Protein 9A6I (pdb70)

Secondary structure (DSSP, 8-state):
-----TTSS-SS--EEEEEEEE--TT---EEEGGG-SSSSPBPTTT--BEEEEEEEE-----TT-----/------------HHHHHHHHHHHHHHHSEEEHHHHHHHHTTS---HHHHHHHHHHHHHTT-EEE-HHHHHPPPPHHHHHHT-----TT--PPPTTS---HHHHHHHHHHTTSPPPPHHHHHHHHHHHHTT-HHHHHHHHHHHHHHHHHHHGGGTTSSS-HHHHHHHHHHHHHHHHHH--GGG---HHHHHHHHHHHHHHHHHHHHSSSB---HHHHHHHHHHHHHHHHHHHHHSSPPPHHHHHHHHT--HHHHHHHHHHHS----TT---SSSTT--GGGGS--TTS--HHHHHHHHHHHHHHHHHHTTS-HHHHHHHHHHHTTTTS----HHHHHHHHTS-HHHHHHHHHHHHHHHSSHHHHTTTSTT--

Foldseek 3Di:
DPPPPPDPPPPPFLDFFKKWAFPDPPDRAIGGPVPDPDPWDAGPVPRGTTDIDTDSHDDDDPVPPPPPD/DDDPPPPPPPDDPVRLLVVQLVVLLVVLEDEPVNNCVSCVVDDDDPVRVVVSQVVSVVSSGHYDHPCVVDPQDDPVLLVVLPDDFPLQPLDDAPPADPDPVSVVVSVVLNPQDADDQVLLVVLLVVVVVVPPVSLVSNLSNCLSLQLRLLSVVPPLQDHSVVLSVLLSVLQSVLSNPDDCVVPDGSSSRSSVSSNVSSLVCSLQPRAPDRDRSVLVVVLVVLVVLQVVCCVVVVHGDQLPRSCVVVVHDSVVSVVSVVVPDHDDDQQDDDDDPRPDTPVVPPPPPPDDDPVVVVVVVVVLVLVVVLLVVDPPLLSVLVCQQCVSPNNDHDQLVVSCVVVVHDSVVSVVSPVVSVVVCCDPVNCPVPPPPPD

Solvent-accessible surface area: 31398 Å² total; per-residue (Å²): 161,80,97,140,151,162,230,135,133,132,100,65,76,115,79,108,19,48,0,30,45,17,69,97,178,57,17,61,2,10,10,6,54,52,57,29,93,57,127,112,19,117,3,67,55,48,44,30,154,13,76,91,10,115,91,58,21,22,73,34,129,35,114,65,110,122,187,147,160,250,107,138,196,151,120,160,152,122,161,77,76,56,101,82,7,63,125,81,6,10,94,36,0,73,162,124,31,28,1,14,95,67,52,0,52,135,126,3,90,94,58,191,44,118,78,104,90,29,84,120,1,47,126,75,0,13,123,30,23,2,36,36,26,28,97,81,125,104,90,106,56,10,97,137,137,96,10,65,181,3,134,71,180,36,92,49,112,58,38,67,43,14,132,84,24,138,115,58,99,61,3,126,104,45,7,139,57,6,30,175,34,126,80,39,56,66,174,80,24,76,44,35,6,78,96,28,108,149,55,39,85,20,2,26,25,111,0,14,31,6,11,31,23,5,0,0,15,2,0,38,138,23,36,74,130,35,14,74,6,12,16,0,0,69,26,0,29,111,0,2,72,109,0,3,99,97,23,32,49,156,114,71,49,134,1,37,17,0,0,2,48,21,0,77,99,21,0,65,94,5,27,12,24,52,10,50,17,30,53,6,18,13,55,27,16,104,38,2,79,113,3,78,174,17,48,164,97,27,70,145,95,80,68,112,105,11,55,36,79,49,2,3,152,90,13,136,62,81,39,98,77,0,102,93,2,52,152,53,28,134,107,66,105,45,98,141,55,99,74,62,182,149,136,132,38,85,61,46,102,132,126,156,99,181,166,68,104,46,118,85,94,102,64,64,87,85,116,101,74,130,83,26,80,106,31,0,114,68,16,77,118,116,12,37,69,0,2,48,30,58,80,1,11,100,81,52,182,91,73,78,52,112,85,0,4,178,94,52,69,43,101,148,82,132,0,137,99,23,16,39,122,0,67,180,73,14,149,104,102,99,91,12,190,201,46,157,133,187,94,214

Nearest PDB structures (foldseek):
  7ko2-assembly2_B  TM=4.294E-01  e=3.457E+00  Escherichia coli K-12
  4b9q-assembly2_B  TM=4.108E-01  e=3.937E+00  Escherichia coli
  7ko2-assembly4_D  TM=4.125E-01  e=4.201E+00  Escherichia coli K-12
  8x6f-assembly1_E  TM=6.308E-01  e=2.225E-28  Staphylococcus aureus
  6ccv-assembly1_F  TM=6.064E-01  e=1.547E-23  Mycolicibacterium smegmatis MC2 155

Structure (mmCIF, N/CA/C/O backbone):
data_9A6I
#
_entry.id   9A6I
#
loop_
_entity.id
_entity.type
_entity.pdbx_description
1 POLYMER YDJO_BACSU
2 POLYMER SIGA_BACSU
#
loop_
_atom_site.group_PDB
_atom_site.id
_atom_site.type_symbol
_atom_site.label_atom_id
_atom_site.label_alt_id
_atom_site.label_comp_id
_atom_site.label_asym_id
_atom_site.label_entity_id
_atom_site.label_seq_id
_atom_site.pdbx_PDB_ins_code
_atom_site.Cartn_x
_atom_site.Cartn_y
_atom_site.Cartn_z
_atom_site.occupancy
_atom_site.B_iso_or_equiv
_atom_site.auth_seq_id
_atom_site.auth_comp_id
_atom_site.auth_asym_id
_atom_site.auth_atom_id
_atom_site.pdbx_PDB_model_num
ATOM 1 N N . MET A 1 1 ? -1.840 -25.911 -25.139 1.000 0.190 1 MET A N 1
ATOM 2 C CA . MET A 1 1 ? -1.395 -26.441 -23.836 1.000 0.190 1 MET A CA 1
ATOM 3 C C . MET A 1 1 ? -2.104 -25.584 -22.844 1.000 0.190 1 MET A C 1
ATOM 4 O O . MET A 1 1 ? -1.959 -24.392 -23.010 1.000 0.190 1 MET A O 1
ATOM 20 N N . SER A 1 2 ? -3.039 -26.151 -22.082 1.000 0.210 2 SER A N 1
ATOM 21 C CA . SER A 1 2 ? -4.440 -25.734 -21.955 1.000 0.210 2 SER A CA 1
ATOM 22 C C . SER A 1 2 ? -4.702 -24.294 -21.446 1.000 0.210 2 SER A C 1
ATOM 23 O O . SER A 1 2 ? -5.385 -24.107 -20.449 1.000 0.210 2 SER A O 1
ATOM 31 N N . TYR A 1 3 ? -4.107 -23.278 -22.091 1.000 0.210 3 TYR A N 1
ATOM 32 C CA . TYR A 1 3 ? -4.093 -21.859 -21.737 1.000 0.210 3 TYR A CA 1
ATOM 33 C C . TYR A 1 3 ? -5.524 -21.390 -21.853 1.000 0.210 3 TYR A C 1
ATOM 34 O O . TYR A 1 3 ? -6.027 -21.352 -22.979 1.000 0.210 3 TYR A O 1
ATOM 52 N N . TYR A 1 4 ? -6.175 -21.095 -20.716 1.000 0.220 4 TYR A N 1
ATOM 53 C CA . TYR A 1 4 ? -7.559 -20.615 -20.719 1.000 0.220 4 TYR A CA 1
ATOM 54 C C . TYR A 1 4 ? -7.703 -19.574 -21.827 1.000 0.220 4 TYR A C 1
ATOM 55 O O . TYR A 1 4 ? -6.855 -18.688 -21.931 1.000 0.220 4 TYR A O 1
ATOM 73 N N . ASN A 1 5 ? -8.659 -19.805 -22.739 1.000 0.220 5 ASN A N 1
ATOM 74 C CA . ASN A 1 5 ? -8.667 -19.270 -24.104 1.000 0.220 5 ASN A CA 1
ATOM 75 C C . ASN A 1 5 ? -8.702 -17.731 -24.071 1.000 0.220 5 ASN A C 1
ATOM 76 O O . ASN A 1 5 ? -9.765 -17.115 -24.020 1.000 0.220 5 ASN A O 1
ATOM 87 N N . LYS A 1 6 ? -7.504 -17.132 -24.025 1.000 0.250 6 LYS A N 1
ATOM 88 C CA . LYS A 1 6 ? -7.237 -15.857 -23.335 1.000 0.250 6 LYS A CA 1
ATOM 89 C C . LYS A 1 6 ? -7.976 -14.649 -23.872 1.000 0.250 6 LYS A C 1
ATOM 90 O O . LYS A 1 6 ? -8.072 -13.656 -23.172 1.000 0.250 6 LYS A O 1
ATOM 109 N N . ARG A 1 7 ? -8.341 -14.663 -25.155 1.000 0.250 7 ARG A N 1
ATOM 110 C CA . ARG A 1 7 ? -8.554 -13.410 -25.889 1.000 0.250 7 ARG A CA 1
ATOM 111 C C . ARG A 1 7 ? -9.601 -12.510 -25.252 1.000 0.250 7 ARG A C 1
ATOM 112 O O . ARG A 1 7 ? -9.371 -11.316 -25.157 1.000 0.250 7 ARG A O 1
ATOM 133 N N . ASN A 1 8 ? -10.752 -13.091 -24.928 1.000 0.240 8 ASN A N 1
ATOM 134 C CA . ASN A 1 8 ? -11.986 -12.319 -24.854 1.000 0.240 8 ASN A CA 1
ATOM 135 C C . ASN A 1 8 ? -12.572 -12.167 -23.459 1.000 0.240 8 ASN A C 1
ATOM 136 O O . ASN A 1 8 ? -13.485 -11.363 -23.313 1.000 0.240 8 ASN A O 1
ATOM 147 N N . GLN A 1 9 ? -12.134 -12.935 -22.455 1.000 0.290 9 GLN A N 1
ATOM 148 C CA . GLN A 1 9 ? -12.428 -12.492 -21.097 1.000 0.290 9 GLN A CA 1
ATOM 149 C C . GLN A 1 9 ? -11.415 -11.412 -20.802 1.000 0.290 9 GLN A C 1
ATOM 150 O O . GLN A 1 9 ? -10.277 -11.687 -20.423 1.000 0.290 9 GLN A O 1
ATOM 164 N N . GLU A 1 10 ? -11.843 -10.189 -21.110 1.000 0.300 10 GLU A N 1
ATOM 165 C CA . GLU A 1 10 ? -11.136 -8.998 -20.705 1.000 0.300 10 GLU A CA 1
ATOM 166 C C . GLU A 1 10 ? -10.792 -9.177 -19.224 1.000 0.300 10 GLU A C 1
ATOM 167 O O . GLU A 1 10 ? -11.686 -9.520 -18.434 1.000 0.300 10 GLU A O 1
ATOM 179 N N . PRO A 1 11 ? -9.513 -8.999 -18.825 1.000 0.370 11 PRO A N 1
ATOM 180 C CA . PRO A 1 11 ? -9.242 -8.730 -17.419 1.000 0.370 11 PRO A CA 1
ATOM 181 C C . PRO A 1 11 ? -10.251 -7.667 -17.005 1.000 0.370 11 PRO A C 1
ATOM 182 O O . PRO A 1 11 ? -10.532 -6.796 -17.835 1.000 0.370 11 PRO A O 1
ATOM 193 N N . LEU A 1 12 ? -10.836 -7.788 -15.803 1.000 0.430 12 LEU A N 1
ATOM 194 C CA . LEU A 1 12 ? -11.852 -6.833 -15.351 1.000 0.430 12 LEU A CA 1
ATOM 195 C C . LEU A 1 12 ? -11.427 -5.452 -15.818 1.000 0.430 12 LEU A C 1
ATOM 196 O O . LEU A 1 12 ? -10.273 -5.106 -15.536 1.000 0.430 12 LEU A O 1
ATOM 212 N N . PRO A 1 13 ? -12.268 -4.778 -16.620 1.000 0.430 13 PRO A N 1
ATOM 213 C CA . PRO A 1 13 ? -11.814 -3.681 -17.439 1.000 0.430 13 PRO A CA 1
ATOM 214 C C . PRO A 1 13 ? -11.224 -2.682 -16.467 1.000 0.430 13 PRO A C 1
ATOM 215 O O . PRO A 1 13 ? -11.935 -2.082 -15.661 1.000 0.430 13 PRO A O 1
ATOM 226 N N . LYS A 1 14 ? -9.890 -2.600 -16.463 1.000 0.600 14 LYS A N 1
ATOM 227 C CA . LYS A 1 14 ? -9.236 -1.451 -15.886 1.000 0.600 14 LYS A CA 1
ATOM 228 C C . LYS A 1 14 ? -9.719 -0.345 -16.780 1.000 0.600 14 LYS A C 1
ATOM 229 O O . LYS A 1 14 ? -9.367 -0.287 -17.957 1.000 0.600 14 LYS A O 1
ATOM 248 N N . GLU A 1 15 ? -10.641 0.421 -16.244 1.000 0.670 15 GLU A N 1
ATOM 249 C CA . GLU A 1 15 ? -11.183 1.518 -16.991 1.000 0.670 15 GLU A CA 1
ATOM 250 C C . GLU A 1 15 ? -10.134 2.612 -16.970 1.000 0.670 15 GLU A C 1
ATOM 251 O O . GLU A 1 15 ? -9.361 2.772 -16.015 1.000 0.670 15 GLU A O 1
ATOM 263 N N . ASP A 1 16 ? -10.103 3.342 -18.069 1.000 0.800 16 ASP A N 1
ATOM 264 C CA . ASP A 1 16 ? -9.402 4.600 -18.141 1.000 0.800 16 ASP A CA 1
ATOM 265 C C . ASP A 1 16 ? -10.113 5.561 -17.191 1.000 0.800 16 ASP A C 1
ATOM 266 O O . ASP A 1 16 ? -11.106 6.211 -17.519 1.000 0.800 16 ASP A O 1
ATOM 275 N N . VAL A 1 17 ? -9.628 5.582 -15.953 1.000 0.790 17 VAL A N 1
ATOM 276 C CA . VAL A 1 17 ? -10.093 6.494 -14.927 1.000 0.790 17 VAL A CA 1
ATOM 277 C C . VAL A 1 17 ? -9.360 7.794 -15.164 1.000 0.790 17 VAL A C 1
ATOM 278 O O . VAL A 1 17 ? -8.132 7.864 -15.092 1.000 0.790 17 VAL A O 1
ATOM 291 N N . SER A 1 18 ? -10.129 8.842 -15.421 1.000 0.830 18 SER A N 1
ATOM 292 C CA . SER A 1 18 ? -9.592 10.190 -15.443 1.000 0.830 18 SER A CA 1
ATOM 293 C C . SER A 1 18 ? -9.032 10.521 -14.062 1.000 0.830 18 SER A C 1
ATOM 294 O O . SER A 1 18 ? -9.744 10.454 -13.051 1.000 0.830 18 SER A O 1
ATOM 302 N N . THR A 1 19 ? -7.771 10.911 -14.025 1.000 0.820 19 THR A N 1
ATOM 303 C CA . THR A 1 19 ? -7.064 11.317 -12.818 1.000 0.820 19 THR A CA 1
ATOM 304 C C . THR A 1 19 ? -6.598 12.758 -12.939 1.000 0.820 19 THR A C 1
ATOM 305 O O . THR A 1 19 ? -6.473 13.313 -14.028 1.000 0.820 19 THR A O 1
ATOM 316 N N . TRP A 1 20 ? -6.346 13.364 -11.792 1.000 0.830 20 TRP A N 1
ATOM 317 C CA . TRP A 1 20 ? -5.503 14.535 -11.670 1.000 0.830 20 TRP A CA 1
ATOM 318 C C . TRP A 1 20 ? -4.113 14.068 -11.279 1.000 0.830 20 TRP A C 1
ATOM 319 O O . TRP A 1 20 ? -3.970 13.325 -10.308 1.000 0.830 20 TRP A O 1
ATOM 340 N N . GLU A 1 21 ? -3.103 14.498 -12.020 1.000 0.830 21 GLU A N 1
ATOM 341 C CA . GLU A 1 21 ? -1.708 14.124 -11.806 1.000 0.830 21 GLU A CA 1
ATOM 342 C C . GLU A 1 21 ? -0.896 15.335 -11.383 1.000 0.830 21 GLU A C 1
ATOM 343 O O . GLU A 1 21 ? -1.030 16.405 -11.974 1.000 0.830 21 GLU A O 1
ATOM 355 N N . CYS A 1 22 ? -0.064 15.190 -10.355 1.000 0.790 22 CYS A N 1
ATOM 356 C CA . CYS A 1 22 ? 0.815 16.267 -9.931 1.000 0.790 22 CYS A CA 1
ATOM 357 C C . CYS A 1 22 ? 1.802 16.637 -11.045 1.000 0.790 22 CYS A C 1
ATOM 358 O O . CYS A 1 22 ? 2.408 15.767 -11.662 1.000 0.790 22 CYS A O 1
ATOM 366 N N . THR A 1 23 ? 1.994 17.937 -11.282 1.000 0.840 23 THR A N 1
ATOM 367 C CA . THR A 1 23 ? 2.945 18.432 -12.292 1.000 0.840 23 THR A CA 1
ATOM 368 C C . THR A 1 23 ? 4.387 18.484 -11.803 1.000 0.840 23 THR A C 1
ATOM 369 O O . THR A 1 23 ? 5.280 18.803 -12.583 1.000 0.840 23 THR A O 1
ATOM 380 N N . LYS A 1 24 ? 4.626 18.292 -10.502 1.000 0.760 24 LYS A N 1
ATOM 381 C CA . LYS A 1 24 ? 5.974 18.348 -9.940 1.000 0.760 24 LYS A CA 1
ATOM 382 C C . LYS A 1 24 ? 6.669 17.024 -10.235 1.000 0.760 24 LYS A C 1
ATOM 383 O O . LYS A 1 24 ? 6.176 15.987 -9.811 1.000 0.760 24 LYS A O 1
ATOM 402 N N . GLU A 1 25 ? 7.807 17.076 -10.922 1.000 0.680 25 GLU A N 1
ATOM 403 C CA . GLU A 1 25 ? 8.574 15.881 -11.315 1.000 0.680 25 GLU A CA 1
ATOM 404 C C . GLU A 1 25 ? 8.935 14.998 -10.109 1.000 0.680 25 GLU A C 1
ATOM 405 O O . GLU A 1 25 ? 8.911 13.775 -10.198 1.000 0.680 25 GLU A O 1
ATOM 417 N N . ASP A 1 26 ? 9.152 15.625 -8.953 1.000 0.600 26 ASP A N 1
ATOM 418 C CA . ASP A 1 26 ? 9.496 14.961 -7.692 1.000 0.600 26 ASP A CA 1
ATOM 419 C C . ASP A 1 26 ? 8.274 14.518 -6.874 1.000 0.600 26 ASP A C 1
ATOM 420 O O . ASP A 1 26 ? 8.396 14.173 -5.702 1.000 0.600 26 ASP A O 1
ATOM 429 N N . CYS A 1 27 ? 7.065 14.597 -7.436 1.000 0.660 27 CYS A N 1
ATOM 430 C CA . CYS A 1 27 ? 5.846 14.221 -6.738 1.000 0.660 27 CYS A CA 1
ATOM 431 C C . CYS A 1 27 ? 5.027 13.228 -7.555 1.000 0.660 27 CYS A C 1
ATOM 432 O O . CYS A 1 27 ? 4.460 13.545 -8.596 1.000 0.660 27 CYS A O 1
ATOM 440 N N . ASN A 1 28 ? 4.861 12.031 -7.003 1.000 0.670 28 ASN A N 1
ATOM 441 C CA . ASN A 1 28 ? 4.030 10.972 -7.571 1.000 0.670 28 ASN A CA 1
ATOM 442 C C . ASN A 1 28 ? 2.548 11.065 -7.157 1.000 0.670 28 ASN A C 1
ATOM 443 O O . ASN A 1 28 ? 1.798 10.096 -7.307 1.000 0.670 28 ASN A O 1
ATOM 454 N N . GLY A 1 29 ? 2.129 12.209 -6.610 1.000 0.700 29 GLY A N 1
ATOM 455 C CA . GLY A 1 29 ? 0.768 12.424 -6.147 1.000 0.700 29 GLY A CA 1
ATOM 456 C C . GLY A 1 29 ? -0.211 12.458 -7.312 1.000 0.700 29 GLY A C 1
ATOM 457 O O . GLY A 1 29 ? -0.075 13.249 -8.242 1.000 0.700 29 GLY A O 1
ATOM 461 N N . TRP A 1 30 ? -1.246 11.637 -7.241 1.000 0.740 30 TRP A N 1
ATOM 462 C CA . TRP A 1 30 ? -2.381 11.708 -8.147 1.000 0.740 30 TRP A CA 1
ATOM 463 C C . TRP A 1 30 ? -3.662 11.409 -7.379 1.000 0.740 30 TRP A C 1
ATOM 464 O O . TRP A 1 30 ? -3.638 10.799 -6.307 1.000 0.740 30 TRP A O 1
ATOM 485 N N . THR A 1 31 ? -4.784 11.859 -7.924 1.000 0.740 31 THR A N 1
ATOM 486 C CA . THR A 1 31 ? -6.113 11.583 -7.379 1.000 0.740 31 THR A CA 1
ATOM 487 C C . THR A 1 31 ? -7.088 11.282 -8.503 1.000 0.740 31 THR A C 1
ATOM 488 O O . THR A 1 31 ? -6.893 11.678 -9.651 1.000 0.740 31 THR A O 1
ATOM 499 N N . ARG A 1 32 ? -8.152 10.557 -8.198 1.000 0.740 32 ARG A N 1
ATOM 500 C CA . ARG A 1 32 ? -9.216 10.252 -9.156 1.000 0.740 32 ARG A CA 1
ATOM 501 C C . ARG A 1 32 ? -10.097 11.487 -9.358 1.000 0.740 32 ARG A C 1
ATOM 502 O O . ARG A 1 32 ? -10.550 12.075 -8.379 1.000 0.740 32 ARG A O 1
ATOM 523 N N . LYS A 1 33 ? -10.398 11.874 -10.604 1.000 0.770 33 LYS A N 1
ATOM 524 C CA . LYS A 1 33 ? -11.192 13.092 -10.874 1.000 0.770 33 LYS A CA 1
ATOM 525 C C . LYS A 1 33 ? -12.581 13.062 -10.256 1.000 0.770 33 LYS A C 1
ATOM 526 O O . LYS A 1 33 ? -13.050 14.082 -9.778 1.000 0.770 33 LYS A O 1
ATOM 545 N N . ASN A 1 34 ? -13.223 11.897 -10.225 1.000 0.690 34 ASN A N 1
ATOM 546 C CA . ASN A 1 34 ? -14.544 11.731 -9.620 1.000 0.690 34 ASN A CA 1
ATOM 547 C C . ASN A 1 34 ? -14.551 11.910 -8.089 1.000 0.690 34 ASN A C 1
ATOM 548 O O . ASN A 1 34 ? -15.618 11.840 -7.482 1.000 0.690 34 ASN A O 1
ATOM 559 N N . PHE A 1 35 ? -13.385 12.137 -7.482 1.000 0.630 35 PHE A N 1
ATOM 560 C CA . PHE A 1 35 ? -13.200 12.479 -6.073 1.000 0.630 35 PHE A CA 1
ATOM 561 C C . PHE A 1 35 ? -12.598 13.876 -5.878 1.000 0.630 35 PHE A C 1
ATOM 562 O O . PHE A 1 35 ? -12.358 14.284 -4.746 1.000 0.630 35 PHE A O 1
ATOM 579 N N . ALA A 1 36 ? -12.324 14.608 -6.959 1.000 0.630 36 ALA A N 1
ATOM 580 C CA . ALA A 1 36 ? -11.885 15.987 -6.863 1.000 0.630 36 ALA A CA 1
ATOM 581 C C . ALA A 1 36 ? -13.103 16.904 -6.741 1.000 0.630 36 ALA A C 1
ATOM 582 O O . ALA A 1 36 ? -14.032 16.824 -7.541 1.000 0.630 36 ALA A O 1
ATOM 589 N N . SER A 1 37 ? -13.071 17.795 -5.755 1.000 0.570 37 SER A N 1
ATOM 590 C CA . SER A 1 37 ? -14.120 18.798 -5.537 1.000 0.570 37 SER A CA 1
ATOM 591 C C . SER A 1 37 ? -13.973 20.027 -6.435 1.000 0.570 37 SER A C 1
ATOM 592 O O . SER A 1 37 ? -14.843 20.890 -6.444 1.000 0.570 37 SER A O 1
ATOM 600 N N . SER A 1 38 ? -12.850 20.154 -7.144 1.000 0.630 38 SER A N 1
ATOM 601 C CA . SER A 1 38 ? -12.568 21.289 -8.015 1.000 0.630 38 SER A CA 1
ATOM 602 C C . SER A 1 38 ? -12.032 20.837 -9.365 1.000 0.630 38 SER A C 1
ATOM 603 O O . SER A 1 38 ? -11.409 19.781 -9.496 1.000 0.630 38 SER A O 1
ATOM 611 N N . ASP A 1 39 ? -12.238 21.689 -10.367 1.000 0.710 39 ASP A N 1
ATOM 612 C CA . ASP A 1 39 ? -11.715 21.490 -11.720 1.000 0.710 39 ASP A CA 1
ATOM 613 C C . ASP A 1 39 ? -10.198 21.713 -11.813 1.000 0.710 39 ASP A C 1
ATOM 614 O O . ASP A 1 39 ? -9.582 21.379 -12.821 1.000 0.710 39 ASP A O 1
ATOM 623 N N . THR A 1 40 ? -9.580 22.288 -10.777 1.000 0.750 40 THR A N 1
ATOM 624 C CA . THR A 1 40 ? -8.135 22.550 -10.712 1.000 0.750 40 THR A CA 1
ATOM 625 C C . THR A 1 40 ? -7.598 22.258 -9.308 1.000 0.750 40 THR A C 1
ATOM 626 O O . THR A 1 40 ? -7.276 23.194 -8.565 1.000 0.750 40 THR A O 1
ATOM 637 N N . PRO A 1 41 ? -7.529 20.983 -8.894 1.000 0.740 41 PRO A N 1
ATOM 638 C CA . PRO A 1 41 ? -7.053 20.640 -7.565 1.000 0.740 41 PRO A CA 1
ATOM 639 C C . PRO A 1 41 ? -5.547 20.879 -7.437 1.000 0.740 41 PRO A C 1
ATOM 640 O O . PRO A 1 41 ? -4.785 20.806 -8.407 1.000 0.740 41 PRO A O 1
ATOM 651 N N . LEU A 1 42 ? -5.123 21.158 -6.207 1.000 0.740 42 LEU A N 1
ATOM 652 C CA . LEU A 1 42 ? -3.718 21.141 -5.823 1.000 0.740 42 LEU A CA 1
ATOM 653 C C . LEU A 1 42 ? -3.356 19.745 -5.320 1.000 0.740 42 LEU A C 1
ATOM 654 O O . LEU A 1 42 ? -4.180 19.051 -4.724 1.000 0.740 42 LEU A O 1
ATOM 670 N N . CYS A 1 43 ? -2.114 19.337 -5.556 1.000 0.720 43 CYS A N 1
ATOM 671 C CA . CYS A 1 43 ? -1.608 18.057 -5.109 1.000 0.720 43 CYS A CA 1
ATOM 672 C C . CYS A 1 43 ? -1.666 18.000 -3.577 1.000 0.720 43 CYS A C 1
ATOM 673 O O . CYS A 1 43 ? -1.047 18.835 -2.920 1.000 0.720 43 CYS A O 1
ATOM 681 N N . PRO A 1 44 ? -2.340 17.009 -2.987 1.000 0.620 44 PRO A N 1
ATOM 682 C CA . PRO A 1 44 ? -2.450 16.889 -1.535 1.000 0.620 44 PRO A CA 1
ATOM 683 C C . PRO A 1 44 ? -1.109 16.568 -0.856 1.000 0.620 44 PRO A C 1
ATOM 684 O O . PRO A 1 44 ? -0.982 16.757 0.346 1.000 0.620 44 PRO A O 1
ATOM 695 N N . LEU A 1 45 ? -0.111 16.091 -1.611 1.000 0.630 45 LEU A N 1
ATOM 696 C CA . LEU A 1 45 ? 1.222 15.778 -1.092 1.000 0.630 45 LEU A CA 1
ATOM 697 C C . LEU A 1 45 ? 2.146 16.994 -1.075 1.000 0.630 45 LEU A C 1
ATOM 698 O O . LEU A 1 45 ? 2.796 17.259 -0.074 1.000 0.630 45 LEU A O 1
ATOM 714 N N . CYS A 1 46 ? 2.231 17.719 -2.192 1.000 0.650 46 CYS A N 1
ATOM 715 C CA . CYS A 1 46 ? 3.218 18.790 -2.356 1.000 0.650 46 CYS A CA 1
ATOM 716 C C . CYS A 1 46 ? 2.611 20.169 -2.657 1.000 0.650 46 CYS A C 1
ATOM 717 O O . CYS A 1 46 ? 3.346 21.112 -2.946 1.000 0.650 46 CYS A O 1
ATOM 725 N N . GLY A 1 47 ? 1.282 20.288 -2.697 1.000 0.700 47 GLY A N 1
ATOM 726 C CA . GLY A 1 47 ? 0.558 21.530 -2.991 1.000 0.700 47 GLY A CA 1
ATOM 727 C C . GLY A 1 47 ? 0.686 22.047 -4.430 1.000 0.700 47 GLY A C 1
ATOM 728 O O . GLY A 1 47 ? 0.156 23.107 -4.749 1.000 0.700 47 GLY A O 1
ATOM 732 N N . SER A 1 48 ? 1.397 21.344 -5.315 1.000 0.790 48 SER A N 1
ATOM 733 C CA . SER A 1 48 ? 1.617 21.789 -6.699 1.000 0.790 48 SER A CA 1
ATOM 734 C C . SER A 1 48 ? 0.375 21.602 -7.570 1.000 0.790 48 SER A C 1
ATOM 735 O O . SER A 1 48 ? -0.540 20.865 -7.212 1.000 0.790 48 SER A O 1
ATOM 743 N N . LYS A 1 49 ? 0.328 22.266 -8.729 1.000 0.870 49 LYS A N 1
ATOM 744 C CA . LYS A 1 49 ? -0.793 22.114 -9.664 1.000 0.870 49 LYS A CA 1
ATOM 745 C C . LYS A 1 49 ? -0.922 20.670 -10.131 1.000 0.870 49 LYS A C 1
ATOM 746 O O . LYS A 1 49 ? 0.062 19.933 -10.198 1.000 0.870 49 LYS A O 1
ATOM 765 N N . MET A 1 50 ? -2.146 20.300 -10.481 1.000 0.830 50 MET A N 1
ATOM 766 C CA . MET A 1 50 ? -2.422 19.023 -11.108 1.000 0.830 50 MET A CA 1
ATOM 767 C C . MET A 1 50 ? -2.945 19.221 -12.527 1.000 0.830 50 MET A C 1
ATOM 768 O O . MET A 1 50 ? -3.596 20.220 -12.836 1.000 0.830 50 MET A O 1
ATOM 782 N N . VAL A 1 51 ? -2.629 18.271 -13.393 1.000 0.900 51 VAL A N 1
ATOM 783 C CA . VAL A 1 51 ? -3.053 18.235 -14.794 1.000 0.900 51 VAL A CA 1
ATOM 784 C C . VAL A 1 51 ? -3.900 17.004 -15.059 1.000 0.900 51 VAL A C 1
ATOM 785 O O . VAL A 1 51 ? -3.905 16.054 -14.276 1.000 0.900 51 VAL A O 1
ATOM 798 N N . ASP A 1 52 ? -4.657 17.057 -16.150 1.000 0.890 52 ASP A N 1
ATOM 799 C CA . ASP A 1 52 ? -5.437 15.923 -16.624 1.000 0.890 52 ASP A CA 1
ATOM 800 C C . ASP A 1 52 ? -4.512 14.748 -16.940 1.000 0.890 52 ASP A C 1
ATOM 801 O O . ASP A 1 52 ? -3.503 14.908 -17.629 1.000 0.890 52 ASP A O 1
ATOM 810 N N . GLY A 1 53 ? -4.874 13.582 -16.427 1.000 0.860 53 GLY A N 1
ATOM 811 C CA . GLY A 1 53 ? -4.274 12.325 -16.814 1.000 0.860 53 GLY A CA 1
ATOM 812 C C . GLY A 1 53 ? -5.319 11.228 -16.900 1.000 0.860 53 GLY A C 1
ATOM 813 O O . GLY A 1 53 ? -6.478 11.377 -16.501 1.000 0.860 53 GLY A O 1
ATOM 817 N N . ILE A 1 54 ? -4.880 10.088 -17.411 1.000 0.860 54 ILE A N 1
ATOM 818 C CA . ILE A 1 54 ? -5.684 8.880 -17.506 1.000 0.860 54 ILE A CA 1
ATOM 819 C C . ILE A 1 54 ? -4.854 7.752 -16.933 1.000 0.860 54 ILE A C 1
ATOM 820 O O . ILE A 1 54 ? -3.706 7.538 -17.327 1.000 0.860 54 ILE A O 1
ATOM 836 N N . ARG A 1 55 ? -5.457 7.004 -16.016 1.000 0.760 55 ARG A N 1
ATOM 837 C CA . ARG A 1 55 ? -4.845 5.805 -15.472 1.000 0.760 55 ARG A CA 1
ATOM 838 C C . ARG A 1 55 ? -5.798 4.644 -15.609 1.000 0.760 55 ARG A C 1
ATOM 839 O O . ARG A 1 55 ? -6.965 4.724 -15.243 1.000 0.760 55 ARG A O 1
ATOM 860 N N . SER A 1 56 ? -5.239 3.541 -16.079 1.000 0.750 56 SER A N 1
ATOM 861 C CA . SER A 1 56 ? -5.912 2.255 -16.117 1.000 0.750 56 SER A CA 1
ATOM 862 C C . SER A 1 56 ? -5.998 1.728 -14.682 1.000 0.750 56 SER A C 1
ATOM 863 O O . SER A 1 56 ? -5.053 1.128 -14.155 1.000 0.750 56 SER A O 1
ATOM 871 N N . LEU A 1 57 ? -7.106 2.042 -14.016 1.000 0.690 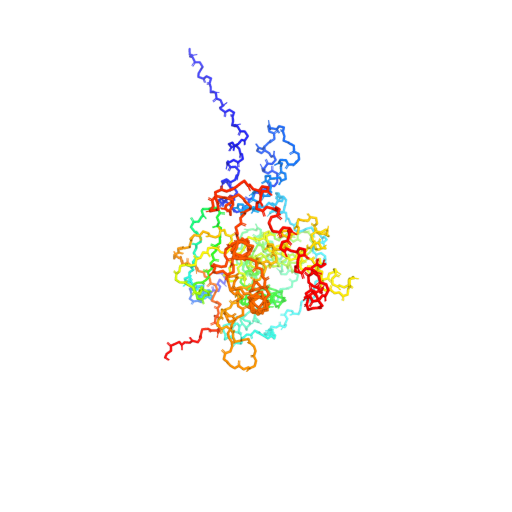57 LEU A N 1
ATOM 872 C CA . LEU A 1 57 ? -7.319 1.777 -12.599 1.000 0.690 57 LEU A CA 1
ATOM 873 C C . LEU A 1 57 ? -8.596 0.982 -12.389 1.000 0.690 57 LEU A C 1
ATOM 874 O O . LEU A 1 57 ? -9.520 0.965 -13.198 1.000 0.690 57 LEU A O 1
ATOM 890 N N . VAL A 1 58 ? -8.656 0.364 -11.220 1.000 0.610 58 VAL A N 1
ATOM 891 C CA . VAL A 1 58 ? -9.877 -0.232 -10.698 1.000 0.610 58 VAL A CA 1
ATOM 892 C C . VAL A 1 58 ? -10.922 0.857 -10.515 1.000 0.610 58 VAL A C 1
ATOM 893 O O . VAL A 1 58 ? -10.621 1.887 -9.912 1.000 0.610 58 VAL A O 1
ATOM 906 N N . ASN A 1 59 ? -12.152 0.638 -10.964 1.000 0.580 59 ASN A N 1
ATOM 907 C CA . ASN A 1 59 ? -13.247 1.555 -10.681 1.000 0.580 59 ASN A CA 1
ATOM 908 C C . ASN A 1 59 ? -13.598 1.536 -9.177 1.000 0.580 59 ASN A C 1
ATOM 909 O O . ASN A 1 59 ? -13.988 0.507 -8.626 1.000 0.580 59 ASN A O 1
ATOM 920 N N . LEU A 1 60 ? -13.475 2.688 -8.517 1.000 0.550 60 LEU A N 1
ATOM 921 C CA . LEU A 1 60 ? -14.038 2.918 -7.190 1.000 0.550 60 LEU A CA 1
ATOM 922 C C . LEU A 1 60 ? -15.306 3.751 -7.366 1.000 0.550 60 LEU A C 1
ATOM 923 O O . LEU A 1 60 ? -15.235 4.917 -7.765 1.000 0.550 60 LEU A O 1
ATOM 939 N N . GLN A 1 61 ? -16.465 3.151 -7.071 1.000 0.460 61 GLN A N 1
ATOM 940 C CA . GLN A 1 61 ? -17.733 3.874 -7.093 1.000 0.460 61 GLN A CA 1
ATOM 941 C C . GLN A 1 61 ? -17.712 4.957 -6.022 1.000 0.460 61 GLN A C 1
ATOM 942 O O . GLN A 1 61 ? -17.764 4.657 -4.827 1.000 0.460 61 GLN A O 1
ATOM 956 N N . ASN A 1 62 ? -17.709 6.211 -6.467 1.000 0.410 62 ASN A N 1
ATOM 957 C CA . ASN A 1 62 ? -18.038 7.311 -5.588 1.000 0.410 62 ASN A CA 1
ATOM 958 C C . ASN A 1 62 ? -19.562 7.341 -5.400 1.000 0.410 62 ASN A C 1
ATOM 959 O O . ASN A 1 62 ? -20.288 7.961 -6.175 1.000 0.410 62 ASN A O 1
ATOM 970 N N . ASN A 1 63 ? -20.059 6.593 -4.411 1.000 0.320 63 ASN A N 1
ATOM 971 C CA . ASN A 1 63 ? -21.499 6.484 -4.156 1.000 0.320 63 ASN A CA 1
ATOM 972 C C . ASN A 1 63 ? -22.121 7.806 -3.667 1.000 0.320 63 ASN A C 1
ATOM 973 O O . ASN A 1 63 ? -23.343 7.874 -3.585 1.000 0.320 63 ASN A O 1
ATOM 984 N N . SER A 1 64 ? -21.322 8.827 -3.333 1.000 0.300 64 SER A N 1
ATOM 985 C CA . SER A 1 64 ? -21.835 10.143 -2.945 1.000 0.300 64 SER A CA 1
ATOM 986 C C . SER A 1 64 ? -22.131 11.058 -4.132 1.000 0.300 64 SER A C 1
ATOM 987 O O . SER A 1 64 ? -22.676 12.134 -3.918 1.000 0.300 64 SER A O 1
ATOM 995 N N . GLN A 1 65 ? -21.809 10.666 -5.376 1.000 0.310 65 GLN A N 1
ATOM 996 C CA . GLN A 1 65 ? -22.237 11.436 -6.543 1.000 0.310 65 GLN A CA 1
ATOM 997 C C . GLN A 1 65 ? -23.743 11.273 -6.736 1.000 0.310 65 GLN A C 1
ATOM 998 O O . GLN A 1 65 ? -24.222 10.414 -7.484 1.000 0.310 65 GLN A O 1
ATOM 1012 N N . THR A 1 66 ? -24.502 12.132 -6.066 1.000 0.260 66 THR A N 1
ATOM 1013 C CA . THR A 1 66 ? -25.842 12.492 -6.498 1.000 0.260 66 THR A CA 1
ATOM 1014 C C . THR A 1 66 ? -25.726 12.964 -7.940 1.000 0.260 66 THR A C 1
ATOM 1015 O O . THR A 1 66 ? -25.107 13.979 -8.254 1.000 0.260 66 THR A O 1
ATOM 1026 N N . LYS A 1 67 ? -26.276 12.167 -8.860 1.000 0.260 67 LYS A N 1
ATOM 1027 C CA . LYS A 1 67 ? -26.448 12.612 -10.238 1.000 0.260 67 LYS A CA 1
ATOM 1028 C C . LYS A 1 67 ? -27.341 13.842 -10.193 1.000 0.260 67 LYS A C 1
ATOM 1029 O O . LYS A 1 67 ? -28.535 13.711 -9.939 1.000 0.260 67 LYS A O 1
ATOM 1048 N N . THR A 1 68 ? -26.774 15.004 -10.477 1.000 0.230 68 THR A N 1
ATOM 1049 C CA . THR A 1 68 ? -27.525 16.190 -10.873 1.000 0.230 68 THR A CA 1
ATOM 1050 C C . THR A 1 68 ? -28.198 15.884 -12.209 1.000 0.230 68 THR A C 1
ATOM 1051 O O . THR A 1 68 ? -27.618 16.025 -13.283 1.000 0.230 68 THR A O 1
ATOM 1062 N N . SER A 1 69 ? -29.407 15.331 -12.132 1.000 0.190 69 SER A N 1
ATOM 1063 C CA . SER A 1 69 ? -30.392 15.329 -13.215 1.000 0.190 69 SER A CA 1
ATOM 1064 C C . SER A 1 69 ? -31.466 16.348 -12.878 1.000 0.190 69 SER A C 1
ATOM 1065 O O . SER A 1 69 ? -31.921 16.316 -11.714 1.000 0.190 69 SER A O 1
ATOM 1074 N N . MET B 2 1 ? 53.937 9.370 -29.411 1.000 0.240 1 MET B N 1
ATOM 1075 C CA . MET B 2 1 ? 52.524 8.988 -29.228 1.000 0.240 1 MET B CA 1
ATOM 1076 C C . MET B 2 1 ? 52.094 9.609 -27.917 1.000 0.240 1 MET B C 1
ATOM 1077 O O . MET B 2 1 ? 52.583 9.165 -26.894 1.000 0.240 1 MET B O 1
ATOM 1093 N N . ALA B 2 2 ? 51.377 10.732 -27.954 1.000 0.290 2 ALA B N 1
ATOM 1094 C CA . ALA B 2 2 ? 51.026 11.458 -26.735 1.000 0.290 2 ALA B CA 1
ATOM 1095 C C . ALA B 2 2 ? 49.854 10.743 -26.052 1.000 0.290 2 ALA B C 1
ATOM 1096 O O . ALA B 2 2 ? 48.786 10.636 -26.658 1.000 0.290 2 ALA B O 1
ATOM 1103 N N . ASP B 2 3 ? 50.074 10.234 -24.839 1.000 0.270 3 ASP B N 1
ATOM 1104 C CA . ASP B 2 3 ? 49.017 9.648 -24.019 1.000 0.270 3 ASP B CA 1
ATOM 1105 C C . ASP B 2 3 ? 48.001 10.738 -23.697 1.000 0.270 3 ASP B C 1
ATOM 1106 O O . ASP B 2 3 ? 48.287 11.690 -22.965 1.000 0.270 3 ASP B O 1
ATOM 1115 N N . LYS B 2 4 ? 46.801 10.606 -24.272 1.000 0.320 4 LYS B N 1
ATOM 1116 C CA . LYS B 2 4 ? 45.621 11.268 -23.730 1.000 0.320 4 LYS B CA 1
ATOM 1117 C C . LYS B 2 4 ? 45.388 10.619 -22.375 1.000 0.320 4 LYS B C 1
ATOM 1118 O O . LYS B 2 4 ? 44.724 9.590 -22.312 1.000 0.320 4 LYS B O 1
ATOM 1137 N N . GLN B 2 5 ? 45.980 11.197 -21.328 1.000 0.330 5 GLN B N 1
ATOM 1138 C CA . GLN B 2 5 ? 45.558 10.937 -19.961 1.000 0.330 5 GLN B CA 1
ATOM 1139 C C . GLN B 2 5 ? 44.066 11.208 -19.930 1.000 0.330 5 GLN B C 1
ATOM 1140 O O . GLN B 2 5 ? 43.608 12.350 -20.010 1.000 0.330 5 GLN B O 1
ATOM 1154 N N . THR B 2 6 ? 43.320 10.114 -19.936 1.000 0.320 6 THR B N 1
ATOM 1155 C CA . THR B 2 6 ? 41.914 10.106 -19.617 1.000 0.320 6 THR B CA 1
ATOM 1156 C C . THR B 2 6 ? 41.851 10.608 -18.185 1.000 0.320 6 THR B C 1
ATOM 1157 O O . THR B 2 6 ? 42.113 9.855 -17.254 1.000 0.320 6 THR B O 1
ATOM 1168 N N . HIS B 2 7 ? 41.631 11.910 -18.008 1.000 0.340 7 HIS B N 1
ATOM 1169 C CA . HIS B 2 7 ? 41.187 12.434 -16.730 1.000 0.340 7 HIS B CA 1
ATOM 1170 C C . HIS B 2 7 ? 39.813 11.804 -16.510 1.000 0.340 7 HIS B C 1
ATOM 1171 O O . HIS B 2 7 ? 38.826 12.288 -17.061 1.000 0.340 7 HIS B O 1
ATOM 1185 N N . GLU B 2 8 ? 39.768 10.672 -15.801 1.000 0.380 8 GLU B N 1
ATOM 1186 C CA . GLU B 2 8 ? 38.555 10.254 -15.111 1.000 0.380 8 GLU B CA 1
ATOM 1187 C C . GLU B 2 8 ? 38.207 11.421 -14.207 1.000 0.380 8 GLU B C 1
ATOM 1188 O O . GLU B 2 8 ? 38.900 11.721 -13.237 1.000 0.380 8 GLU B O 1
ATOM 1200 N N . THR B 2 9 ? 37.222 12.193 -14.644 1.000 0.450 9 THR B N 1
ATOM 1201 C CA . THR B 2 9 ? 36.656 13.265 -13.852 1.000 0.450 9 THR B CA 1
ATOM 1202 C C . THR B 2 9 ? 36.043 12.582 -12.641 1.000 0.450 9 THR B C 1
ATOM 1203 O O . THR B 2 9 ? 34.963 12.003 -12.750 1.000 0.450 9 THR B O 1
ATOM 1214 N N . GLU B 2 10 ? 36.779 12.574 -11.528 1.000 0.630 10 GLU B N 1
ATOM 1215 C CA . GLU B 2 10 ? 36.265 12.131 -10.239 1.000 0.630 10 GLU B CA 1
ATOM 1216 C C . GLU B 2 10 ? 34.970 12.895 -9.997 1.000 0.630 10 GLU B C 1
ATOM 1217 O O . GLU B 2 10 ? 34.944 14.129 -9.958 1.000 0.630 10 GLU B O 1
ATOM 1229 N N . LEU B 2 11 ? 33.874 12.144 -9.957 1.000 0.740 11 LEU B N 1
ATOM 1230 C CA . LEU B 2 11 ? 32.566 12.706 -9.692 1.000 0.740 11 LEU B CA 1
ATOM 1231 C C . LEU B 2 11 ? 32.588 13.303 -8.291 1.000 0.740 11 LEU B C 1
ATOM 1232 O O . LEU B 2 11 ? 33.122 12.706 -7.354 1.000 0.740 11 LEU B O 1
ATOM 1248 N N . THR B 2 12 ? 32.000 14.483 -8.145 1.000 0.810 12 THR B N 1
ATOM 1249 C CA . THR B 2 12 ? 31.834 15.070 -6.819 1.000 0.810 12 THR B CA 1
ATOM 1250 C C . THR B 2 12 ? 30.751 14.319 -6.051 1.000 0.810 12 THR B C 1
ATOM 1251 O O . THR B 2 12 ? 29.860 13.702 -6.640 1.000 0.810 12 THR B O 1
ATOM 1262 N N . PHE B 2 13 ? 30.799 14.406 -4.723 1.000 0.810 13 PHE B N 1
ATOM 1263 C CA . PHE B 2 13 ? 29.778 13.825 -3.854 1.000 0.810 13 PHE B CA 1
ATOM 1264 C C . PHE B 2 13 ? 28.354 14.259 -4.257 1.000 0.810 13 PHE B C 1
ATOM 1265 O O . PHE B 2 13 ? 27.487 13.408 -4.445 1.000 0.810 13 PHE B O 1
ATOM 1282 N N . ASP B 2 14 ? 28.138 15.558 -4.506 1.000 0.830 14 ASP B N 1
ATOM 1283 C CA . ASP B 2 14 ? 26.839 16.092 -4.949 1.000 0.830 14 ASP B CA 1
ATOM 1284 C C . ASP B 2 14 ? 26.362 15.475 -6.270 1.000 0.830 14 ASP B C 1
ATOM 1285 O O . ASP B 2 14 ? 25.182 15.180 -6.424 1.000 0.830 14 ASP B O 1
ATOM 1294 N N . GLN B 2 15 ? 27.272 15.211 -7.211 1.000 0.850 15 GLN B N 1
ATOM 1295 C CA . GLN B 2 15 ? 26.925 14.569 -8.480 1.000 0.850 15 GLN B CA 1
ATOM 1296 C C . GLN B 2 15 ? 26.536 13.103 -8.294 1.000 0.850 15 GLN B C 1
ATOM 1297 O O . GLN B 2 15 ? 25.619 12.626 -8.960 1.000 0.850 15 GLN B O 1
ATOM 1311 N N . VAL B 2 16 ? 27.216 12.376 -7.400 1.000 0.860 16 VAL B N 1
ATOM 1312 C CA . VAL B 2 16 ? 26.839 10.996 -7.059 1.000 0.860 16 VAL B CA 1
ATOM 1313 C C . VAL B 2 16 ? 25.470 10.977 -6.380 1.000 0.860 16 VAL B C 1
ATOM 1314 O O . VAL B 2 16 ? 24.623 10.171 -6.768 1.000 0.860 16 VAL B O 1
ATOM 1327 N N . LYS B 2 17 ? 25.218 11.909 -5.450 1.000 0.850 17 LYS B N 1
ATOM 1328 C CA . LYS B 2 17 ? 23.912 12.117 -4.803 1.000 0.850 17 LYS B CA 1
ATOM 1329 C C . LYS B 2 17 ? 22.823 12.392 -5.839 1.000 0.850 17 LYS B C 1
ATOM 1330 O O . LYS B 2 17 ? 21.743 11.808 -5.784 1.000 0.850 17 LYS B O 1
ATOM 1349 N N . GLU B 2 18 ? 23.110 13.238 -6.819 1.000 0.840 18 GLU B N 1
ATOM 1350 C CA . GLU B 2 18 ? 22.175 13.593 -7.884 1.000 0.840 18 GLU B CA 1
ATOM 1351 C C . GLU B 2 18 ? 21.898 12.403 -8.817 1.000 0.840 18 GLU B C 1
ATOM 1352 O O . GLU B 2 18 ? 20.737 12.080 -9.067 1.000 0.840 18 GLU B O 1
ATOM 1364 N N . GLN B 2 19 ? 22.931 11.661 -9.233 1.000 0.870 19 GLN B N 1
ATOM 1365 C CA . GLN B 2 19 ? 22.779 10.449 -10.050 1.000 0.870 19 GLN B CA 1
ATOM 1366 C C . GLN B 2 19 ? 21.980 9.350 -9.347 1.000 0.870 19 GLN B C 1
ATOM 1367 O O . GLN B 2 19 ? 21.109 8.739 -9.969 1.000 0.870 19 GLN B O 1
ATOM 1381 N N . LEU B 2 20 ? 22.274 9.080 -8.071 1.000 0.880 20 LEU B N 1
ATOM 1382 C CA . LEU B 2 20 ? 21.531 8.107 -7.270 1.000 0.880 20 LEU B CA 1
ATOM 1383 C C . LEU B 2 20 ? 20.077 8.544 -7.126 1.000 0.880 20 LEU B C 1
ATOM 1384 O O . LEU B 2 20 ? 19.172 7.764 -7.395 1.000 0.880 20 LEU B O 1
ATOM 1400 N N . THR B 2 21 ? 19.835 9.813 -6.803 1.000 0.850 21 THR B N 1
ATOM 1401 C CA . THR B 2 21 ? 18.470 10.337 -6.683 1.000 0.850 21 THR B CA 1
ATOM 1402 C C . THR B 2 21 ? 17.699 10.184 -7.996 1.000 0.850 21 THR B C 1
ATOM 1403 O O . THR B 2 21 ? 16.553 9.746 -7.990 1.000 0.850 21 THR B O 1
ATOM 1414 N N . GLU B 2 22 ? 18.313 10.488 -9.140 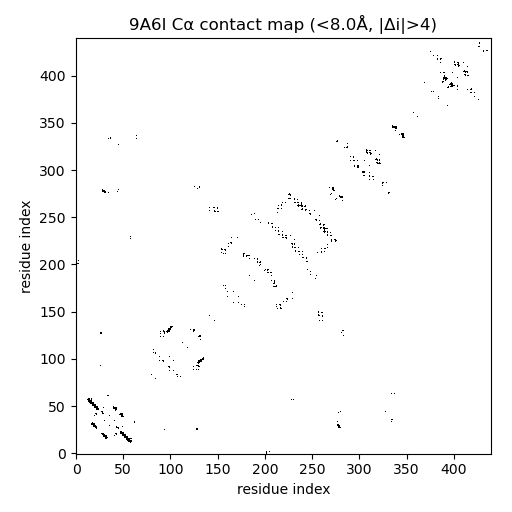1.000 0.820 22 GLU B N 1
ATOM 1415 C CA . GLU B 2 22 ? 17.669 10.349 -10.449 1.000 0.820 22 GLU B CA 1
ATOM 1416 C C . GLU B 2 22 ? 17.416 8.873 -10.821 1.000 0.820 22 GLU B C 1
ATOM 1417 O O . GLU B 2 22 ? 16.355 8.533 -11.357 1.000 0.820 22 GLU B O 1
ATOM 1429 N N . SER B 2 23 ? 18.366 7.978 -10.513 1.000 0.830 23 SER B N 1
ATOM 1430 C CA . SER B 2 23 ? 18.229 6.534 -10.755 1.000 0.830 23 SER B CA 1
ATOM 1431 C C . SER B 2 23 ? 17.156 5.912 -9.858 1.000 0.830 23 SER B C 1
ATOM 1432 O O . SER B 2 23 ? 16.347 5.107 -10.329 1.000 0.830 23 SER B O 1
ATOM 1440 N N . GLY B 2 24 ? 17.109 6.335 -8.596 1.000 0.800 24 GLY B N 1
ATOM 1441 C CA . GLY B 2 24 ? 16.103 5.962 -7.618 1.000 0.800 24 GLY B CA 1
ATOM 1442 C C . GLY B 2 24 ? 14.727 6.458 -8.029 1.000 0.800 24 GLY B C 1
ATOM 1443 O O . GLY B 2 24 ? 13.784 5.677 -8.035 1.000 0.800 24 GLY B O 1
ATOM 1447 N N . LYS B 2 25 ? 14.602 7.708 -8.492 1.000 0.720 25 LYS B N 1
ATOM 1448 C CA . LYS B 2 25 ? 13.332 8.256 -9.001 1.000 0.720 25 LYS B CA 1
ATOM 1449 C C . LYS B 2 25 ? 12.809 7.495 -10.214 1.000 0.720 25 LYS B C 1
ATOM 1450 O O . LYS B 2 25 ? 11.616 7.221 -10.299 1.000 0.720 25 LYS B O 1
ATOM 1469 N N . LYS B 2 26 ? 13.687 7.124 -11.154 1.000 0.690 26 LYS B N 1
ATOM 1470 C CA . LYS B 2 26 ? 13.295 6.354 -12.349 1.000 0.690 26 LYS B CA 1
ATOM 1471 C C . LYS B 2 26 ? 12.837 4.938 -12.013 1.000 0.690 26 LYS B C 1
ATOM 1472 O O . LYS B 2 26 ? 11.897 4.450 -12.635 1.000 0.690 26 LYS B O 1
ATOM 1491 N N . ARG B 2 27 ? 13.513 4.272 -11.073 1.000 0.690 27 ARG B N 1
ATOM 1492 C CA . ARG B 2 27 ? 13.188 2.894 -10.668 1.000 0.690 27 ARG B CA 1
ATOM 1493 C C . ARG B 2 27 ? 12.095 2.821 -9.602 1.000 0.690 27 ARG B C 1
ATOM 1494 O O . ARG B 2 27 ? 11.429 1.799 -9.493 1.000 0.690 27 ARG B O 1
ATOM 1515 N N . GLY B 2 28 ? 11.909 3.892 -8.837 1.000 0.630 28 GLY B N 1
ATOM 1516 C CA . GLY B 2 28 ? 11.104 3.936 -7.618 1.000 0.630 28 GLY B CA 1
ATOM 1517 C C . GLY B 2 28 ? 11.791 3.318 -6.395 1.000 0.630 28 GLY B C 1
ATOM 1518 O O . GLY B 2 28 ? 11.213 3.355 -5.314 1.000 0.630 28 GLY B O 1
ATOM 1522 N N . VAL B 2 29 ? 12.994 2.757 -6.547 1.000 0.730 29 VAL B N 1
ATOM 1523 C CA . VAL B 2 29 ? 13.702 2.007 -5.504 1.000 0.730 29 VAL B CA 1
ATOM 1524 C C . VAL B 2 29 ? 15.220 2.146 -5.658 1.000 0.730 29 VAL B C 1
ATOM 1525 O O . VAL B 2 29 ? 15.730 2.274 -6.777 1.000 0.730 29 VAL B O 1
ATOM 1538 N N . LEU B 2 30 ? 15.924 2.128 -4.531 1.000 0.800 30 LEU B N 1
ATOM 1539 C CA . LEU B 2 30 ? 17.372 2.006 -4.393 1.000 0.800 30 LEU B CA 1
ATOM 1540 C C . LEU B 2 30 ? 17.671 1.002 -3.278 1.000 0.800 30 LEU B C 1
ATOM 1541 O O . LEU B 2 30 ? 16.937 0.938 -2.292 1.000 0.800 30 LEU B O 1
ATOM 1557 N N . THR B 2 31 ? 18.760 0.249 -3.405 1.000 0.800 31 THR B N 1
ATOM 1558 C CA . THR B 2 31 ? 19.224 -0.581 -2.291 1.000 0.800 31 THR B CA 1
ATOM 1559 C C . THR B 2 31 ? 20.183 0.204 -1.398 1.000 0.800 31 THR B C 1
ATOM 1560 O O . THR B 2 31 ? 20.916 1.074 -1.882 1.000 0.800 31 THR B O 1
ATOM 1571 N N . TYR B 2 32 ? 20.209 -0.099 -0.097 1.000 0.810 32 TYR B N 1
ATOM 1572 C CA . TYR B 2 32 ? 21.221 0.455 0.813 1.000 0.810 32 TYR B CA 1
ATOM 1573 C C . TYR B 2 32 ? 22.636 0.127 0.331 1.000 0.810 32 TYR B C 1
ATOM 1574 O O . TYR B 2 32 ? 23.528 0.970 0.392 1.000 0.810 32 TYR B O 1
ATOM 1592 N N . GLU B 2 33 ? 22.826 -1.085 -0.188 1.000 0.800 33 GLU B N 1
ATOM 1593 C CA . GLU B 2 33 ? 24.092 -1.562 -0.724 1.000 0.800 33 GLU B CA 1
ATOM 1594 C C . GLU B 2 33 ? 24.519 -0.772 -1.971 1.000 0.800 33 GLU B C 1
ATOM 1595 O O . GLU B 2 33 ? 25.666 -0.337 -2.034 1.000 0.800 33 GLU B O 1
ATOM 1607 N N . GLU B 2 34 ? 23.613 -0.493 -2.917 1.000 0.830 34 GLU B N 1
ATOM 1608 C CA . GLU B 2 34 ? 23.921 0.309 -4.111 1.000 0.830 34 GLU B CA 1
ATOM 1609 C C . GLU B 2 34 ? 24.302 1.749 -3.740 1.000 0.830 34 GLU B C 1
ATOM 1610 O O . GLU B 2 34 ? 25.232 2.321 -4.318 1.000 0.830 34 GLU B O 1
ATOM 1622 N N . ILE B 2 35 ? 23.609 2.340 -2.758 1.000 0.870 35 ILE B N 1
ATOM 1623 C CA . ILE B 2 35 ? 23.943 3.674 -2.247 1.000 0.870 35 ILE B CA 1
ATOM 1624 C C . ILE B 2 35 ? 25.320 3.655 -1.580 1.000 0.870 35 ILE B C 1
ATOM 1625 O O . ILE B 2 35 ? 26.164 4.488 -1.911 1.000 0.870 35 ILE B O 1
ATOM 1641 N N . ALA B 2 36 ? 25.570 2.695 -0.687 1.000 0.840 36 ALA B N 1
ATOM 1642 C CA . ALA B 2 36 ? 26.841 2.559 0.016 1.000 0.840 36 ALA B CA 1
ATOM 1643 C C . ALA B 2 36 ? 28.009 2.299 -0.945 1.000 0.840 36 ALA B C 1
ATOM 1644 O O . ALA B 2 36 ? 29.073 2.884 -0.770 1.000 0.840 36 ALA B O 1
ATOM 1651 N N . GLU B 2 37 ? 27.818 1.476 -1.979 1.000 0.850 37 GLU B N 1
ATOM 1652 C CA . GLU B 2 37 ? 28.840 1.184 -2.985 1.000 0.850 37 GLU B CA 1
ATOM 1653 C C . GLU B 2 37 ? 29.162 2.423 -3.827 1.000 0.850 37 GLU B C 1
ATOM 1654 O O . GLU B 2 37 ? 30.326 2.778 -4.003 1.000 0.850 37 GLU B O 1
ATOM 1666 N N . ARG B 2 38 ? 28.147 3.148 -4.309 1.000 0.850 38 ARG B N 1
ATOM 1667 C CA . ARG B 2 38 ? 28.373 4.382 -5.077 1.000 0.850 38 ARG B CA 1
ATOM 1668 C C . ARG B 2 38 ? 28.988 5.499 -4.249 1.000 0.850 38 ARG B C 1
ATOM 1669 O O . ARG B 2 38 ? 29.708 6.331 -4.800 1.000 0.850 38 ARG B O 1
ATOM 1690 N N . MET B 2 39 ? 28.697 5.527 -2.955 1.000 0.860 39 MET B N 1
ATOM 1691 C CA . MET B 2 39 ? 29.209 6.529 -2.033 1.000 0.860 39 MET B CA 1
ATOM 1692 C C . MET B 2 39 ? 30.488 6.097 -1.299 1.000 0.860 39 MET B C 1
ATOM 1693 O O . MET B 2 39 ? 31.060 6.900 -0.566 1.000 0.860 39 MET B O 1
ATOM 1707 N N . SER B 2 40 ? 30.995 4.881 -1.528 1.000 0.820 40 SER B N 1
ATOM 1708 C CA . SER B 2 40 ? 32.100 4.304 -0.748 1.000 0.820 40 SER B CA 1
ATOM 1709 C C . SER B 2 40 ? 33.417 5.079 -0.844 1.000 0.820 40 SER B C 1
ATOM 1710 O O . SER B 2 40 ? 34.302 4.898 -0.014 1.000 0.820 40 SER B O 1
ATOM 1718 N N . SER B 2 41 ? 33.593 5.898 -1.885 1.000 0.810 41 SER B N 1
ATOM 1719 C CA . SER B 2 41 ? 34.784 6.730 -2.096 1.000 0.810 41 SER B CA 1
ATOM 1720 C C . SER B 2 41 ? 34.799 8.018 -1.268 1.000 0.810 41 SER B C 1
ATOM 1721 O O . SER B 2 41 ? 35.784 8.752 -1.323 1.000 0.810 41 SER B O 1
ATOM 1729 N N . PHE B 2 42 ? 33.728 8.315 -0.533 1.000 0.820 42 PHE B N 1
ATOM 1730 C CA . PHE B 2 42 ? 33.597 9.529 0.265 1.000 0.820 42 PHE B CA 1
ATOM 1731 C C . PHE B 2 42 ? 33.544 9.172 1.758 1.000 0.820 42 PHE B C 1
ATOM 1732 O O . PHE B 2 42 ? 32.880 8.215 2.149 1.000 0.820 42 PHE B O 1
ATOM 1749 N N . GLU B 2 43 ? 34.233 9.941 2.607 1.000 0.820 43 GLU B N 1
ATOM 1750 C CA . GLU B 2 43 ? 34.016 9.886 4.060 1.000 0.820 43 GLU B CA 1
ATOM 1751 C C . GLU B 2 43 ? 32.716 10.637 4.376 1.000 0.820 43 GLU B C 1
ATOM 1752 O O . GLU B 2 43 ? 32.660 11.861 4.249 1.000 0.820 43 GLU B O 1
ATOM 1764 N N . ILE B 2 44 ? 31.661 9.896 4.731 1.000 0.800 44 ILE B N 1
ATOM 1765 C CA . ILE B 2 44 ? 30.323 10.434 5.006 1.000 0.800 44 ILE B CA 1
ATOM 1766 C C . ILE B 2 44 ? 29.965 10.135 6.456 1.000 0.800 44 ILE B C 1
ATOM 1767 O O . ILE B 2 44 ? 30.053 8.994 6.910 1.000 0.800 44 ILE B O 1
ATOM 1783 N N . GLU B 2 45 ? 29.551 11.174 7.171 1.000 0.800 45 GLU B N 1
ATOM 1784 C CA . GLU B 2 45 ? 29.047 11.054 8.537 1.000 0.800 45 GLU B CA 1
ATOM 1785 C C . GLU B 2 45 ? 27.692 10.334 8.545 1.000 0.800 45 GLU B C 1
ATOM 1786 O O . GLU B 2 45 ? 26.887 10.521 7.629 1.000 0.800 45 GLU B O 1
ATOM 1798 N N . SER B 2 46 ? 27.410 9.556 9.595 1.000 0.760 46 SER B N 1
ATOM 1799 C CA . SER B 2 46 ? 26.133 8.832 9.742 1.000 0.760 46 SER B CA 1
ATOM 1800 C C . SER B 2 46 ? 24.930 9.744 9.523 1.000 0.760 46 SER B C 1
ATOM 1801 O O . SER B 2 46 ? 24.044 9.421 8.738 1.000 0.760 46 SER B O 1
ATOM 1809 N N . ASP B 2 47 ? 24.974 10.930 10.125 1.000 0.750 47 ASP B N 1
ATOM 1810 C CA . ASP B 2 47 ? 23.880 11.897 10.113 1.000 0.750 47 ASP B CA 1
ATOM 1811 C C . ASP B 2 47 ? 23.593 12.397 8.686 1.000 0.750 47 ASP B C 1
ATOM 1812 O O . ASP B 2 47 ? 22.443 12.587 8.304 1.000 0.750 47 ASP B O 1
ATOM 1821 N N . GLN B 2 48 ? 24.633 12.541 7.854 1.000 0.810 48 GLN B N 1
ATOM 1822 C CA . GLN B 2 48 ? 24.468 12.926 6.448 1.000 0.810 48 GLN B CA 1
ATOM 1823 C C . GLN B 2 48 ? 23.861 11.801 5.609 1.000 0.810 48 GLN B C 1
ATOM 1824 O O . GLN B 2 48 ? 23.117 12.079 4.664 1.000 0.810 48 GLN B O 1
ATOM 1838 N N . MET B 2 49 ? 24.192 10.542 5.916 1.000 0.820 49 MET B N 1
ATOM 1839 C CA . MET B 2 49 ? 23.558 9.406 5.251 1.000 0.820 49 MET B CA 1
ATOM 1840 C C . MET B 2 49 ? 22.091 9.284 5.636 1.000 0.820 49 MET B C 1
ATOM 1841 O O . MET B 2 49 ? 21.261 9.098 4.752 1.000 0.820 49 MET B O 1
ATOM 1855 N N . ASP B 2 50 ? 21.766 9.453 6.915 1.000 0.720 50 ASP B N 1
ATOM 1856 C CA . ASP B 2 50 ? 20.387 9.408 7.395 1.000 0.720 50 ASP B CA 1
ATOM 1857 C C . ASP B 2 50 ? 19.547 10.540 6.784 1.000 0.720 50 ASP B C 1
ATOM 1858 O O . ASP B 2 50 ? 18.475 10.275 6.236 1.000 0.720 50 ASP B O 1
ATOM 1867 N N . GLU B 2 51 ? 20.076 11.769 6.732 1.000 0.770 51 GLU B N 1
ATOM 1868 C CA . GLU B 2 51 ? 19.454 12.877 5.992 1.000 0.770 51 GLU B CA 1
ATOM 1869 C C . GLU B 2 51 ? 19.278 12.550 4.501 1.000 0.770 51 GLU B C 1
ATOM 1870 O O . GLU B 2 51 ? 18.282 12.934 3.881 1.000 0.770 51 GLU B O 1
ATOM 1882 N N . TYR B 2 52 ? 20.238 11.852 3.883 1.000 0.830 52 TYR B N 1
ATOM 1883 C CA . TYR B 2 52 ? 20.109 11.462 2.482 1.000 0.830 52 TYR B CA 1
ATOM 1884 C C . TYR B 2 52 ? 19.051 10.378 2.272 1.000 0.830 52 TYR B C 1
ATOM 1885 O O . TYR B 2 52 ? 18.296 10.451 1.300 1.000 0.830 52 TYR B O 1
ATOM 1903 N N . TYR B 2 53 ? 18.958 9.403 3.172 1.000 0.790 53 TYR B N 1
ATOM 1904 C CA . TYR B 2 53 ? 17.916 8.387 3.135 1.000 0.790 53 TYR B CA 1
ATOM 1905 C C . TYR B 2 53 ? 16.528 8.999 3.320 1.000 0.790 53 TYR B C 1
ATOM 1906 O O . TYR B 2 53 ? 15.618 8.667 2.557 1.000 0.790 53 TYR B O 1
ATOM 1924 N N . GLU B 2 54 ? 16.374 9.940 4.256 1.000 0.690 54 GLU B N 1
ATOM 1925 C CA . GLU B 2 54 ? 15.141 10.718 4.393 1.000 0.690 54 GLU B CA 1
ATOM 1926 C C . GLU B 2 54 ? 14.825 11.481 3.109 1.000 0.690 54 GLU B C 1
ATOM 1927 O O . GLU B 2 54 ? 13.720 11.356 2.581 1.000 0.690 54 GLU B O 1
ATOM 1939 N N . PHE B 2 55 ? 15.804 12.193 2.544 1.000 0.740 55 PHE B N 1
ATOM 1940 C CA . PHE B 2 55 ? 15.626 12.908 1.284 1.000 0.740 55 PHE B CA 1
ATOM 1941 C C . PHE B 2 55 ? 15.185 11.975 0.148 1.000 0.740 55 PHE B C 1
ATOM 1942 O O . PHE B 2 55 ? 14.260 12.306 -0.590 1.000 0.740 55 PHE B O 1
ATOM 1959 N N . LEU B 2 56 ? 15.798 10.797 -0.002 1.000 0.790 56 LEU B N 1
ATOM 1960 C CA . LEU B 2 56 ? 15.395 9.803 -1.003 1.000 0.790 56 LEU B CA 1
ATOM 1961 C C . LEU B 2 56 ? 13.948 9.342 -0.796 1.000 0.790 56 LEU B C 1
ATOM 1962 O O . LEU B 2 56 ? 13.181 9.298 -1.763 1.000 0.790 56 LEU B O 1
ATOM 1978 N N . GLY B 2 57 ? 13.558 9.081 0.454 1.000 0.680 57 GLY B N 1
ATOM 1979 C CA . GLY B 2 57 ? 12.176 8.785 0.821 1.000 0.680 57 GLY B CA 1
ATOM 1980 C C . GLY B 2 57 ? 11.222 9.909 0.410 1.000 0.680 57 GLY B C 1
ATOM 1981 O O . GLY B 2 57 ? 10.212 9.655 -0.249 1.000 0.680 57 GLY B O 1
ATOM 1985 N N . GLU B 2 58 ? 11.578 11.165 0.688 1.000 0.620 58 GLU B N 1
ATOM 1986 C CA . GLU B 2 58 ? 10.811 12.347 0.269 1.000 0.620 58 GLU B CA 1
ATOM 1987 C C . GLU B 2 58 ? 10.697 12.478 -1.255 1.000 0.620 58 GLU B C 1
ATOM 1988 O O . GLU B 2 58 ? 9.663 12.910 -1.767 1.000 0.620 58 GLU B O 1
ATOM 2000 N N . GLN B 2 59 ? 11.727 12.060 -1.993 1.000 0.630 59 GLN B N 1
ATOM 2001 C CA . GLN B 2 59 ? 11.712 11.979 -3.456 1.000 0.630 59 GLN B CA 1
ATOM 2002 C C . GLN B 2 59 ? 10.906 10.780 -3.996 1.000 0.630 59 GLN B C 1
ATOM 2003 O O . GLN B 2 59 ? 10.823 10.587 -5.211 1.000 0.630 59 GLN B O 1
ATOM 2017 N N . GLY B 2 60 ? 10.307 9.969 -3.119 1.000 0.610 60 GLY B N 1
ATOM 2018 C CA . GLY B 2 60 ? 9.515 8.796 -3.480 1.000 0.610 60 GLY B CA 1
ATOM 2019 C C . GLY B 2 60 ? 10.346 7.572 -3.860 1.000 0.610 60 GLY B C 1
ATOM 2020 O O . GLY B 2 60 ? 9.796 6.655 -4.471 1.000 0.610 60 GLY B O 1
ATOM 2024 N N . VAL B 2 61 ? 11.634 7.559 -3.517 1.000 0.710 61 VAL B N 1
ATOM 2025 C CA . VAL B 2 61 ? 12.520 6.412 -3.704 1.000 0.710 61 VAL B CA 1
ATOM 2026 C C . VAL B 2 61 ? 12.427 5.525 -2.474 1.000 0.710 61 VAL B C 1
ATOM 2027 O O . VAL B 2 61 ? 12.670 5.959 -1.353 1.000 0.710 61 VAL B O 1
ATOM 2040 N N . GLU B 2 62 ? 12.046 4.275 -2.680 1.000 0.700 62 GLU B N 1
ATOM 2041 C CA . GLU B 2 62 ? 12.043 3.277 -1.622 1.000 0.700 62 GLU B CA 1
ATOM 2042 C C . GLU B 2 62 ? 13.458 2.760 -1.365 1.000 0.700 62 GLU B C 1
ATOM 2043 O O . GLU B 2 62 ? 14.217 2.532 -2.306 1.000 0.700 62 GLU B O 1
ATOM 2055 N N . LEU B 2 63 ? 13.800 2.575 -0.093 1.000 0.730 63 LEU B N 1
ATOM 2056 C CA . LEU B 2 63 ? 15.066 1.997 0.333 1.000 0.730 63 LEU B CA 1
ATOM 2057 C C . LEU B 2 63 ? 14.811 0.589 0.843 1.000 0.730 63 LEU B C 1
ATOM 2058 O O . LEU B 2 63 ? 14.024 0.395 1.766 1.000 0.730 63 LEU B O 1
ATOM 2074 N N . ILE B 2 64 ? 15.479 -0.378 0.238 1.000 0.710 64 ILE B N 1
ATOM 2075 C CA . ILE B 2 64 ? 15.416 -1.787 0.625 1.000 0.710 64 ILE B CA 1
ATOM 2076 C C . ILE B 2 64 ? 16.836 -2.323 0.769 1.000 0.710 64 ILE B C 1
ATOM 2077 O O . ILE B 2 64 ? 17.780 -1.749 0.230 1.000 0.710 64 ILE B O 1
ATOM 2093 N N . SER B 2 65 ? 17.033 -3.426 1.482 1.000 0.610 65 SER B N 1
ATOM 2094 C CA . SER B 2 65 ? 18.288 -4.168 1.307 1.000 0.610 65 SER B CA 1
ATOM 2095 C C . SER B 2 65 ? 18.237 -4.904 -0.033 1.000 0.610 65 SER B C 1
ATOM 2096 O O . SER B 2 65 ? 17.185 -5.395 -0.440 1.000 0.610 65 SER B O 1
ATOM 2104 N N . GLU B 2 66 ? 19.368 -5.025 -0.718 1.000 0.560 66 GLU B N 1
ATOM 2105 C CA . GLU B 2 66 ? 19.514 -5.832 -1.936 1.000 0.560 66 GLU B CA 1
ATOM 2106 C C . GLU B 2 66 ? 19.010 -7.272 -1.727 1.000 0.560 66 GLU B C 1
ATOM 2107 O O . GLU B 2 66 ? 18.359 -7.868 -2.597 1.000 0.560 66 GLU B O 1
ATOM 2119 N N . ASN B 2 67 ? 19.214 -7.788 -0.511 1.000 0.510 67 ASN B N 1
ATOM 2120 C CA . ASN B 2 67 ? 18.699 -9.083 -0.090 1.000 0.510 67 ASN B CA 1
ATOM 2121 C C . ASN B 2 67 ? 17.164 -9.115 -0.041 1.000 0.510 67 ASN B C 1
ATOM 2122 O O . ASN B 2 67 ? 16.574 -10.127 -0.390 1.000 0.510 67 ASN B O 1
ATOM 2133 N N . GLU B 2 68 ? 16.472 -8.037 0.335 1.000 0.490 68 GLU B N 1
ATOM 2134 C CA . GLU B 2 68 ? 15.001 -8.052 0.412 1.000 0.490 68 GLU B CA 1
ATOM 2135 C C . GLU B 2 68 ? 14.324 -8.107 -0.962 1.000 0.490 68 GLU B C 1
ATOM 2136 O O . GLU B 2 68 ? 13.244 -8.690 -1.092 1.000 0.490 68 GLU B O 1
ATOM 2148 N N . GLU B 2 69 ? 14.940 -7.535 -1.999 1.000 0.450 69 GLU B N 1
ATOM 2149 C CA . GLU B 2 69 ? 14.371 -7.559 -3.351 1.000 0.450 69 GLU B CA 1
ATOM 2150 C C . GLU B 2 69 ? 14.431 -8.962 -3.976 1.000 0.450 69 GLU B C 1
ATOM 2151 O O . GLU B 2 69 ? 13.560 -9.358 -4.763 1.000 0.450 69 GLU B O 1
ATOM 2163 N N . THR B 2 70 ? 15.473 -9.723 -3.632 1.000 0.440 70 THR B N 1
ATOM 2164 C CA . THR B 2 70 ? 15.821 -10.975 -4.311 1.000 0.440 70 THR B CA 1
ATOM 2165 C C . THR B 2 70 ? 15.671 -12.231 -3.467 1.000 0.440 70 THR B C 1
ATOM 2166 O O . THR B 2 70 ? 15.409 -13.291 -4.054 1.000 0.440 70 THR B O 1
ATOM 2177 N N . GLU B 2 71 ? 15.832 -12.158 -2.145 1.000 0.520 71 GLU B N 1
ATOM 2178 C CA . GLU B 2 71 ? 15.922 -13.359 -1.325 1.000 0.520 71 GLU B CA 1
ATOM 2179 C C . GLU B 2 71 ? 14.584 -14.068 -1.167 1.000 0.520 71 GLU B C 1
ATOM 2180 O O . GLU B 2 71 ? 13.497 -13.493 -1.053 1.000 0.520 71 GLU B O 1
ATOM 2192 N N . ASP B 2 72 ? 14.702 -15.392 -1.154 1.000 0.610 72 ASP B N 1
ATOM 2193 C CA . ASP B 2 72 ? 13.620 -16.251 -0.735 1.000 0.610 72 ASP B CA 1
ATOM 2194 C C . ASP B 2 72 ? 13.214 -15.909 0.705 1.000 0.610 72 ASP B C 1
ATOM 2195 O O . ASP B 2 72 ? 14.073 -15.659 1.556 1.000 0.610 72 ASP B O 1
ATOM 2204 N N . PRO B 2 73 ? 11.915 -15.993 1.030 1.000 0.630 73 PRO B N 1
ATOM 2205 C CA . PRO B 2 73 ? 11.465 -15.845 2.401 1.000 0.630 73 PRO B CA 1
ATOM 2206 C C . PRO B 2 73 ? 12.224 -16.793 3.327 1.000 0.630 73 PRO B C 1
ATOM 2207 O O . PRO B 2 73 ? 12.333 -17.997 3.073 1.000 0.630 73 PRO B O 1
ATOM 2218 N N . ASN B 2 74 ? 12.706 -16.256 4.448 1.000 0.620 74 ASN B N 1
ATOM 2219 C CA . ASN B 2 74 ? 13.379 -17.065 5.453 1.000 0.620 74 ASN B CA 1
ATOM 2220 C C . ASN B 2 74 ? 12.421 -18.155 5.988 1.000 0.620 74 ASN B C 1
ATOM 2221 O O . ASN B 2 74 ? 11.213 -17.940 6.130 1.000 0.620 74 ASN B O 1
ATOM 2232 N N . ILE B 2 75 ? 12.963 -19.321 6.346 1.000 0.590 75 ILE B N 1
ATOM 2233 C CA . ILE B 2 75 ? 12.236 -20.499 6.852 1.000 0.590 75 ILE B CA 1
ATOM 2234 C C . ILE B 2 75 ? 11.281 -20.125 7.997 1.000 0.590 75 ILE B C 1
ATOM 2235 O O . ILE B 2 75 ? 10.169 -20.644 8.089 1.000 0.590 75 ILE B O 1
ATOM 2251 N N . GLN B 2 76 ? 11.681 -19.183 8.855 1.000 0.560 76 GLN B N 1
ATOM 2252 C CA . GLN B 2 76 ? 10.846 -18.707 9.961 1.000 0.560 76 GLN B CA 1
ATOM 2253 C C . GLN B 2 76 ? 9.595 -17.941 9.498 1.000 0.560 76 GLN B C 1
ATOM 2254 O O . GLN B 2 76 ? 8.548 -18.051 10.138 1.000 0.560 76 GLN B O 1
ATOM 2268 N N . GLN B 2 77 ? 9.668 -17.189 8.393 1.000 0.580 77 GLN B N 1
ATOM 2269 C CA . GLN B 2 77 ? 8.490 -16.543 7.803 1.000 0.580 77 GLN B CA 1
ATOM 2270 C C . GLN B 2 77 ? 7.561 -17.579 7.150 1.000 0.580 77 GLN B C 1
ATOM 2271 O O . GLN B 2 77 ? 6.345 -17.461 7.294 1.000 0.580 77 GLN B O 1
ATOM 2285 N N . LEU B 2 78 ? 8.117 -18.626 6.517 1.000 0.650 78 LEU B N 1
ATOM 2286 C CA . LEU B 2 78 ? 7.344 -19.748 5.959 1.000 0.650 78 LEU B CA 1
ATOM 2287 C C . LEU B 2 78 ? 6.588 -20.520 7.050 1.000 0.650 78 LEU B C 1
ATOM 2288 O O . LEU B 2 78 ? 5.404 -20.796 6.890 1.000 0.650 78 LEU B O 1
ATOM 2304 N N . ALA B 2 79 ? 7.236 -20.813 8.181 1.000 0.580 79 ALA B N 1
ATOM 2305 C CA . ALA B 2 79 ? 6.607 -21.524 9.296 1.000 0.580 79 ALA B CA 1
ATOM 2306 C C . ALA B 2 79 ? 5.436 -20.738 9.912 1.000 0.580 79 ALA B C 1
ATOM 2307 O O . ALA B 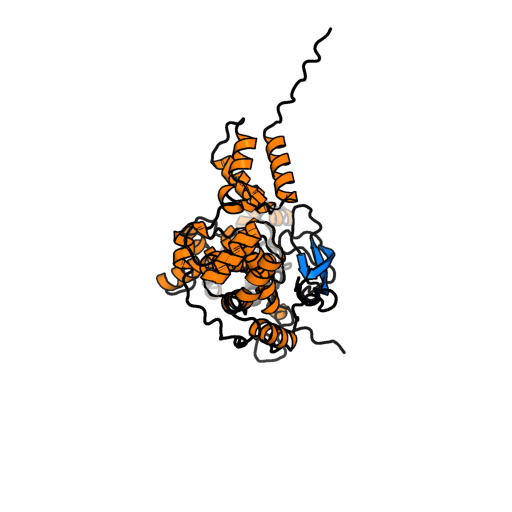2 79 ? 4.390 -21.308 10.205 1.000 0.580 79 ALA B O 1
ATOM 2314 N N . LYS B 2 80 ? 5.560 -19.410 10.054 1.000 0.540 80 LYS B N 1
ATOM 2315 C CA . LYS B 2 80 ? 4.440 -18.554 10.498 1.000 0.540 80 LYS B CA 1
ATOM 2316 C C . LYS B 2 80 ? 3.281 -18.510 9.497 1.000 0.540 80 LYS B C 1
ATOM 2317 O O . LYS B 2 80 ? 2.187 -18.097 9.866 1.000 0.540 80 LYS B O 1
ATOM 2336 N N . ALA B 2 81 ? 3.521 -18.883 8.242 1.000 0.560 81 ALA B N 1
ATOM 2337 C CA . ALA B 2 81 ? 2.518 -18.902 7.188 1.000 0.560 81 ALA B CA 1
ATOM 2338 C C . ALA B 2 81 ? 1.777 -20.243 7.067 1.000 0.560 81 ALA B C 1
ATOM 2339 O O . ALA B 2 81 ? 0.891 -20.332 6.217 1.000 0.560 81 ALA B O 1
ATOM 2346 N N . GLU B 2 82 ? 2.086 -21.255 7.894 1.000 0.580 82 GLU B N 1
ATOM 2347 C CA . GLU B 2 82 ? 1.254 -22.461 8.033 1.000 0.580 82 GLU B CA 1
ATOM 2348 C C . GLU B 2 82 ? -0.083 -22.120 8.712 1.000 0.580 82 GLU B C 1
ATOM 2349 O O . GLU B 2 82 ? -0.364 -22.472 9.853 1.000 0.580 82 GLU B O 1
ATOM 2361 N N . GLU B 2 83 ? -0.930 -21.405 7.980 1.000 0.630 83 GLU B N 1
ATOM 2362 C CA . GLU B 2 83 ? -2.352 -21.314 8.255 1.000 0.630 83 GLU B CA 1
ATOM 2363 C C . GLU B 2 83 ? -3.075 -22.387 7.441 1.000 0.630 83 GLU B C 1
ATOM 2364 O O . GLU B 2 83 ? -2.836 -22.561 6.242 1.000 0.630 83 GLU B O 1
ATOM 2376 N N . GLU B 2 84 ? -3.993 -23.103 8.084 1.000 0.680 84 GLU B N 1
ATOM 2377 C CA . GLU B 2 84 ? -4.919 -23.968 7.365 1.000 0.680 84 GLU B CA 1
ATOM 2378 C C . GLU B 2 84 ? -5.971 -23.100 6.675 1.000 0.680 84 GLU B C 1
ATOM 2379 O O . GLU B 2 84 ? -6.841 -22.499 7.307 1.000 0.680 84 GLU B O 1
ATOM 2391 N N . PHE B 2 85 ? -5.880 -23.024 5.351 1.000 0.750 85 PHE B N 1
ATOM 2392 C CA . PHE B 2 85 ? -6.922 -22.437 4.526 1.000 0.750 85 PHE B CA 1
ATOM 2393 C C . PHE B 2 85 ? -7.915 -23.519 4.118 1.000 0.750 85 PHE B C 1
ATOM 2394 O O . PHE B 2 85 ? -7.528 -24.552 3.568 1.000 0.750 85 PHE B O 1
ATOM 2411 N N . ASP B 2 86 ? -9.206 -23.258 4.313 1.000 0.710 86 ASP B N 1
ATOM 2412 C CA . ASP B 2 86 ? -10.234 -24.087 3.698 1.000 0.710 86 ASP B CA 1
ATOM 2413 C C . ASP B 2 86 ? -10.332 -23.759 2.200 1.000 0.710 86 ASP B C 1
ATOM 2414 O O . ASP B 2 86 ? -11.037 -22.843 1.777 1.000 0.710 86 ASP B O 1
ATOM 2423 N N . LEU B 2 87 ? -9.609 -24.529 1.382 1.000 0.770 87 LEU B N 1
ATOM 2424 C CA . LEU B 2 87 ? -9.599 -24.392 -0.079 1.000 0.770 87 LEU B CA 1
ATOM 2425 C C . LEU B 2 87 ? -10.942 -24.763 -0.735 1.000 0.770 87 LEU B C 1
ATOM 2426 O O . LEU B 2 87 ? -11.106 -24.574 -1.945 1.000 0.770 87 LEU B O 1
ATOM 2442 N N . ASN B 2 88 ? -11.892 -25.316 0.024 1.000 0.730 88 ASN B N 1
ATOM 2443 C CA . ASN B 2 88 ? -13.246 -25.582 -0.451 1.000 0.730 88 ASN B CA 1
ATOM 2444 C C . ASN B 2 88 ? -14.215 -24.438 -0.115 1.000 0.730 88 ASN B C 1
ATOM 2445 O O . ASN B 2 88 ? -15.270 -24.348 -0.749 1.000 0.730 88 ASN B O 1
ATOM 2456 N N . ASP B 2 89 ? -13.861 -23.528 0.801 1.000 0.730 89 ASP B N 1
ATOM 2457 C CA . ASP B 2 89 ? -14.665 -22.345 1.099 1.000 0.730 89 ASP B CA 1
ATOM 2458 C C . ASP B 2 89 ? -14.454 -21.235 0.056 1.000 0.730 89 ASP B C 1
ATOM 2459 O O . ASP B 2 89 ? -13.688 -20.283 0.223 1.000 0.730 89 ASP B O 1
ATOM 2468 N N . LEU B 2 90 ? -15.225 -21.308 -1.025 1.000 0.760 90 LEU B N 1
ATOM 2469 C CA . LEU B 2 90 ? -15.314 -20.259 -2.046 1.000 0.760 90 LEU B CA 1
ATOM 2470 C C . LEU B 2 90 ? -16.491 -19.300 -1.799 1.000 0.760 90 LEU B C 1
ATOM 2471 O O . LEU B 2 90 ? -16.957 -18.642 -2.729 1.000 0.760 90 LEU B O 1
ATOM 2487 N N . SER B 2 91 ? -17.000 -19.217 -0.563 1.000 0.720 91 SER B N 1
ATOM 2488 C CA . SER B 2 91 ? -18.036 -18.241 -0.217 1.000 0.720 91 SER B CA 1
ATOM 2489 C C . SER B 2 91 ? -17.532 -16.805 -0.395 1.000 0.720 91 SER B C 1
ATOM 2490 O O . SER B 2 91 ? -16.365 -16.490 -0.144 1.000 0.720 91 SER B O 1
ATOM 2498 N N . VAL B 2 92 ? -18.416 -15.916 -0.844 1.000 0.710 92 VAL B N 1
ATOM 2499 C CA . VAL B 2 92 ? -18.097 -14.490 -0.959 1.000 0.710 92 VAL B CA 1
ATOM 2500 C C . VAL B 2 92 ? -18.053 -13.886 0.449 1.000 0.710 92 VAL B C 1
ATOM 2501 O O . VAL B 2 92 ? -19.005 -14.094 1.205 1.000 0.710 92 VAL B O 1
ATOM 2514 N N . PRO B 2 93 ? -16.995 -13.139 0.813 1.000 0.700 93 PRO B N 1
ATOM 2515 C CA . PRO B 2 93 ? -16.895 -12.524 2.131 1.000 0.700 93 PRO B CA 1
ATOM 2516 C C . PRO B 2 93 ? -18.056 -11.568 2.433 1.000 0.700 93 PRO B C 1
ATOM 2517 O O . PRO B 2 93 ? -18.587 -10.926 1.517 1.000 0.700 93 PRO B O 1
ATOM 2528 N N . PRO B 2 94 ? -18.434 -11.423 3.715 1.000 0.640 94 PRO B N 1
ATOM 2529 C CA . PRO B 2 94 ? -19.440 -10.449 4.109 1.000 0.640 94 PRO B CA 1
ATOM 2530 C C . PRO B 2 94 ? -18.980 -9.029 3.744 1.000 0.640 94 PRO B C 1
ATOM 2531 O O . PRO B 2 94 ? -17.800 -8.701 3.840 1.000 0.640 94 PRO B O 1
ATOM 2542 N N . GLY B 2 95 ? -19.917 -8.186 3.303 1.000 0.590 95 GLY B N 1
ATOM 2543 C CA . GLY B 2 95 ? -19.653 -6.792 2.917 1.000 0.590 95 GLY B CA 1
ATOM 2544 C C . GLY B 2 95 ? -19.181 -6.584 1.472 1.000 0.590 95 GLY B C 1
ATOM 2545 O O . GLY B 2 95 ? -19.240 -5.461 0.974 1.000 0.590 95 GLY B O 1
ATOM 2549 N N . VAL B 2 96 ? -18.785 -7.637 0.749 1.000 0.620 96 VAL B N 1
ATOM 2550 C CA . VAL B 2 96 ? -18.478 -7.516 -0.685 1.000 0.620 96 VAL B CA 1
ATOM 2551 C C . VAL B 2 96 ? -19.792 -7.377 -1.450 1.000 0.620 96 VAL B C 1
ATOM 2552 O O . VAL B 2 96 ? -20.636 -8.278 -1.404 1.000 0.620 96 VAL B O 1
ATOM 2565 N N . LYS B 2 97 ? -19.984 -6.255 -2.163 1.000 0.560 97 LYS B N 1
ATOM 2566 C CA . LYS B 2 97 ? -21.121 -6.103 -3.086 1.000 0.560 97 LYS B CA 1
ATOM 2567 C C . LYS B 2 97 ? -21.110 -7.296 -4.036 1.000 0.560 97 LYS B C 1
ATOM 2568 O O . LYS B 2 97 ? -20.104 -7.572 -4.677 1.000 0.560 97 LYS B O 1
ATOM 2587 N N . ILE B 2 98 ? -22.229 -8.011 -4.091 1.000 0.530 98 ILE B N 1
ATOM 2588 C CA . ILE B 2 98 ? -22.371 -9.245 -4.856 1.000 0.530 98 ILE B CA 1
ATOM 2589 C C . ILE B 2 98 ? -22.451 -8.898 -6.345 1.000 0.530 98 ILE B C 1
ATOM 2590 O O . ILE B 2 98 ? -23.529 -8.831 -6.929 1.000 0.530 98 ILE B O 1
ATOM 2606 N N . ASN B 2 99 ? -21.307 -8.643 -6.960 1.000 0.620 99 ASN B N 1
ATOM 2607 C CA . ASN B 2 99 ? -21.183 -8.478 -8.395 1.000 0.620 99 ASN B CA 1
ATOM 2608 C C . ASN B 2 99 ? -21.023 -9.860 -9.058 1.000 0.620 99 ASN B C 1
ATOM 2609 O O . ASN B 2 99 ? -20.277 -10.724 -8.591 1.000 0.620 99 ASN B O 1
ATOM 2620 N N . ASP B 2 100 ? -21.762 -10.076 -10.148 1.000 0.670 100 ASP B N 1
ATOM 2621 C CA . ASP B 2 100 ? -21.789 -11.334 -10.912 1.000 0.670 100 ASP B CA 1
ATOM 2622 C C . ASP B 2 100 ? -20.383 -11.831 -11.335 1.000 0.670 100 ASP B C 1
ATOM 2623 O O . ASP B 2 100 ? -20.083 -13.013 -11.132 1.000 0.670 100 ASP B O 1
ATOM 2632 N N . PRO B 2 101 ? -19.447 -10.953 -11.775 1.000 0.720 101 PRO B N 1
ATOM 2633 C CA . PRO B 2 101 ? -18.103 -11.378 -12.177 1.000 0.720 101 PRO B CA 1
ATOM 2634 C C . PRO B 2 101 ? -17.322 -12.132 -11.089 1.000 0.720 101 PRO B C 1
ATOM 2635 O O . PRO B 2 101 ? -16.646 -13.114 -11.395 1.000 0.720 101 PRO B O 1
ATOM 2646 N N . VAL B 2 102 ? -17.449 -11.743 -9.809 1.000 0.790 102 VAL B N 1
ATOM 2647 C CA . VAL B 2 102 ? -16.776 -12.439 -8.690 1.000 0.790 102 VAL B CA 1
ATOM 2648 C C . VAL B 2 102 ? -17.297 -13.863 -8.572 1.000 0.790 102 VAL B C 1
ATOM 2649 O O . VAL B 2 102 ? -16.521 -14.810 -8.468 1.000 0.790 102 VAL B O 1
ATOM 2662 N N . ARG B 2 103 ? -18.622 -14.037 -8.606 1.000 0.790 103 ARG B N 1
ATOM 2663 C CA . ARG B 2 103 ? -19.244 -15.359 -8.477 1.000 0.790 103 ARG B CA 1
ATOM 2664 C C . ARG B 2 103 ? -18.855 -16.277 -9.627 1.000 0.790 103 ARG B C 1
ATOM 2665 O O . ARG B 2 103 ? -18.617 -17.461 -9.389 1.000 0.790 103 ARG B O 1
ATOM 2686 N N . MET B 2 104 ? -18.786 -15.745 -10.846 1.000 0.810 104 MET B N 1
ATOM 2687 C CA . MET B 2 104 ? -18.342 -16.505 -12.012 1.000 0.810 104 MET B CA 1
ATOM 2688 C C . MET B 2 104 ? -16.895 -16.978 -11.848 1.000 0.810 104 MET B C 1
ATOM 2689 O O . MET B 2 104 ? -16.654 -18.182 -11.942 1.000 0.810 104 MET B O 1
ATOM 2703 N N . TYR B 2 105 ? -15.973 -16.077 -11.492 1.000 0.850 105 TYR B N 1
ATOM 2704 C CA . TYR B 2 105 ? -14.568 -16.423 -11.255 1.000 0.850 105 TYR B CA 1
ATOM 2705 C C . TYR B 2 105 ? -14.416 -17.502 -10.171 1.000 0.850 105 TYR B C 1
ATOM 2706 O O . TYR B 2 105 ? -13.778 -18.533 -10.390 1.000 0.850 105 TYR B O 1
ATOM 2724 N N . LEU B 2 106 ? -15.085 -17.325 -9.024 1.000 0.870 106 LEU B N 1
ATOM 2725 C CA . LEU B 2 106 ? -15.056 -18.295 -7.926 1.000 0.870 106 LEU B CA 1
ATOM 2726 C C . LEU B 2 106 ? -15.596 -19.670 -8.354 1.000 0.870 106 LEU B C 1
ATOM 2727 O O . LEU B 2 106 ? -15.030 -20.703 -7.999 1.000 0.870 106 LEU B O 1
ATOM 2743 N N . LYS B 2 107 ? -16.663 -19.711 -9.159 1.000 0.840 107 LYS B N 1
ATOM 2744 C CA . LYS B 2 107 ? -17.234 -20.965 -9.669 1.000 0.840 107 LYS B CA 1
ATOM 2745 C C . LYS B 2 107 ? -16.307 -21.673 -10.661 1.000 0.840 107 LYS B C 1
ATOM 2746 O O . LYS B 2 107 ? -16.297 -22.903 -10.690 1.000 0.840 107 LYS B O 1
ATOM 2765 N N . GLU B 2 108 ? -15.555 -20.931 -11.472 1.000 0.850 108 GLU B N 1
ATOM 2766 C CA . GLU B 2 108 ? -14.604 -21.484 -12.445 1.000 0.850 108 GLU B CA 1
ATOM 2767 C C . GLU B 2 108 ? -13.380 -22.103 -11.761 1.000 0.850 108 GLU B C 1
ATOM 2768 O O . GLU B 2 108 ? -13.092 -23.280 -11.994 1.000 0.850 108 GLU B O 1
ATOM 2780 N N . ILE B 2 109 ? -12.729 -21.388 -10.835 1.000 0.890 109 ILE B N 1
ATOM 2781 C CA . ILE B 2 109 ? -11.591 -21.940 -10.073 1.000 0.890 109 ILE B CA 1
ATOM 2782 C C . ILE B 2 109 ? -12.019 -23.097 -9.149 1.000 0.890 109 ILE B C 1
ATOM 2783 O O . ILE B 2 109 ? -11.229 -23.988 -8.829 1.000 0.890 109 ILE B O 1
ATOM 2799 N N . GLY B 2 110 ? -13.298 -23.133 -8.760 1.000 0.880 110 GLY B N 1
ATOM 2800 C CA . GLY B 2 110 ? -13.917 -24.233 -8.019 1.000 0.880 110 GLY B CA 1
ATOM 2801 C C . GLY B 2 110 ? -14.051 -25.544 -8.806 1.000 0.880 110 GLY B C 1
ATOM 2802 O O . GLY B 2 110 ? -14.339 -26.583 -8.215 1.000 0.880 110 GLY B O 1
ATOM 2806 N N . ARG B 2 111 ? -13.835 -25.533 -10.129 1.000 0.900 111 ARG B N 1
ATOM 2807 C CA . ARG B 2 111 ? -13.853 -26.743 -10.976 1.000 0.900 111 ARG B CA 1
ATOM 2808 C C . ARG B 2 111 ? -12.480 -27.377 -11.163 1.000 0.900 111 ARG B C 1
ATOM 2809 O O . ARG B 2 111 ? -12.405 -28.512 -11.624 1.000 0.900 111 ARG B O 1
ATOM 2830 N N . VAL B 2 112 ? -11.407 -26.657 -10.842 1.000 0.900 112 VAL B N 1
ATOM 2831 C CA . VAL B 2 112 ? -10.038 -27.163 -10.975 1.000 0.900 112 VAL B CA 1
ATOM 2832 C C . VAL B 2 112 ? -9.740 -28.098 -9.809 1.000 0.900 112 VAL B C 1
ATOM 2833 O O . VAL B 2 112 ? -9.999 -27.747 -8.658 1.000 0.900 112 VAL B O 1
ATOM 2846 N N . ASN B 2 113 ? -9.225 -29.291 -10.101 1.000 0.910 113 ASN B N 1
ATOM 2847 C CA . ASN B 2 113 ? -8.851 -30.254 -9.070 1.000 0.910 113 ASN B CA 1
ATOM 2848 C C . ASN B 2 113 ? -7.605 -29.777 -8.318 1.000 0.910 113 ASN B C 1
ATOM 2849 O O . ASN B 2 113 ? -6.660 -29.283 -8.931 1.000 0.910 113 ASN B O 1
ATOM 2860 N N . LEU B 2 114 ? -7.603 -29.974 -7.000 1.000 0.910 114 LEU B N 1
ATOM 2861 C CA . LEU B 2 114 ? -6.407 -29.776 -6.188 1.000 0.910 114 LEU B CA 1
ATOM 2862 C C . LEU B 2 114 ? -5.353 -30.820 -6.560 1.000 0.910 114 LEU B C 1
ATOM 2863 O O . LEU B 2 114 ? -5.687 -31.950 -6.924 1.000 0.910 114 LEU B O 1
ATOM 2879 N N . LEU B 2 115 ? -4.089 -30.433 -6.443 1.000 0.930 115 LEU B N 1
ATOM 2880 C CA . LEU B 2 115 ? -2.964 -31.321 -6.696 1.000 0.930 115 LEU B CA 1
ATOM 2881 C C . LEU B 2 115 ? -2.594 -32.085 -5.431 1.000 0.930 115 LEU B C 1
ATOM 2882 O O . LEU B 2 115 ? -2.627 -31.556 -4.321 1.000 0.930 115 LEU B O 1
ATOM 2898 N N . SER B 2 116 ? -2.199 -33.340 -5.603 1.000 0.910 116 SER B N 1
ATOM 2899 C CA . SER B 2 116 ? -1.473 -34.059 -4.563 1.000 0.910 116 SER B CA 1
ATOM 2900 C C . SER B 2 116 ? -0.042 -33.532 -4.443 1.000 0.910 116 SER B C 1
ATOM 2901 O O . SER B 2 116 ? 0.540 -33.056 -5.417 1.000 0.910 116 SER B O 1
ATOM 2909 N N . ALA B 2 117 ? 0.586 -33.725 -3.280 1.000 0.890 117 ALA B N 1
ATOM 2910 C CA . ALA B 2 117 ? 1.985 -33.334 -3.066 1.000 0.890 117 ALA B CA 1
ATOM 2911 C C . ALA B 2 117 ? 2.946 -33.941 -4.112 1.000 0.890 117 ALA B C 1
ATOM 2912 O O . ALA B 2 117 ? 3.941 -33.330 -4.488 1.000 0.890 117 ALA B O 1
ATOM 2919 N N . LYS B 2 118 ? 2.641 -35.143 -4.621 1.000 0.920 118 LYS B N 1
ATOM 2920 C CA . LYS B 2 118 ? 3.427 -35.780 -5.688 1.000 0.920 118 LYS B CA 1
ATOM 2921 C C . LYS B 2 118 ? 3.250 -35.078 -7.032 1.000 0.920 118 LYS B C 1
ATOM 2922 O O . LYS B 2 118 ? 4.218 -34.945 -7.772 1.000 0.920 118 LYS B O 1
ATOM 2941 N N . GLU B 2 119 ? 2.029 -34.658 -7.353 1.000 0.940 119 GLU B N 1
ATOM 2942 C CA . GLU B 2 119 ? 1.747 -33.916 -8.583 1.000 0.940 119 GLU B CA 1
ATOM 2943 C C . GLU B 2 119 ? 2.366 -32.520 -8.543 1.000 0.940 119 GLU B C 1
ATOM 2944 O O . GLU B 2 119 ? 2.951 -32.116 -9.542 1.000 0.940 119 GLU B O 1
ATOM 2956 N N . GLU B 2 120 ? 2.309 -31.821 -7.403 1.000 0.930 120 GLU B N 1
ATOM 2957 C CA . GLU B 2 120 ? 2.984 -30.527 -7.223 1.000 0.930 120 GLU B CA 1
ATOM 2958 C C . GLU B 2 120 ? 4.484 -30.633 -7.520 1.000 0.930 120 GLU B C 1
ATOM 2959 O O . GLU B 2 120 ? 5.004 -29.860 -8.321 1.000 0.930 120 GLU B O 1
ATOM 2971 N N . ILE B 2 121 ? 5.167 -31.639 -6.957 1.000 0.930 121 ILE B N 1
ATOM 2972 C CA . ILE B 2 121 ? 6.592 -31.888 -7.224 1.000 0.930 121 ILE B CA 1
ATOM 2973 C C . ILE B 2 121 ? 6.828 -32.240 -8.699 1.000 0.930 121 ILE B C 1
ATOM 2974 O O . ILE B 2 121 ? 7.762 -31.724 -9.309 1.000 0.930 121 ILE B O 1
ATOM 2990 N N . ALA B 2 122 ? 5.985 -33.089 -9.296 1.000 0.950 122 ALA B N 1
ATOM 2991 C CA . ALA B 2 122 ? 6.123 -33.471 -10.700 1.000 0.950 122 ALA B CA 1
ATOM 2992 C C . ALA B 2 122 ? 5.943 -32.277 -11.656 1.000 0.950 122 ALA B C 1
ATOM 2993 O O . ALA B 2 122 ? 6.619 -32.211 -12.681 1.000 0.950 122 ALA B O 1
ATOM 3000 N N . TYR B 2 123 ? 5.053 -31.331 -11.340 1.000 0.960 123 TYR B N 1
ATOM 3001 C CA . TYR B 2 123 ? 4.931 -30.085 -12.097 1.000 0.960 123 TYR B CA 1
ATOM 3002 C C . TYR B 2 123 ? 6.113 -29.150 -11.843 1.000 0.960 123 TYR B C 1
ATOM 3003 O O . TYR B 2 123 ? 6.648 -28.616 -12.809 1.000 0.960 123 TYR B O 1
ATOM 3021 N N . ALA B 2 124 ? 6.567 -29.001 -10.594 1.000 0.950 124 ALA B N 1
ATOM 3022 C CA . ALA B 2 124 ? 7.734 -28.184 -10.256 1.000 0.950 124 ALA B CA 1
ATOM 3023 C C . ALA B 2 124 ? 8.996 -28.627 -11.019 1.000 0.950 124 ALA B C 1
ATOM 3024 O O . ALA B 2 124 ? 9.697 -27.789 -11.578 1.000 0.950 124 ALA B O 1
ATOM 3031 N N . GLN B 2 125 ? 9.231 -29.940 -11.130 1.000 0.950 125 GLN B N 1
ATOM 3032 C CA . GLN B 2 125 ? 10.324 -30.503 -11.936 1.000 0.950 125 GLN B CA 1
ATOM 3033 C C . GLN B 2 125 ? 10.232 -30.098 -13.411 1.000 0.950 125 GLN B C 1
ATOM 3034 O O . GLN B 2 125 ? 11.205 -29.645 -14.000 1.000 0.950 125 GLN B O 1
ATOM 3048 N N . LYS B 2 126 ? 9.044 -30.203 -14.010 1.000 0.960 126 LYS B N 1
ATOM 3049 C CA . LYS B 2 126 ? 8.839 -29.841 -15.419 1.000 0.960 126 LYS B CA 1
ATOM 3050 C C . LYS B 2 126 ? 8.963 -28.340 -15.676 1.000 0.960 126 LYS B C 1
ATOM 3051 O O . LYS B 2 126 ? 9.387 -27.943 -16.754 1.000 0.960 126 LYS B O 1
ATOM 3070 N N . ILE B 2 127 ? 8.595 -27.502 -14.708 1.000 0.950 127 ILE B N 1
ATOM 3071 C CA . ILE B 2 127 ? 8.752 -26.045 -14.812 1.000 0.950 127 ILE B CA 1
ATOM 3072 C C . ILE B 2 127 ? 10.239 -25.667 -14.867 1.000 0.950 127 ILE B C 1
ATOM 3073 O O . ILE B 2 127 ? 10.596 -24.813 -15.673 1.000 0.950 127 ILE B O 1
ATOM 3089 N N . GLU B 2 128 ? 11.106 -26.336 -14.093 1.000 0.920 128 GLU B N 1
ATOM 3090 C CA . GLU B 2 128 ? 12.573 -26.160 -14.152 1.000 0.920 128 GLU B CA 1
ATOM 3091 C C . GLU B 2 128 ? 13.131 -26.521 -15.546 1.000 0.920 128 GLU B C 1
ATOM 3092 O O . GLU B 2 128 ? 14.055 -25.877 -16.037 1.000 0.920 128 GLU B O 1
ATOM 3104 N N . GLU B 2 129 ? 12.512 -27.489 -16.232 1.000 0.940 129 GLU B N 1
ATOM 3105 C CA . GLU B 2 129 ? 12.810 -27.864 -17.626 1.000 0.940 129 GLU B CA 1
ATOM 3106 C C . GLU B 2 129 ? 12.187 -26.913 -18.677 1.000 0.940 129 GLU B C 1
ATOM 3107 O O . GLU B 2 129 ? 12.368 -27.112 -19.881 1.000 0.940 129 GLU B O 1
ATOM 3119 N N . GLY B 2 130 ? 11.458 -25.876 -18.248 1.000 0.940 130 GLY B N 1
ATOM 3120 C CA . GLY B 2 130 ? 10.816 -24.887 -19.120 1.000 0.940 130 GLY B CA 1
ATOM 3121 C C . GLY B 2 130 ? 9.407 -25.258 -19.603 1.000 0.940 130 GLY B C 1
ATOM 3122 O O . GLY B 2 130 ? 8.927 -24.684 -20.583 1.000 0.940 130 GLY B O 1
ATOM 3126 N N . ASP B 2 131 ? 8.720 -26.210 -18.958 1.000 0.950 131 ASP B N 1
ATOM 3127 C CA . ASP B 2 131 ? 7.351 -26.584 -19.330 1.000 0.950 131 ASP B CA 1
ATOM 3128 C C . ASP B 2 131 ? 6.303 -25.574 -18.840 1.000 0.950 131 ASP B C 1
ATOM 3129 O O . ASP B 2 131 ? 5.740 -25.642 -17.741 1.000 0.950 131 ASP B O 1
ATOM 3138 N N . GLU B 2 132 ? 5.967 -24.678 -19.751 1.000 0.930 132 GLU B N 1
ATOM 3139 C CA . GLU B 2 132 ? 4.911 -23.684 -19.627 1.000 0.930 132 GLU B CA 1
ATOM 3140 C C . GLU B 2 132 ? 3.505 -24.272 -19.367 1.000 0.930 132 GLU B C 1
ATOM 3141 O O . GLU B 2 132 ? 2.650 -23.613 -18.764 1.000 0.930 132 GLU B O 1
ATOM 3153 N N . GLU B 2 133 ? 3.229 -25.518 -19.780 1.000 0.940 133 GLU B N 1
ATOM 3154 C CA . GLU B 2 133 ? 1.966 -26.177 -19.424 1.000 0.940 133 GLU B CA 1
ATOM 3155 C C . GLU B 2 133 ? 1.906 -26.519 -17.944 1.000 0.940 133 GLU B C 1
ATOM 3156 O O . GLU B 2 133 ? 0.896 -26.255 -17.285 1.000 0.940 133 GLU B O 1
ATOM 3168 N N . SER B 2 134 ? 2.988 -27.099 -17.430 1.000 0.950 134 SER B N 1
ATOM 3169 C CA . SER B 2 134 ? 3.121 -27.440 -16.017 1.000 0.950 134 SER B CA 1
ATOM 3170 C C . SER B 2 134 ? 3.050 -26.193 -15.143 1.000 0.950 134 SER B C 1
ATOM 3171 O O . SER B 2 134 ? 2.345 -26.206 -14.133 1.000 0.950 134 SER B O 1
ATOM 3179 N N . LYS B 2 135 ? 3.660 -25.088 -15.592 1.000 0.940 135 LYS B N 1
ATOM 3180 C CA . LYS B 2 135 ? 3.581 -23.772 -14.939 1.000 0.940 135 LYS B CA 1
ATOM 3181 C C . LYS B 2 135 ? 2.138 -23.333 -14.735 1.000 0.940 135 LYS B C 1
ATOM 3182 O O . LYS B 2 135 ? 1.721 -23.003 -13.625 1.000 0.940 135 LYS B O 1
ATOM 3201 N N . ARG B 2 136 ? 1.341 -23.406 -15.803 1.000 0.930 136 ARG B N 1
ATOM 3202 C CA . ARG B 2 136 ? -0.067 -23.026 -15.736 1.000 0.930 136 ARG B CA 1
ATOM 3203 C C . ARG B 2 136 ? -0.890 -23.970 -14.877 1.000 0.930 136 ARG B C 1
ATOM 3204 O O . ARG B 2 136 ? -1.716 -23.491 -14.115 1.000 0.930 136 ARG B O 1
ATOM 3225 N N . ARG B 2 137 ? -0.673 -25.283 -14.964 1.000 0.940 137 ARG B N 1
ATOM 3226 C CA . ARG B 2 137 ? -1.425 -26.246 -14.145 1.000 0.940 137 ARG B CA 1
ATOM 3227 C C . ARG B 2 137 ? -1.145 -26.096 -12.652 1.000 0.940 137 ARG B C 1
ATOM 3228 O O . ARG B 2 137 ? -2.085 -26.180 -11.865 1.000 0.940 137 ARG B O 1
ATOM 3249 N N . LEU B 2 138 ? 0.109 -25.843 -12.268 1.000 0.950 138 LEU B N 1
ATOM 3250 C CA . LEU B 2 138 ? 0.468 -25.580 -10.873 1.000 0.950 138 LEU B CA 1
ATOM 3251 C C . LEU B 2 138 ? -0.179 -24.282 -10.369 1.000 0.950 138 LEU B C 1
ATOM 3252 O O . LEU B 2 138 ? -0.728 -24.269 -9.267 1.000 0.950 138 LEU B O 1
ATOM 3268 N N . ALA B 2 139 ? -0.184 -23.224 -11.190 1.000 0.950 139 ALA B N 1
ATOM 3269 C CA . ALA B 2 139 ? -0.872 -21.973 -10.872 1.000 0.950 139 ALA B CA 1
ATOM 3270 C C . ALA B 2 139 ? -2.398 -22.167 -10.755 1.000 0.950 139 ALA B C 1
ATOM 3271 O O . ALA B 2 139 ? -2.987 -21.818 -9.736 1.000 0.950 139 ALA B O 1
ATOM 3278 N N . GLU B 2 140 ? -3.043 -22.773 -11.759 1.000 0.940 140 GLU B N 1
ATOM 3279 C CA . GLU B 2 140 ? -4.498 -22.988 -11.806 1.000 0.940 140 GLU B CA 1
ATOM 3280 C C . GLU B 2 140 ? -5.013 -23.764 -10.589 1.000 0.940 140 GLU B C 1
ATOM 3281 O O . GLU B 2 140 ? -6.038 -23.399 -10.010 1.000 0.940 140 GLU B O 1
ATOM 3293 N N . ALA B 2 141 ? -4.284 -24.796 -10.154 1.000 0.940 141 ALA B N 1
ATOM 3294 C CA . ALA B 2 141 ? -4.656 -25.585 -8.984 1.000 0.940 141 ALA B CA 1
ATOM 3295 C C . ALA B 2 141 ? -4.543 -24.828 -7.649 1.000 0.940 141 ALA B C 1
ATOM 3296 O O . ALA B 2 141 ? -5.154 -25.235 -6.662 1.000 0.940 141 ALA B O 1
ATOM 3303 N N . ASN B 2 142 ? -3.797 -23.720 -7.618 1.000 0.940 142 ASN B N 1
ATOM 3304 C CA . ASN B 2 142 ? -3.554 -22.907 -6.428 1.000 0.940 142 ASN B CA 1
ATOM 3305 C C . ASN B 2 142 ? -4.305 -21.560 -6.446 1.000 0.940 142 ASN B C 1
ATOM 3306 O O . ASN B 2 142 ? -4.184 -20.777 -5.506 1.000 0.940 142 ASN B O 1
ATOM 3317 N N . LEU B 2 143 ? -5.165 -21.293 -7.438 1.000 0.940 143 LEU B N 1
ATOM 3318 C CA . LEU B 2 143 ? -5.994 -20.074 -7.467 1.000 0.940 143 LEU B CA 1
ATOM 3319 C C . LEU B 2 143 ? -6.941 -19.963 -6.260 1.000 0.940 143 LEU B C 1
ATOM 3320 O O . LEU B 2 143 ? -7.253 -18.863 -5.807 1.000 0.940 143 LEU B O 1
ATOM 3336 N N . ARG B 2 144 ? -7.386 -21.093 -5.694 1.000 0.920 144 ARG B N 1
ATOM 3337 C CA . ARG B 2 144 ? -8.232 -21.093 -4.486 1.000 0.920 144 ARG B CA 1
ATOM 3338 C C . ARG B 2 144 ? -7.488 -20.594 -3.246 1.000 0.920 144 ARG B C 1
ATOM 3339 O O . ARG B 2 144 ? -8.105 -19.951 -2.403 1.000 0.920 144 ARG B O 1
ATOM 3360 N N . LEU B 2 145 ? -6.176 -20.830 -3.170 1.000 0.940 145 LEU B N 1
ATOM 3361 C CA . LEU B 2 145 ? -5.321 -20.291 -2.111 1.000 0.940 145 LEU B CA 1
ATOM 3362 C C . LEU B 2 145 ? -5.227 -18.766 -2.213 1.000 0.940 145 LEU B C 1
ATOM 3363 O O . LEU B 2 145 ? -5.321 -18.062 -1.211 1.000 0.940 145 LEU B O 1
ATOM 3379 N N . VAL B 2 146 ? -5.093 -18.243 -3.434 1.000 0.950 146 VAL B N 1
ATOM 3380 C CA . VAL B 2 146 ? -5.098 -16.793 -3.657 1.000 0.950 146 VAL B CA 1
ATOM 3381 C C . VAL B 2 146 ? -6.391 -16.185 -3.131 1.000 0.950 146 VAL B C 1
ATOM 3382 O O . VAL B 2 146 ? -6.352 -15.212 -2.384 1.000 0.950 146 VAL B O 1
ATOM 3395 N N . VAL B 2 147 ? -7.534 -16.799 -3.450 1.000 0.930 147 VAL B N 1
ATOM 3396 C CA . VAL B 2 147 ? -8.834 -16.358 -2.937 1.000 0.930 147 VAL B CA 1
ATOM 3397 C C . VAL B 2 147 ? -8.876 -16.405 -1.413 1.000 0.930 147 VAL B C 1
ATOM 3398 O O . VAL B 2 147 ? -9.248 -15.403 -0.805 1.000 0.930 147 VAL B O 1
ATOM 3411 N N . SER B 2 148 ? -8.480 -17.514 -0.781 1.000 0.910 148 SER B N 1
ATOM 3412 C CA . SER B 2 148 ? -8.537 -17.654 0.681 1.000 0.910 148 SER B CA 1
ATOM 3413 C C . SER B 2 148 ? -7.646 -16.645 1.411 1.000 0.910 148 SER B C 1
ATOM 3414 O O . SER B 2 148 ? -8.034 -16.142 2.466 1.000 0.910 148 SER B O 1
ATOM 3422 N N . ILE B 2 149 ? -6.491 -16.295 0.839 1.000 0.920 149 ILE B N 1
ATOM 3423 C CA . ILE B 2 149 ? -5.619 -15.238 1.365 1.000 0.920 149 ILE B CA 1
ATOM 3424 C C . ILE B 2 149 ? -6.262 -13.866 1.138 1.000 0.920 149 ILE B C 1
ATOM 3425 O O . ILE B 2 149 ? -6.398 -13.091 2.087 1.000 0.920 149 ILE B O 1
ATOM 3441 N N . ALA B 2 150 ? -6.725 -13.582 -0.084 1.000 0.930 150 ALA B N 1
ATOM 3442 C CA . ALA B 2 150 ? -7.329 -12.306 -0.462 1.000 0.930 150 ALA B CA 1
ATOM 3443 C C . ALA B 2 150 ? -8.567 -11.954 0.381 1.000 0.930 150 ALA B C 1
ATOM 3444 O O . ALA B 2 150 ? -8.781 -10.777 0.674 1.000 0.930 150 ALA B O 1
ATOM 3451 N N . LYS B 2 151 ? -9.355 -12.943 0.844 1.000 0.900 151 LYS B N 1
ATOM 3452 C CA . LYS B 2 151 ? -10.549 -12.707 1.686 1.000 0.900 151 LYS B CA 1
ATOM 3453 C C . LYS B 2 151 ? -10.241 -11.859 2.926 1.000 0.900 151 LYS B C 1
ATOM 3454 O O . LYS B 2 151 ? -11.071 -11.050 3.327 1.000 0.900 151 LYS B O 1
ATOM 3473 N N . ARG B 2 152 ? -9.051 -12.009 3.520 1.000 0.860 152 ARG B N 1
ATOM 3474 C CA . ARG B 2 152 ? -8.634 -11.285 4.742 1.000 0.860 152 ARG B CA 1
ATOM 3475 C C . ARG B 2 152 ? -8.295 -9.807 4.503 1.000 0.860 152 ARG B C 1
ATOM 3476 O O . ARG B 2 152 ? -8.145 -9.044 5.460 1.000 0.860 152 ARG B O 1
ATOM 3497 N N . TYR B 2 153 ? -8.141 -9.416 3.241 1.000 0.900 153 TYR B N 1
ATOM 3498 C CA . TYR B 2 153 ? -7.782 -8.060 2.826 1.000 0.900 153 TYR B CA 1
ATOM 3499 C C . TYR B 2 153 ? -8.968 -7.275 2.261 1.000 0.900 153 TYR B C 1
ATOM 3500 O O . TYR B 2 153 ? -8.831 -6.096 1.939 1.000 0.900 153 TYR B O 1
ATOM 3518 N N . VAL B 2 154 ? -10.139 -7.906 2.169 1.000 0.860 154 VAL B N 1
ATOM 3519 C CA . VAL B 2 154 ? -11.380 -7.247 1.766 1.000 0.860 154 VAL B CA 1
ATOM 3520 C C . VAL B 2 154 ? -11.716 -6.099 2.719 1.000 0.860 154 VAL B C 1
ATOM 3521 O O . VAL B 2 154 ? -11.490 -6.190 3.924 1.000 0.860 154 VAL B O 1
ATOM 3534 N N . GLY B 2 155 ? -12.279 -5.021 2.168 1.000 0.810 155 GLY B N 1
ATOM 3535 C CA . GLY B 2 155 ? -12.678 -3.841 2.939 1.000 0.810 155 GLY B CA 1
ATOM 3536 C C . GLY B 2 155 ? -11.535 -2.862 3.211 1.000 0.810 155 GLY B C 1
ATOM 3537 O O . GLY B 2 155 ? -11.704 -1.949 4.007 1.000 0.810 155 GLY B O 1
ATOM 3541 N N . ARG B 2 156 ? -10.383 -3.028 2.550 1.000 0.800 156 ARG B N 1
ATOM 3542 C CA . ARG B 2 156 ? -9.204 -2.157 2.690 1.000 0.800 156 ARG B CA 1
ATOM 3543 C C . ARG B 2 156 ? -8.997 -1.234 1.486 1.000 0.800 156 ARG B C 1
ATOM 3544 O O . ARG B 2 156 ? -7.873 -1.097 1.035 1.000 0.800 156 ARG B O 1
ATOM 3565 N N . GLY B 2 157 ? -10.067 -0.691 0.904 1.000 0.790 157 GLY B N 1
ATOM 3566 C CA . GLY B 2 157 ? -9.988 0.257 -0.226 1.000 0.790 157 GLY B CA 1
ATOM 3567 C C . GLY B 2 157 ? -9.781 -0.357 -1.621 1.000 0.790 157 GLY B C 1
ATOM 3568 O O . GLY B 2 157 ? -9.854 0.346 -2.622 1.000 0.790 157 GLY B O 1
ATOM 3572 N N . MET B 2 158 ? -9.596 -1.675 -1.721 1.000 0.830 158 MET B N 1
ATOM 3573 C CA . MET B 2 158 ? -9.462 -2.393 -2.993 1.000 0.830 158 MET B CA 1
ATOM 3574 C C . MET B 2 158 ? -10.604 -3.406 -3.174 1.000 0.830 158 MET B C 1
ATOM 3575 O O . MET B 2 158 ? -11.054 -4.013 -2.193 1.000 0.830 158 MET B O 1
ATOM 3589 N N . LEU B 2 159 ? -11.103 -3.595 -4.406 1.000 0.820 159 LEU B N 1
ATOM 3590 C CA . LEU B 2 159 ? -12.154 -4.585 -4.650 1.000 0.820 159 LEU B CA 1
ATOM 3591 C C . LEU B 2 159 ? -11.587 -5.996 -4.511 1.000 0.820 159 LEU B C 1
ATOM 3592 O O . LEU B 2 159 ? -10.404 -6.259 -4.722 1.000 0.820 159 LEU B O 1
ATOM 3608 N N . PHE B 2 160 ? -12.468 -6.942 -4.192 1.000 0.860 160 PHE B N 1
ATOM 3609 C CA . PHE B 2 160 ? -12.046 -8.312 -3.930 1.000 0.860 160 PHE B CA 1
ATOM 3610 C C . PHE B 2 160 ? -11.366 -8.980 -5.130 1.000 0.860 160 PHE B C 1
ATOM 3611 O O . PHE B 2 160 ? -10.401 -9.716 -4.948 1.000 0.860 160 PHE B O 1
ATOM 3628 N N . LEU B 2 161 ? -11.833 -8.713 -6.352 1.000 0.850 161 LEU B N 1
ATOM 3629 C CA . LEU B 2 161 ? -11.182 -9.266 -7.536 1.000 0.850 161 LEU B CA 1
ATOM 3630 C C . LEU B 2 161 ? -9.792 -8.686 -7.758 1.000 0.850 161 LEU B C 1
ATOM 3631 O O . LEU B 2 161 ? -8.923 -9.442 -8.165 1.000 0.850 161 LEU B O 1
ATOM 3647 N N . ASP B 2 162 ? -9.537 -7.421 -7.442 1.000 0.860 162 ASP B N 1
ATOM 3648 C CA . ASP B 2 162 ? -8.195 -6.864 -7.635 1.000 0.860 162 ASP B CA 1
ATOM 3649 C C . ASP B 2 162 ? -7.226 -7.437 -6.610 1.000 0.860 162 ASP B C 1
ATOM 3650 O O . ASP B 2 162 ? -6.129 -7.843 -6.976 1.000 0.860 162 ASP B O 1
ATOM 3659 N N . LEU B 2 163 ? -7.675 -7.609 -5.361 1.000 0.910 163 LEU B N 1
ATOM 3660 C CA . LEU B 2 163 ? -6.912 -8.358 -4.360 1.000 0.910 163 LEU B CA 1
ATOM 3661 C C . LEU B 2 163 ? -6.550 -9.759 -4.883 1.000 0.910 163 LEU B C 1
ATOM 3662 O O . LEU B 2 163 ? -5.413 -10.201 -4.737 1.000 0.910 163 LEU B O 1
ATOM 3678 N N . ILE B 2 164 ? -7.488 -10.458 -5.532 1.000 0.920 164 ILE B N 1
ATOM 3679 C CA . ILE B 2 164 ? -7.211 -11.763 -6.148 1.000 0.920 164 ILE B CA 1
ATOM 3680 C C . ILE B 2 164 ? -6.228 -11.630 -7.322 1.000 0.920 164 ILE B C 1
ATOM 3681 O O . ILE B 2 164 ? -5.317 -12.440 -7.430 1.000 0.920 164 ILE B O 1
ATOM 3697 N N . GLN B 2 165 ? -6.360 -10.628 -8.189 1.000 0.910 165 GLN B N 1
ATOM 3698 C CA . GLN B 2 165 ? -5.488 -10.463 -9.358 1.000 0.910 165 GLN B CA 1
ATOM 3699 C C . GLN B 2 165 ? -4.042 -10.142 -8.969 1.000 0.910 165 GLN B C 1
ATOM 3700 O O . GLN B 2 165 ? -3.118 -10.756 -9.500 1.000 0.910 165 GLN B O 1
ATOM 3714 N N . GLU B 2 166 ? -3.843 -9.245 -8.009 1.000 0.910 166 GLU B N 1
ATOM 3715 C CA . GLU B 2 166 ? -2.523 -8.939 -7.454 1.000 0.910 166 GLU B CA 1
ATOM 3716 C C . GLU B 2 166 ? -1.949 -10.176 -6.748 1.000 0.910 166 GLU B C 1
ATOM 3717 O O . GLU B 2 166 ? -0.800 -10.568 -6.964 1.000 0.910 166 GLU B O 1
ATOM 3729 N N . GLY B 2 167 ? -2.788 -10.897 -5.999 1.000 0.940 167 GLY B N 1
ATOM 3730 C CA . GLY B 2 167 ? -2.424 -12.189 -5.429 1.000 0.940 167 GLY B CA 1
ATOM 3731 C C . GLY B 2 167 ? -2.043 -13.238 -6.480 1.000 0.940 167 GLY B C 1
ATOM 3732 O O . GLY B 2 167 ? -1.097 -13.992 -6.271 1.000 0.940 167 GLY B O 1
ATOM 3736 N N . ASN B 2 168 ? -2.706 -13.260 -7.638 1.000 0.940 168 ASN B N 1
ATOM 3737 C CA . ASN B 2 168 ? -2.395 -14.159 -8.749 1.000 0.940 168 ASN B CA 1
ATOM 3738 C C . ASN B 2 168 ? -1.027 -13.831 -9.371 1.000 0.940 168 ASN B C 1
ATOM 3739 O O . ASN B 2 168 ? -0.310 -14.743 -9.783 1.000 0.940 168 ASN B O 1
ATOM 3750 N N . MET B 2 169 ? -0.624 -12.555 -9.405 1.000 0.940 169 MET B N 1
ATOM 3751 C CA . MET B 2 169 ? 0.738 -12.176 -9.799 1.000 0.940 169 MET B CA 1
ATOM 3752 C C . MET B 2 169 ? 1.767 -12.694 -8.789 1.000 0.940 169 MET B C 1
ATOM 3753 O O . MET B 2 169 ? 2.787 -13.260 -9.186 1.000 0.940 169 MET B O 1
ATOM 3767 N N . GLY B 2 170 ? 1.477 -12.567 -7.490 1.000 0.930 170 GLY B N 1
ATOM 3768 C CA . GLY B 2 170 ? 2.287 -13.166 -6.426 1.000 0.930 170 GLY B CA 1
ATOM 3769 C C . GLY B 2 170 ? 2.402 -14.687 -6.567 1.000 0.930 170 GLY B C 1
ATOM 3770 O O . GLY B 2 170 ? 3.500 -15.237 -6.510 1.000 0.930 170 GLY B O 1
ATOM 3774 N N . LEU B 2 171 ? 1.293 -15.372 -6.850 1.000 0.950 171 LEU B N 1
ATOM 3775 C CA . LEU B 2 171 ? 1.289 -16.808 -7.123 1.000 0.950 171 LEU B CA 1
ATOM 3776 C C . LEU B 2 171 ? 2.190 -17.158 -8.311 1.000 0.950 171 LEU B C 1
ATOM 3777 O O . LEU B 2 171 ? 2.955 -18.113 -8.226 1.000 0.950 171 LEU B O 1
ATOM 3793 N N . MET B 2 172 ? 2.137 -16.397 -9.404 1.000 0.950 172 MET B N 1
ATOM 3794 C CA . MET B 2 172 ? 2.971 -16.670 -10.575 1.000 0.950 172 MET B CA 1
ATOM 3795 C C . MET B 2 172 ? 4.469 -16.537 -10.261 1.000 0.950 172 MET B C 1
ATOM 3796 O O . MET B 2 172 ? 5.250 -17.391 -10.676 1.000 0.950 172 MET B O 1
ATOM 3810 N N . LYS B 2 173 ? 4.859 -15.539 -9.452 1.000 0.910 173 LYS B N 1
ATOM 3811 C CA . LYS B 2 173 ? 6.236 -15.422 -8.935 1.000 0.910 173 LYS B CA 1
ATOM 3812 C C . LYS B 2 173 ? 6.627 -16.634 -8.091 1.000 0.910 173 LYS B C 1
ATOM 3813 O O . LYS B 2 173 ? 7.722 -17.166 -8.252 1.000 0.910 173 LYS B O 1
ATOM 3832 N N . ALA B 2 174 ? 5.722 -17.106 -7.232 1.000 0.930 174 ALA B N 1
ATOM 3833 C CA . ALA B 2 174 ? 5.963 -18.314 -6.452 1.000 0.930 174 ALA B CA 1
ATOM 3834 C C . ALA B 2 174 ? 6.163 -19.541 -7.349 1.000 0.930 174 ALA B C 1
ATOM 3835 O O . ALA B 2 174 ? 7.075 -20.321 -7.106 1.000 0.930 174 ALA B O 1
ATOM 3842 N N . VAL B 2 175 ? 5.348 -19.705 -8.396 1.000 0.950 175 VAL B N 1
ATOM 3843 C CA . VAL B 2 175 ? 5.484 -20.804 -9.368 1.000 0.950 175 VAL B CA 1
ATOM 3844 C C . VAL B 2 175 ? 6.851 -20.776 -10.061 1.000 0.950 175 VAL B C 1
ATOM 3845 O O . VAL B 2 175 ? 7.428 -21.833 -10.293 1.000 0.950 175 VAL B O 1
ATOM 3858 N N . GLU B 2 176 ? 7.377 -19.594 -10.380 1.000 0.900 176 GLU B N 1
ATOM 3859 C CA . GLU B 2 176 ? 8.680 -19.433 -11.043 1.000 0.900 176 GLU B CA 1
ATOM 3860 C C . GLU B 2 176 ? 9.874 -19.703 -10.125 1.000 0.900 176 GLU B C 1
ATOM 3861 O O . GLU B 2 176 ? 10.902 -20.188 -10.592 1.000 0.900 176 GLU B O 1
ATOM 3873 N N . LYS B 2 177 ? 9.751 -19.384 -8.834 1.000 0.890 177 LYS B N 1
ATOM 3874 C CA . LYS B 2 177 ? 10.859 -19.459 -7.869 1.000 0.890 177 LYS B CA 1
ATOM 3875 C C . LYS B 2 177 ? 10.815 -20.686 -6.953 1.000 0.890 177 LYS B C 1
ATOM 3876 O O . LYS B 2 177 ? 11.745 -20.917 -6.186 1.000 0.890 177 LYS B O 1
ATOM 3895 N N . PHE B 2 178 ? 9.745 -21.477 -6.993 1.000 0.910 178 PHE B N 1
ATOM 3896 C CA . PHE B 2 178 ? 9.573 -22.601 -6.079 1.000 0.910 178 PHE B CA 1
ATOM 3897 C C . PHE B 2 178 ? 10.606 -23.719 -6.297 1.000 0.910 178 PHE B C 1
ATOM 3898 O O . PHE B 2 178 ? 10.646 -24.345 -7.355 1.000 0.910 178 PHE B O 1
ATOM 3915 N N . ASP B 2 179 ? 11.367 -24.044 -5.247 1.000 0.900 179 ASP B N 1
ATOM 3916 C CA . ASP B 2 179 ? 12.289 -25.183 -5.224 1.000 0.900 179 ASP B CA 1
ATOM 3917 C C . ASP B 2 179 ? 11.735 -26.351 -4.393 1.000 0.900 179 ASP B C 1
ATOM 3918 O O . ASP B 2 179 ? 11.745 -26.335 -3.158 1.000 0.900 179 ASP B O 1
ATOM 3927 N N . TYR B 2 180 ? 11.312 -27.413 -5.082 1.000 0.880 180 TYR B N 1
ATOM 3928 C CA . TYR B 2 180 ? 10.771 -28.628 -4.467 1.000 0.880 180 TYR B CA 1
ATOM 3929 C C . TYR B 2 180 ? 11.799 -29.407 -3.626 1.000 0.880 180 TYR B C 1
ATOM 3930 O O . TYR B 2 180 ? 11.409 -30.198 -2.763 1.000 0.880 180 TYR B O 1
ATOM 3948 N N . ARG B 2 181 ? 13.110 -29.210 -3.843 1.000 0.900 181 ARG B N 1
ATOM 3949 C CA . ARG B 2 181 ? 14.178 -29.919 -3.108 1.000 0.900 181 ARG B CA 1
ATOM 3950 C C . ARG B 2 181 ? 14.313 -29.435 -1.667 1.000 0.900 181 ARG B C 1
ATOM 3951 O O . ARG B 2 181 ? 14.783 -30.193 -0.821 1.000 0.900 181 ARG B O 1
ATOM 3972 N N . LYS B 2 182 ? 13.873 -28.206 -1.372 1.000 0.850 182 LYS B N 1
ATOM 3973 C CA . LYS B 2 182 ? 13.920 -27.621 -0.023 1.000 0.850 182 LYS B CA 1
ATOM 3974 C C . LYS B 2 182 ? 12.898 -28.242 0.948 1.000 0.850 182 LYS B C 1
ATOM 3975 O O . LYS B 2 182 ? 12.960 -27.976 2.145 1.000 0.850 182 LYS B O 1
ATOM 3994 N N . GLY B 2 183 ? 11.990 -29.099 0.465 1.000 0.800 183 GLY B N 1
ATOM 3995 C CA . GLY B 2 183 ? 11.162 -29.985 1.297 1.000 0.800 183 GLY B CA 1
ATOM 3996 C C . GLY B 2 183 ? 9.892 -29.368 1.895 1.000 0.800 183 GLY B C 1
ATOM 3997 O O . GLY B 2 183 ? 9.166 -30.058 2.609 1.000 0.800 183 GLY B O 1
ATOM 4001 N N . TYR B 2 184 ? 9.588 -28.104 1.603 1.000 0.810 184 TYR B N 1
ATOM 4002 C CA . TYR B 2 184 ? 8.335 -27.462 2.001 1.000 0.810 184 TYR B CA 1
ATOM 4003 C C . TYR B 2 184 ? 7.248 -27.604 0.927 1.000 0.810 184 TYR B C 1
ATOM 4004 O O . TYR B 2 184 ? 7.526 -27.804 -0.256 1.000 0.810 184 TYR B O 1
ATOM 4022 N N . LYS B 2 185 ? 5.981 -27.488 1.344 1.000 0.860 185 LYS B N 1
ATOM 4023 C CA . LYS B 2 185 ? 4.833 -27.501 0.427 1.000 0.860 185 LYS B CA 1
ATOM 4024 C C . LYS B 2 185 ? 4.811 -26.237 -0.431 1.000 0.860 185 LYS B C 1
ATOM 4025 O O . LYS B 2 185 ? 5.141 -25.153 0.058 1.000 0.860 185 LYS B O 1
ATOM 4044 N N . PHE B 2 186 ? 4.330 -26.358 -1.669 1.000 0.910 186 PHE B N 1
ATOM 4045 C CA . PHE B 2 186 ? 4.143 -25.206 -2.552 1.000 0.910 186 PHE B CA 1
ATOM 4046 C C . PHE B 2 186 ? 3.209 -24.166 -1.928 1.000 0.910 186 PHE B C 1
ATOM 4047 O O . PHE B 2 186 ? 3.524 -22.982 -1.949 1.000 0.910 186 PHE B O 1
ATOM 4064 N N . SER B 2 187 ? 2.117 -24.600 -1.291 1.000 0.900 187 SER B N 1
ATOM 4065 C CA . SER B 2 187 ? 1.149 -23.706 -0.641 1.000 0.900 187 SER B CA 1
ATOM 4066 C C . SER B 2 187 ? 1.780 -22.779 0.407 1.000 0.900 187 SER B C 1
ATOM 4067 O O . SER B 2 187 ? 1.442 -21.597 0.467 1.000 0.900 187 SER B O 1
ATOM 4075 N N . THR B 2 188 ? 2.721 -23.283 1.213 1.000 0.850 188 THR B N 1
ATOM 4076 C CA . THR B 2 188 ? 3.419 -22.495 2.242 1.000 0.850 188 THR B CA 1
ATOM 4077 C C . THR B 2 188 ? 4.306 -21.429 1.601 1.000 0.850 188 THR B C 1
ATOM 4078 O O . THR B 2 188 ? 4.263 -20.265 1.997 1.000 0.850 188 THR B O 1
ATOM 4089 N N . TYR B 2 189 ? 5.056 -21.809 0.562 1.000 0.890 189 TYR B N 1
ATOM 4090 C CA . TYR B 2 189 ? 5.899 -20.887 -0.201 1.000 0.890 189 TYR B CA 1
ATOM 4091 C C . TYR B 2 189 ? 5.072 -19.835 -0.950 1.000 0.890 189 TYR B C 1
ATOM 4092 O O . TYR B 2 189 ? 5.334 -18.638 -0.847 1.000 0.890 189 TYR B O 1
ATOM 4110 N N . ALA B 2 190 ? 4.019 -20.265 -1.644 1.000 0.930 190 ALA B N 1
ATOM 4111 C CA . ALA B 2 190 ? 3.136 -19.396 -2.409 1.000 0.930 190 ALA B CA 1
ATOM 4112 C C . ALA B 2 190 ? 2.401 -18.376 -1.533 1.000 0.930 190 ALA B C 1
ATOM 4113 O O . ALA B 2 190 ? 2.243 -17.230 -1.947 1.000 0.930 190 ALA B O 1
ATOM 4120 N N . THR B 2 191 ? 2.002 -18.745 -0.310 1.000 0.910 191 THR B N 1
ATOM 4121 C CA . THR B 2 191 ? 1.304 -17.836 0.617 1.000 0.910 191 THR B CA 1
ATOM 4122 C C . THR B 2 191 ? 2.093 -16.556 0.877 1.000 0.910 191 THR B C 1
ATOM 4123 O O . THR B 2 191 ? 1.500 -15.477 0.931 1.000 0.910 191 THR B O 1
ATOM 4134 N N . TRP B 2 192 ? 3.420 -16.655 1.006 1.000 0.870 192 TRP B N 1
ATOM 4135 C CA . TRP B 2 192 ? 4.274 -15.491 1.222 1.000 0.870 192 TRP B CA 1
ATOM 4136 C C . TRP B 2 192 ? 4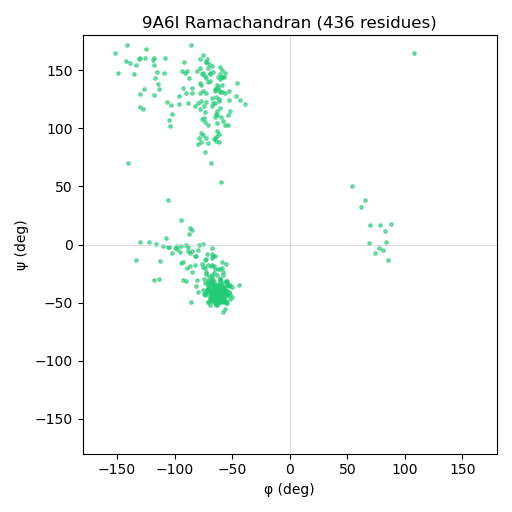.233 -14.530 0.029 1.000 0.870 192 TRP B C 1
ATOM 4137 O O . TRP B 2 192 ? 3.894 -13.361 0.200 1.000 0.870 192 TRP B O 1
ATOM 4158 N N . TRP B 2 193 ? 4.463 -15.033 -1.187 1.000 0.910 193 TRP B N 1
ATOM 4159 C CA . TRP B 2 193 ? 4.452 -14.214 -2.404 1.000 0.910 193 TRP B CA 1
ATOM 4160 C C . TRP B 2 193 ? 3.082 -13.595 -2.694 1.000 0.910 193 TRP B C 1
ATOM 4161 O O . TRP B 2 193 ? 3.001 -12.436 -3.097 1.000 0.910 193 TRP B O 1
ATOM 4182 N N . ILE B 2 194 ? 1.998 -14.345 -2.466 1.000 0.940 194 ILE B N 1
ATOM 4183 C CA . ILE B 2 194 ? 0.624 -13.846 -2.610 1.000 0.940 194 ILE B CA 1
ATOM 4184 C C . ILE B 2 194 ? 0.379 -12.708 -1.615 1.000 0.940 194 ILE B C 1
ATOM 4185 O O . ILE B 2 194 ? -0.109 -11.645 -1.996 1.000 0.940 194 ILE B O 1
ATOM 4201 N N . ARG B 2 195 ? 0.746 -12.902 -0.341 1.000 0.910 195 ARG B N 1
ATOM 4202 C CA . ARG B 2 195 ? 0.592 -11.882 0.702 1.000 0.910 195 ARG B CA 1
ATOM 4203 C C . ARG B 2 195 ? 1.407 -10.628 0.394 1.000 0.910 195 ARG B C 1
ATOM 4204 O O . ARG B 2 195 ? 0.877 -9.530 0.562 1.000 0.910 195 ARG B O 1
ATOM 4225 N N . GLN B 2 196 ? 2.653 -10.789 -0.050 1.000 0.870 196 GLN B N 1
ATOM 4226 C CA . GLN B 2 196 ? 3.540 -9.685 -0.409 1.000 0.870 196 GLN B CA 1
ATOM 4227 C C . GLN B 2 196 ? 2.954 -8.870 -1.565 1.000 0.870 196 GLN B C 1
ATOM 4228 O O . GLN B 2 196 ? 2.832 -7.653 -1.454 1.000 0.870 196 GLN B O 1
ATOM 4242 N N . ALA B 2 197 ? 2.497 -9.540 -2.630 1.000 0.910 197 ALA B N 1
ATOM 4243 C CA . ALA B 2 197 ? 1.881 -8.880 -3.779 1.000 0.910 197 ALA B CA 1
ATOM 4244 C C . ALA B 2 197 ? 0.603 -8.114 -3.396 1.000 0.910 197 ALA B C 1
ATOM 4245 O O . ALA B 2 197 ? 0.469 -6.940 -3.731 1.000 0.910 197 ALA B O 1
ATOM 4252 N N . ILE B 2 198 ? -0.298 -8.737 -2.627 1.000 0.920 198 ILE B N 1
ATOM 4253 C CA . ILE B 2 198 ? -1.535 -8.087 -2.169 1.000 0.920 198 ILE B CA 1
ATOM 4254 C C . ILE B 2 198 ? -1.231 -6.892 -1.260 1.000 0.920 198 ILE B C 1
ATOM 4255 O O . ILE B 2 198 ? -1.793 -5.817 -1.445 1.000 0.920 198 ILE B O 1
ATOM 4271 N N . THR B 2 199 ? -0.349 -7.064 -0.274 1.000 0.870 199 THR B N 1
ATOM 4272 C CA . THR B 2 199 ? -0.025 -6.000 0.691 1.000 0.870 199 THR B CA 1
ATOM 4273 C C . THR B 2 199 ? 0.628 -4.813 -0.010 1.000 0.870 199 THR B C 1
ATOM 4274 O O . THR B 2 199 ? 0.241 -3.673 0.249 1.000 0.870 199 THR B O 1
ATOM 4285 N N . ARG B 2 200 ? 1.539 -5.079 -0.956 1.000 0.830 200 ARG B N 1
ATOM 4286 C CA . ARG B 2 200 ? 2.152 -4.048 -1.793 1.000 0.830 200 ARG B CA 1
ATOM 4287 C C . ARG B 2 200 ? 1.115 -3.310 -2.633 1.000 0.830 200 ARG B C 1
ATOM 4288 O O . ARG B 2 200 ? 1.063 -2.086 -2.597 1.000 0.830 200 ARG B O 1
ATOM 4309 N N . ALA B 2 201 ? 0.244 -4.039 -3.327 1.000 0.890 201 ALA B N 1
ATOM 4310 C CA . ALA B 2 201 ? -0.787 -3.429 -4.156 1.000 0.890 201 ALA B CA 1
ATOM 4311 C C . ALA B 2 201 ? -1.778 -2.583 -3.341 1.000 0.890 201 ALA B C 1
ATOM 4312 O O . ALA B 2 201 ? -2.182 -1.513 -3.790 1.000 0.890 201 ALA B O 1
ATOM 4319 N N . ILE B 2 202 ? -2.139 -3.012 -2.125 1.000 0.890 202 ILE B N 1
ATOM 4320 C CA . ILE B 2 202 ? -2.953 -2.204 -1.205 1.000 0.890 202 ILE B CA 1
ATOM 4321 C C . ILE B 2 202 ? -2.229 -0.904 -0.860 1.000 0.890 202 ILE B C 1
ATOM 4322 O O . ILE B 2 202 ? -2.830 0.162 -0.968 1.000 0.890 202 ILE B O 1
ATOM 4338 N N . ALA B 2 203 ? -0.949 -0.970 -0.488 1.000 0.830 203 ALA B N 1
ATOM 4339 C CA . ALA B 2 203 ? -0.173 0.231 -0.191 1.000 0.830 203 ALA B CA 1
ATOM 4340 C C . ALA B 2 203 ? -0.096 1.183 -1.400 1.000 0.830 203 ALA B C 1
ATOM 4341 O O . ALA B 2 203 ? -0.215 2.394 -1.240 1.000 0.830 203 ALA B O 1
ATOM 4348 N N . ASP B 2 204 ? 0.022 0.639 -2.611 1.000 0.810 204 ASP B N 1
ATOM 4349 C CA . ASP B 2 204 ? 0.175 1.420 -3.837 1.000 0.810 204 ASP B CA 1
ATOM 4350 C C . ASP B 2 204 ? -1.136 1.996 -4.411 1.000 0.810 204 ASP B C 1
ATOM 4351 O O . ASP B 2 204 ? -1.093 3.032 -5.086 1.000 0.810 204 ASP B O 1
ATOM 4360 N N . GLN B 2 205 ? -2.276 1.318 -4.217 1.000 0.810 205 GLN B N 1
ATOM 4361 C CA . GLN B 2 205 ? -3.493 1.545 -5.015 1.000 0.810 205 GLN B CA 1
ATOM 4362 C C . GLN B 2 205 ? -4.800 1.667 -4.211 1.000 0.810 205 GLN B C 1
ATOM 4363 O O . GLN B 2 205 ? -5.813 2.068 -4.784 1.000 0.810 205 GLN B O 1
ATOM 4377 N N . ALA B 2 206 ? -4.831 1.306 -2.922 1.000 0.820 206 ALA B N 1
ATOM 4378 C CA . ALA B 2 206 ? -6.091 1.222 -2.172 1.000 0.820 206 ALA B CA 1
ATOM 4379 C C . ALA B 2 206 ? -6.716 2.574 -1.797 1.000 0.820 206 ALA B C 1
ATOM 4380 O O . ALA B 2 206 ? -7.901 2.634 -1.478 1.000 0.820 206 ALA B O 1
ATOM 4387 N N . ARG B 2 207 ? -5.926 3.650 -1.793 1.000 0.780 207 ARG B N 1
ATOM 4388 C CA . ARG B 2 207 ? -6.380 4.992 -1.416 1.000 0.780 207 ARG B CA 1
ATOM 4389 C C . ARG B 2 207 ? -6.808 5.783 -2.648 1.000 0.780 207 ARG B C 1
ATOM 4390 O O . ARG B 2 207 ? -6.248 5.630 -3.732 1.000 0.780 207 ARG B O 1
ATOM 4411 N N . THR B 2 208 ? -7.766 6.687 -2.466 1.000 0.710 208 THR B N 1
ATOM 4412 C CA . THR B 2 208 ? -8.212 7.622 -3.516 1.000 0.710 208 THR B CA 1
ATOM 4413 C C . THR B 2 208 ? -7.080 8.522 -4.005 1.000 0.710 208 THR B C 1
ATOM 4414 O O . THR B 2 208 ? -6.958 8.780 -5.203 1.000 0.710 208 THR B O 1
ATOM 4425 N N . ILE B 2 209 ? -6.255 8.973 -3.062 1.000 0.720 209 ILE B N 1
ATOM 4426 C CA . ILE B 2 209 ? -5.012 9.691 -3.306 1.000 0.720 209 ILE B CA 1
ATOM 4427 C C . ILE B 2 209 ? -3.884 8.691 -3.090 1.000 0.720 209 ILE B C 1
ATOM 4428 O O . ILE B 2 209 ? -3.739 8.160 -1.985 1.000 0.720 209 ILE B O 1
ATOM 4444 N N . ARG B 2 210 ? -3.074 8.440 -4.121 1.000 0.750 210 ARG B N 1
ATOM 4445 C CA . ARG B 2 210 ? -1.866 7.630 -3.938 1.000 0.750 210 ARG B CA 1
ATOM 4446 C C . ARG B 2 210 ? -0.902 8.370 -3.019 1.000 0.750 210 ARG B C 1
ATOM 4447 O O . ARG B 2 210 ? -0.577 9.530 -3.264 1.000 0.750 210 ARG B O 1
ATOM 4468 N N . ILE B 2 211 ? -0.384 7.645 -2.037 1.000 0.720 211 ILE B N 1
ATOM 4469 C CA . ILE B 2 211 ? 0.744 8.065 -1.209 1.000 0.720 211 ILE B CA 1
ATOM 4470 C C . ILE B 2 211 ? 1.909 7.081 -1.406 1.000 0.720 211 ILE B C 1
ATOM 4471 O O . ILE B 2 211 ? 1.666 5.930 -1.781 1.000 0.720 211 ILE B O 1
ATOM 4487 N N . PRO B 2 212 ? 3.167 7.500 -1.196 1.000 0.690 212 PRO B N 1
ATOM 4488 C CA . PRO B 2 212 ? 4.312 6.591 -1.234 1.000 0.690 212 PRO B CA 1
ATOM 4489 C C . PRO B 2 212 ? 4.169 5.416 -0.252 1.000 0.690 212 PRO B C 1
ATOM 4490 O O . PRO B 2 212 ? 3.614 5.580 0.834 1.000 0.690 212 PRO B O 1
ATOM 4501 N N . VAL B 2 213 ? 4.704 4.241 -0.602 1.000 0.770 213 VAL B N 1
ATOM 4502 C CA . VAL B 2 213 ? 4.539 3.015 0.206 1.000 0.770 213 VAL B CA 1
ATOM 4503 C C . VAL B 2 213 ? 5.158 3.145 1.600 1.000 0.770 213 VAL B C 1
ATOM 4504 O O . VAL B 2 213 ? 4.491 2.803 2.573 1.000 0.770 213 VAL B O 1
ATOM 4517 N N . HIS B 2 214 ? 6.344 3.747 1.731 1.000 0.700 214 HIS B N 1
ATOM 4518 C CA . HIS B 2 214 ? 6.958 4.000 3.042 1.000 0.700 214 HIS B CA 1
ATOM 4519 C C . HIS B 2 214 ? 6.059 4.865 3.949 1.000 0.700 214 HIS B C 1
ATOM 4520 O O . HIS B 2 214 ? 5.960 4.618 5.146 1.000 0.700 214 HIS B O 1
ATOM 4534 N N . MET B 2 215 ? 5.310 5.830 3.394 1.000 0.740 215 MET B N 1
ATOM 4535 C CA . MET B 2 215 ? 4.344 6.610 4.179 1.000 0.740 215 MET B CA 1
ATOM 4536 C C . MET B 2 215 ? 3.180 5.743 4.661 1.000 0.740 215 MET B C 1
ATOM 4537 O O . MET B 2 215 ? 2.702 5.936 5.776 1.000 0.740 215 MET B O 1
ATOM 4551 N N . VAL B 2 216 ? 2.732 4.766 3.865 1.000 0.830 216 VAL B N 1
ATOM 4552 C CA . VAL B 2 216 ? 1.721 3.788 4.304 1.000 0.830 216 VAL B CA 1
ATOM 4553 C C . VAL B 2 216 ? 2.242 2.975 5.490 1.000 0.830 216 VAL B C 1
ATOM 4554 O O . VAL B 2 216 ? 1.498 2.729 6.441 1.000 0.830 216 VAL B O 1
ATOM 4567 N N . GLU B 2 217 ? 3.509 2.569 5.464 1.000 0.760 217 GLU B N 1
ATOM 4568 C CA . GLU B 2 217 ? 4.152 1.841 6.560 1.000 0.760 217 GLU B CA 1
ATOM 4569 C C . GLU B 2 217 ? 4.276 2.695 7.819 1.000 0.760 217 GLU B C 1
ATOM 4570 O O . GLU B 2 217 ? 3.868 2.249 8.895 1.000 0.760 217 GLU B O 1
ATOM 4582 N N . THR B 2 218 ? 4.733 3.941 7.681 1.000 0.770 218 THR B N 1
ATOM 4583 C CA . THR B 2 218 ? 4.799 4.911 8.778 1.000 0.770 218 THR B CA 1
ATOM 4584 C C . THR B 2 218 ? 3.419 5.151 9.388 1.000 0.770 218 THR B C 1
ATOM 4585 O O . THR B 2 218 ? 3.275 5.089 10.607 1.000 0.770 218 THR B O 1
ATOM 4596 N N . ILE B 2 219 ? 2.374 5.324 8.568 1.000 0.880 219 ILE B N 1
ATOM 4597 C CA . ILE B 2 219 ? 0.983 5.443 9.037 1.000 0.880 219 ILE B CA 1
ATOM 4598 C C . ILE B 2 219 ? 0.553 4.178 9.792 1.000 0.880 219 ILE B C 1
ATOM 4599 O O . ILE B 2 219 ? -0.042 4.265 10.865 1.000 0.880 219 ILE B O 1
ATOM 4615 N N . ASN B 2 220 ? 0.866 2.988 9.276 1.000 0.870 220 ASN B N 1
ATOM 4616 C CA . ASN B 2 220 ? 0.527 1.728 9.942 1.000 0.870 220 ASN B CA 1
ATOM 4617 C C . ASN B 2 220 ? 1.266 1.552 11.280 1.000 0.870 220 ASN B C 1
ATOM 4618 O O . ASN B 2 220 ? 0.688 1.007 12.227 1.000 0.870 220 ASN B O 1
ATOM 4629 N N . LYS B 2 221 ? 2.527 1.996 11.370 1.000 0.810 221 LYS B N 1
ATOM 4630 C CA . LYS B 2 221 ? 3.297 2.024 12.622 1.000 0.810 221 LYS B CA 1
ATOM 4631 C C . LYS B 2 221 ? 2.666 3.008 13.606 1.000 0.810 221 LYS B C 1
ATOM 4632 O O . LYS B 2 221 ? 2.414 2.617 14.742 1.000 0.810 221 LYS B O 1
ATOM 4651 N N . LEU B 2 222 ? 2.306 4.206 13.146 1.000 0.900 222 LEU B N 1
ATOM 4652 C CA . LEU B 2 222 ? 1.628 5.227 13.945 1.000 0.900 222 LEU B CA 1
ATOM 4653 C C . LEU B 2 222 ? 0.314 4.710 14.529 1.000 0.900 222 LEU B C 1
ATOM 4654 O O . LEU B 2 222 ? 0.119 4.781 15.734 1.000 0.900 222 LEU B O 1
ATOM 4670 N N . ILE B 2 223 ? -0.555 4.099 13.721 1.000 0.900 223 ILE B N 1
ATOM 4671 C CA . ILE B 2 223 ? -1.825 3.522 14.199 1.000 0.900 223 ILE B CA 1
ATOM 4672 C C . ILE B 2 223 ? -1.586 2.428 15.251 1.000 0.900 223 ILE B C 1
ATOM 4673 O O . ILE B 2 223 ? -2.372 2.265 16.188 1.000 0.900 223 ILE B O 1
ATOM 4689 N N . ARG B 2 224 ? -0.511 1.644 15.103 1.000 0.890 224 ARG B N 1
ATOM 4690 C CA . ARG B 2 224 ? -0.152 0.607 16.077 1.000 0.890 224 ARG B CA 1
ATOM 4691 C C . ARG B 2 224 ? 0.277 1.223 17.408 1.000 0.890 224 ARG B C 1
ATOM 4692 O O . ARG B 2 224 ? -0.237 0.791 18.437 1.000 0.890 224 ARG B O 1
ATOM 4713 N N . VAL B 2 225 ? 1.165 2.216 17.370 1.000 0.920 225 VAL B N 1
ATOM 4714 C CA . VAL B 2 225 ? 1.613 2.973 18.549 1.000 0.920 225 VAL B CA 1
ATOM 4715 C C . VAL B 2 225 ? 0.432 3.674 19.214 1.000 0.920 225 VAL B C 1
ATOM 4716 O O . VAL B 2 225 ? 0.212 3.492 20.405 1.000 0.920 225 VAL B O 1
ATOM 4729 N N . GLN B 2 226 ? -0.414 4.355 18.438 1.000 0.940 226 GLN B N 1
ATOM 4730 C CA . GLN B 2 226 ? -1.625 5.007 18.935 1.000 0.940 226 GLN B CA 1
ATOM 4731 C C . GLN B 2 226 ? -2.529 4.031 19.698 1.000 0.940 226 GLN B C 1
ATOM 4732 O O . GLN B 2 226 ? -3.018 4.362 20.771 1.000 0.940 226 GLN B O 1
ATOM 4746 N N . ARG B 2 227 ? -2.732 2.808 19.189 1.000 0.930 227 ARG B N 1
ATOM 4747 C CA . ARG B 2 227 ? -3.542 1.790 19.877 1.000 0.930 227 ARG B CA 1
ATOM 4748 C C . ARG B 2 227 ? -2.901 1.299 21.177 1.000 0.930 227 ARG B C 1
ATOM 4749 O O . ARG B 2 227 ? -3.626 1.058 22.139 1.000 0.930 227 ARG B O 1
ATOM 4770 N N . GLN B 2 228 ? -1.581 1.126 21.193 1.000 0.950 228 GLN B N 1
ATOM 4771 C CA . GLN B 2 228 ? -0.846 0.724 22.393 1.000 0.950 228 GLN B CA 1
ATOM 4772 C C . GLN B 2 228 ? -0.946 1.815 23.466 1.000 0.950 228 GLN B C 1
ATOM 4773 O O . GLN B 2 228 ? -1.407 1.542 24.571 1.000 0.950 228 GLN B O 1
ATOM 4787 N N . LEU B 2 229 ? -0.660 3.067 23.097 1.000 0.940 229 LEU B N 1
ATOM 4788 C CA . LEU B 2 229 ? -0.797 4.220 23.984 1.000 0.940 229 LEU B CA 1
ATOM 4789 C C . LEU B 2 229 ? -2.244 4.426 24.454 1.000 0.940 229 LEU B C 1
ATOM 4790 O O . LEU B 2 229 ? -2.459 4.720 25.625 1.000 0.940 229 LEU B O 1
ATOM 4806 N N . LEU B 2 230 ? -3.250 4.211 23.597 1.000 0.940 230 LEU B N 1
ATOM 4807 C CA . LEU B 2 230 ? -4.664 4.259 23.990 1.000 0.940 230 LEU B CA 1
ATOM 4808 C C . LEU B 2 230 ? -4.979 3.244 25.097 1.000 0.940 230 LEU B C 1
ATOM 4809 O O . LEU B 2 230 ? -5.707 3.556 26.041 1.000 0.940 230 LEU B O 1
ATOM 4825 N N . GLN B 2 231 ? -4.434 2.032 24.985 1.000 0.930 231 GLN B N 1
ATOM 4826 C CA . GLN B 2 231 ? -4.605 0.989 25.989 1.000 0.930 231 GLN B CA 1
ATOM 4827 C C . GLN B 2 231 ? -3.859 1.317 27.289 1.000 0.930 231 GLN B C 1
ATOM 4828 O O . GLN B 2 231 ? -4.412 1.100 28.367 1.000 0.930 231 GLN B O 1
ATOM 4842 N N . ASP B 2 232 ? -2.642 1.850 27.190 1.000 0.930 232 ASP B N 1
ATOM 4843 C CA . ASP B 2 232 ? -1.784 2.130 28.345 1.000 0.930 232 ASP B CA 1
ATOM 4844 C C . ASP B 2 232 ? -2.234 3.379 29.123 1.000 0.930 232 ASP B C 1
ATOM 4845 O O . ASP B 2 232 ? -2.228 3.381 30.355 1.000 0.930 232 ASP B O 1
ATOM 4854 N N . LEU B 2 233 ? -2.676 4.429 28.424 1.000 0.930 233 LEU B N 1
ATOM 4855 C CA . LEU B 2 233 ? -3.125 5.696 29.016 1.000 0.930 233 LEU B CA 1
ATOM 4856 C C . LEU B 2 233 ? -4.623 5.706 29.357 1.000 0.930 233 LEU B C 1
ATOM 4857 O O . LEU B 2 233 ? -5.068 6.538 30.149 1.000 0.930 233 LEU B O 1
ATOM 4873 N N . GLY B 2 234 ? -5.420 4.826 28.742 1.000 0.920 234 GLY B N 1
ATOM 4874 C CA . GLY B 2 234 ? -6.881 4.816 28.875 1.000 0.920 234 GLY B CA 1
ATOM 4875 C C . GLY B 2 234 ? -7.585 6.007 28.209 1.000 0.920 234 GLY B C 1
ATOM 4876 O O . GLY B 2 234 ? -8.743 6.286 28.527 1.000 0.920 234 GLY B O 1
ATOM 4880 N N . ARG B 2 235 ? -6.897 6.725 27.312 1.000 0.880 235 ARG B N 1
ATOM 4881 C CA . ARG B 2 235 ? -7.402 7.865 26.527 1.000 0.880 235 ARG B CA 1
ATOM 4882 C C . ARG B 2 235 ? -6.660 7.979 25.199 1.000 0.880 235 ARG B C 1
ATOM 4883 O O . ARG B 2 235 ? -5.584 7.408 25.054 1.000 0.880 235 ARG B O 1
ATOM 4904 N N . GLU B 2 236 ? -7.202 8.757 24.267 1.000 0.920 236 GLU B N 1
ATOM 4905 C CA . GLU B 2 236 ? -6.483 9.078 23.031 1.000 0.920 236 GLU B CA 1
ATOM 4906 C C . GLU B 2 236 ? -5.141 9.773 23.346 1.000 0.920 236 GLU B C 1
ATOM 4907 O O . GLU B 2 236 ? -5.112 10.705 24.169 1.000 0.920 236 GLU B O 1
ATOM 4919 N N . PRO B 2 237 ? -4.031 9.311 22.740 1.000 0.940 237 PRO B N 1
ATOM 4920 C CA . PRO B 2 237 ? -2.721 9.920 22.924 1.000 0.940 237 PRO B CA 1
ATOM 4921 C C . PRO B 2 237 ? -2.604 11.235 22.151 1.000 0.940 237 PRO B C 1
ATOM 4922 O O . PRO B 2 237 ? -3.187 11.398 21.075 1.000 0.940 237 PRO B O 1
ATOM 4933 N N . THR B 2 238 ? -1.839 12.181 22.694 1.000 0.930 238 THR B N 1
ATOM 4934 C CA . THR B 2 238 ? -1.553 13.438 21.992 1.000 0.930 238 THR B CA 1
ATOM 4935 C C . THR B 2 238 ? -0.481 13.233 20.916 1.000 0.930 238 THR B C 1
ATOM 4936 O O . THR B 2 238 ? 0.297 12.277 20.990 1.000 0.930 238 THR B O 1
ATOM 4947 N N . PRO B 2 239 ? -0.388 14.125 19.910 1.000 0.940 239 PRO B N 1
ATOM 4948 C CA . PRO B 2 239 ? 0.677 14.061 18.909 1.000 0.940 239 PRO B CA 1
ATOM 4949 C C . PRO B 2 239 ? 2.086 14.050 19.512 1.000 0.940 239 PRO B C 1
ATOM 4950 O O . PRO B 2 239 ? 2.968 13.404 18.961 1.000 0.940 239 PRO B O 1
ATOM 4961 N N . GLU B 2 240 ? 2.290 14.736 20.638 1.000 0.950 240 GLU B N 1
ATOM 4962 C CA . GLU B 2 240 ? 3.560 14.777 21.368 1.000 0.950 240 GLU B CA 1
ATOM 4963 C C . GLU B 2 240 ? 3.904 13.421 22.001 1.000 0.950 240 GLU B C 1
ATOM 4964 O O . GLU B 2 240 ? 5.042 12.975 21.906 1.000 0.950 240 GLU B O 1
ATOM 4976 N N . GLU B 2 241 ? 2.920 12.736 22.590 1.000 0.950 241 GLU B N 1
ATOM 4977 C CA . GLU B 2 241 ? 3.111 11.403 23.181 1.000 0.950 241 GLU B CA 1
ATOM 4978 C C . GLU B 2 241 ? 3.397 10.345 22.105 1.000 0.950 241 GLU B C 1
ATOM 4979 O O . GLU B 2 241 ? 4.247 9.476 22.285 1.000 0.950 241 GLU B O 1
ATOM 4991 N N . ILE B 2 242 ? 2.717 10.434 20.956 1.000 0.950 242 ILE B N 1
ATOM 4992 C CA . ILE B 2 242 ? 2.997 9.568 19.800 1.000 0.950 242 ILE B CA 1
ATOM 4993 C C . ILE B 2 242 ? 4.406 9.840 19.253 1.000 0.950 242 ILE B C 1
ATOM 4994 O O . ILE B 2 242 ? 5.111 8.902 18.888 1.000 0.950 242 ILE B O 1
ATOM 5010 N N . ALA B 2 243 ? 4.806 11.113 19.179 1.000 0.940 243 ALA B N 1
ATOM 5011 C CA . ALA B 2 243 ? 6.123 11.539 18.716 1.000 0.940 243 ALA B CA 1
ATOM 5012 C C . ALA B 2 243 ? 7.253 10.958 19.576 1.000 0.940 243 ALA B C 1
ATOM 5013 O O . ALA B 2 243 ? 8.209 10.432 19.017 1.000 0.940 243 ALA B O 1
ATOM 5020 N N . GLU B 2 244 ? 7.115 10.982 20.905 1.000 0.940 244 GLU B N 1
ATOM 5021 C CA . GLU B 2 244 ? 8.099 10.397 21.824 1.000 0.940 244 GLU B CA 1
ATOM 5022 C C . GLU B 2 244 ? 8.262 8.879 21.617 1.000 0.940 244 GLU B C 1
ATOM 5023 O O . GLU B 2 244 ? 9.387 8.400 21.505 1.000 0.940 244 GLU B O 1
ATOM 5035 N N . ASP B 2 245 ? 7.166 8.115 21.492 1.000 0.930 245 ASP B N 1
ATOM 5036 C CA . ASP B 2 245 ? 7.231 6.651 21.300 1.000 0.930 245 ASP B CA 1
ATOM 5037 C C . ASP B 2 245 ? 7.738 6.246 19.901 1.000 0.930 245 ASP B C 1
ATOM 5038 O O . ASP B 2 245 ? 8.405 5.223 19.730 1.000 0.930 245 ASP B O 1
ATOM 5047 N N . MET B 2 246 ? 7.441 7.056 18.879 1.000 0.910 246 MET B N 1
ATOM 5048 C CA . MET B 2 246 ? 7.903 6.818 17.508 1.000 0.910 246 MET B CA 1
ATOM 5049 C C . MET B 2 246 ? 9.285 7.392 17.193 1.000 0.910 246 MET B C 1
ATOM 5050 O O . MET B 2 246 ? 9.777 7.102 16.101 1.000 0.910 246 MET B O 1
ATOM 5064 N N . ASP B 2 247 ? 9.880 8.164 18.106 1.000 0.870 247 ASP B N 1
ATOM 5065 C CA . ASP B 2 247 ? 11.092 8.963 17.886 1.000 0.870 247 ASP B CA 1
ATOM 5066 C C . ASP B 2 247 ? 10.961 9.902 16.669 1.000 0.870 247 ASP B C 1
ATOM 5067 O O . ASP B 2 247 ? 11.759 9.909 15.735 1.000 0.870 247 ASP B O 1
ATOM 5076 N N . LEU B 2 248 ? 9.863 10.658 16.640 1.000 0.880 248 LEU B N 1
ATOM 5077 C CA . LEU B 2 248 ? 9.541 11.649 15.612 1.000 0.880 248 LEU B CA 1
ATOM 5078 C C . LEU B 2 248 ? 9.272 13.011 16.259 1.000 0.880 248 LEU B C 1
ATOM 5079 O O . LEU B 2 248 ? 9.069 13.117 17.463 1.000 0.880 248 LEU B O 1
ATOM 5095 N N . THR B 2 249 ? 9.200 14.076 15.459 1.000 0.910 249 THR B N 1
ATOM 5096 C CA . THR B 2 249 ? 8.731 15.379 15.960 1.000 0.910 249 THR B CA 1
ATOM 5097 C C . THR B 2 249 ? 7.194 15.441 16.025 1.000 0.910 249 THR B C 1
ATOM 5098 O O . THR B 2 249 ? 6.516 14.839 15.182 1.000 0.910 249 THR B O 1
ATOM 5109 N N . PRO B 2 250 ? 6.600 16.204 16.967 1.000 0.930 250 PRO B N 1
ATOM 5110 C CA . PRO B 2 250 ? 5.147 16.393 17.038 1.000 0.930 250 PRO B CA 1
ATOM 5111 C C . PRO B 2 250 ? 4.558 16.973 15.748 1.000 0.930 250 PRO B C 1
ATOM 5112 O O . PRO B 2 250 ? 3.480 16.570 15.314 1.000 0.930 250 PRO B O 1
ATOM 5123 N N . GLU B 2 251 ? 5.270 17.891 15.093 1.000 0.890 251 GLU B N 1
ATOM 5124 C CA . GLU B 2 251 ? 4.888 18.438 13.790 1.000 0.890 251 GLU B CA 1
ATOM 5125 C C . GLU B 2 251 ? 4.799 17.334 12.732 1.000 0.890 251 GLU B C 1
ATOM 5126 O O . GLU B 2 251 ? 3.784 17.247 12.036 1.000 0.890 251 GLU B O 1
ATOM 5138 N N . LYS B 2 252 ? 5.791 16.434 12.672 1.000 0.850 252 LYS B N 1
ATOM 5139 C CA . LYS B 2 252 ? 5.779 15.303 11.737 1.000 0.850 252 LYS B CA 1
ATOM 5140 C C . LYS B 2 252 ? 4.620 14.352 12.016 1.000 0.850 252 LYS B C 1
ATOM 5141 O O . LYS B 2 252 ? 3.945 13.925 11.082 1.000 0.850 252 LYS B O 1
ATOM 5160 N N . VAL B 2 253 ? 4.328 14.064 13.286 1.000 0.900 253 VAL B N 1
ATOM 5161 C CA . VAL B 2 253 ? 3.154 13.260 13.666 1.000 0.900 253 VAL B CA 1
ATOM 5162 C C . VAL B 2 253 ? 1.862 13.922 13.186 1.000 0.900 253 VAL B C 1
ATOM 5163 O O . VAL B 2 253 ? 1.031 13.255 12.571 1.000 0.900 253 VAL B O 1
ATOM 5176 N N . ARG B 2 254 ? 1.693 15.237 13.394 1.000 0.890 254 ARG B N 1
ATOM 5177 C CA . ARG B 2 254 ? 0.515 15.981 12.908 1.000 0.890 254 ARG B CA 1
ATOM 5178 C C . ARG B 2 254 ? 0.404 15.950 11.381 1.000 0.890 254 ARG B C 1
ATOM 5179 O O . ARG B 2 254 ? -0.705 15.842 10.862 1.000 0.890 254 ARG B O 1
ATOM 5200 N N . GLU B 2 255 ? 1.517 16.023 10.655 1.000 0.810 255 GLU B N 1
ATOM 5201 C CA . GLU B 2 255 ? 1.534 15.869 9.195 1.000 0.810 255 GLU B CA 1
ATOM 5202 C C . GLU B 2 255 ? 1.118 14.465 8.754 1.000 0.810 255 GLU B C 1
ATOM 5203 O O . GLU B 2 255 ? 0.246 14.327 7.895 1.000 0.810 255 GLU B O 1
ATOM 5215 N N . ILE B 2 256 ? 1.679 13.418 9.365 1.000 0.830 256 ILE B N 1
ATOM 5216 C CA . ILE B 2 256 ? 1.327 12.028 9.048 1.000 0.830 256 ILE B CA 1
ATOM 5217 C C . ILE B 2 256 ? -0.157 11.781 9.343 1.000 0.830 256 ILE B C 1
ATOM 5218 O O . ILE B 2 256 ? -0.846 11.169 8.528 1.000 0.830 256 ILE B O 1
ATOM 5234 N N . LEU B 2 257 ? -0.673 12.301 10.461 1.000 0.860 257 LEU B N 1
ATOM 5235 C CA . LEU B 2 257 ? -2.094 12.229 10.807 1.000 0.860 257 LEU B CA 1
ATOM 5236 C C . LEU B 2 257 ? -2.978 12.918 9.760 1.000 0.860 257 LEU B C 1
ATOM 5237 O O . LEU B 2 257 ? -4.022 12.375 9.410 1.000 0.860 257 LEU B O 1
ATOM 5253 N N . LYS B 2 258 ? -2.560 14.067 9.212 1.000 0.780 258 LYS B N 1
ATOM 5254 C CA . LYS B 2 258 ? -3.273 14.726 8.104 1.000 0.780 258 LYS B CA 1
ATOM 5255 C C . LYS B 2 258 ? -3.264 13.879 6.831 1.000 0.780 258 LYS B C 1
ATOM 5256 O O . LYS B 2 258 ? -4.310 13.717 6.219 1.000 0.780 258 LYS B O 1
ATOM 5275 N N . ILE B 2 259 ? -2.117 13.311 6.449 1.000 0.750 259 ILE B N 1
ATOM 5276 C CA . ILE B 2 259 ? -1.996 12.453 5.251 1.000 0.750 259 ILE B CA 1
ATOM 5277 C C . ILE B 2 259 ? -2.800 11.153 5.415 1.000 0.750 259 ILE B C 1
ATOM 5278 O O . ILE B 2 259 ? -3.321 10.606 4.442 1.000 0.750 259 ILE B O 1
ATOM 5294 N N . ALA B 2 260 ? -2.911 10.646 6.645 1.000 0.780 260 ALA B N 1
ATOM 5295 C CA . ALA B 2 260 ? -3.663 9.437 6.944 1.000 0.780 260 ALA B CA 1
ATOM 5296 C C . ALA B 2 260 ? -5.178 9.603 6.743 1.000 0.780 260 ALA B C 1
ATOM 5297 O O . ALA B 2 260 ? -5.832 8.599 6.437 1.000 0.780 260 ALA B O 1
ATOM 5304 N N . GLN B 2 261 ? -5.716 10.823 6.892 1.000 0.680 261 GLN B N 1
ATOM 5305 C CA . GLN B 2 261 ? -7.133 11.124 6.676 1.000 0.680 261 GLN B CA 1
ATOM 5306 C C . GLN B 2 261 ? -7.500 10.919 5.204 1.000 0.680 261 GLN B C 1
ATOM 5307 O O . GLN B 2 261 ? -6.935 11.539 4.304 1.000 0.680 261 GLN B O 1
ATOM 5321 N N . GLU B 2 262 ? -8.463 10.036 4.943 1.000 0.570 262 GLU B N 1
ATOM 5322 C CA . GLU B 2 262 ? -9.039 9.933 3.606 1.000 0.570 262 GLU B CA 1
ATOM 5323 C C . GLU B 2 262 ? -9.859 11.194 3.296 1.000 0.570 262 GLU B C 1
ATOM 5324 O O . GLU B 2 262 ? -10.540 11.711 4.185 1.000 0.570 262 GLU B O 1
ATOM 5336 N N . PRO B 2 263 ? -9.809 11.709 2.055 1.000 0.480 263 PRO B N 1
ATOM 5337 C CA . PRO B 2 263 ? -10.505 12.936 1.702 1.000 0.480 263 PRO B CA 1
ATOM 5338 C C . PRO B 2 263 ? -12.013 12.731 1.869 1.000 0.480 263 PRO B C 1
ATOM 5339 O O . PRO B 2 263 ? -12.625 11.920 1.171 1.000 0.480 263 PRO B O 1
ATOM 5350 N N . VAL B 2 264 ? -12.612 13.461 2.808 1.000 0.420 264 VAL B N 1
ATOM 5351 C CA . VAL B 2 264 ? -14.061 13.457 3.019 1.000 0.420 264 VAL B CA 1
ATOM 5352 C C . VAL B 2 264 ? -14.707 14.314 1.932 1.000 0.420 264 VAL B C 1
ATOM 5353 O O . VAL B 2 264 ? -14.210 15.389 1.596 1.000 0.420 264 VAL B O 1
ATOM 5366 N N . SER B 2 265 ? -15.820 13.850 1.367 1.000 0.380 265 SER B N 1
ATOM 5367 C CA . SER B 2 265 ? -16.634 14.678 0.473 1.000 0.380 265 SER B CA 1
ATOM 5368 C C . SER B 2 265 ? -17.208 15.858 1.267 1.000 0.380 265 SER B C 1
ATOM 5369 O O . SER B 2 265 ? -17.844 15.640 2.296 1.000 0.380 265 SER B O 1
ATOM 5377 N N . LEU B 2 266 ? -17.014 17.095 0.796 1.000 0.310 266 LEU B N 1
ATOM 5378 C CA . LEU B 2 266 ? -17.508 18.312 1.467 1.000 0.310 266 LEU B CA 1
ATOM 5379 C C . LEU B 2 266 ? -19.040 18.349 1.620 1.000 0.310 266 LEU B C 1
ATOM 5380 O O . LEU B 2 266 ? -19.533 18.918 2.585 1.000 0.310 266 LEU B O 1
ATOM 5396 N N . GLU B 2 267 ? -19.781 17.724 0.699 1.000 0.290 267 GLU B N 1
ATOM 5397 C CA . GLU B 2 267 ? -21.257 17.648 0.715 1.000 0.290 267 GLU B CA 1
ATOM 5398 C C . GLU B 2 267 ? -21.803 16.496 1.575 1.000 0.290 267 GLU B C 1
ATOM 5399 O O . GLU B 2 267 ? -22.963 16.106 1.457 1.000 0.290 267 GLU B O 1
ATOM 5411 N N . THR B 2 268 ? -20.967 15.868 2.402 1.000 0.310 268 THR B N 1
ATOM 5412 C CA . THR B 2 268 ? -21.466 14.803 3.280 1.000 0.310 268 THR B CA 1
ATOM 5413 C C . THR B 2 268 ? -22.297 15.449 4.397 1.000 0.310 268 THR B C 1
ATOM 5414 O O . THR B 2 268 ? -21.740 16.291 5.104 1.000 0.310 268 THR B O 1
ATOM 5425 N N . PRO B 2 269 ? -23.584 15.085 4.584 1.000 0.300 269 PRO B N 1
ATOM 5426 C CA . PRO B 2 269 ? -24.415 15.660 5.638 1.000 0.300 269 PRO B CA 1
ATOM 5427 C C . PRO B 2 269 ? -23.845 15.265 6.999 1.000 0.300 269 PRO B C 1
ATOM 5428 O O . PRO B 2 269 ? -23.493 14.100 7.212 1.000 0.300 269 PRO B O 1
ATOM 5439 N N . ILE B 2 270 ? -23.733 16.222 7.917 1.000 0.290 270 ILE B N 1
ATOM 5440 C CA . ILE B 2 270 ? -23.226 15.991 9.272 1.000 0.290 270 ILE B CA 1
ATOM 5441 C C . ILE B 2 270 ? -24.221 16.621 10.243 1.000 0.290 270 ILE B C 1
ATOM 5442 O O . ILE B 2 270 ? -24.437 17.826 10.217 1.000 0.290 270 ILE B O 1
ATOM 5458 N N . GLY B 2 271 ? -24.813 15.793 11.105 1.000 0.290 271 GLY B N 1
ATOM 5459 C CA . GLY B 2 271 ? -25.945 16.167 11.962 1.000 0.290 271 GLY B CA 1
ATOM 5460 C C . GLY B 2 271 ? -27.256 15.519 11.503 1.000 0.290 271 GLY B C 1
ATOM 5461 O O . GLY B 2 271 ? -27.316 14.945 10.420 1.000 0.290 271 GLY B O 1
ATOM 5465 N N . GLU B 2 272 ? -28.283 15.532 12.361 1.000 0.310 272 GLU B N 1
ATOM 5466 C CA . GLU B 2 272 ? -29.623 15.005 12.027 1.000 0.310 272 GLU B CA 1
ATOM 5467 C C . GLU B 2 272 ? -30.490 15.991 11.236 1.000 0.310 272 GLU B C 1
ATOM 5468 O O . GLU B 2 272 ? -31.300 15.555 10.424 1.000 0.310 272 GLU B O 1
ATOM 5480 N N . GLU B 2 273 ? -30.394 17.295 11.510 1.000 0.340 273 GLU B N 1
ATOM 5481 C CA . GLU B 2 273 ? -31.155 18.302 10.763 1.000 0.340 273 GLU B CA 1
ATOM 5482 C C . GLU B 2 273 ? -30.484 18.522 9.393 1.000 0.340 273 GLU B C 1
ATOM 5483 O O . GLU B 2 273 ? -29.295 18.829 9.324 1.000 0.340 273 GLU B O 1
ATOM 5495 N N . ASP B 2 274 ? -31.248 18.335 8.307 1.000 0.380 274 ASP B N 1
ATOM 5496 C CA . ASP B 2 274 ? -30.785 18.303 6.902 1.000 0.380 274 ASP B CA 1
ATOM 5497 C C . ASP B 2 274 ? -30.076 19.589 6.411 1.000 0.380 274 ASP B C 1
ATOM 5498 O O . ASP B 2 274 ? -29.453 19.574 5.350 1.000 0.380 274 ASP B O 1
ATOM 5507 N N . ASP B 2 275 ? -30.188 20.713 7.129 1.000 0.390 275 ASP B N 1
ATOM 5508 C CA . ASP B 2 275 ? -29.762 22.030 6.629 1.000 0.390 275 ASP B CA 1
ATOM 5509 C C . ASP B 2 275 ? -28.268 22.344 6.871 1.000 0.390 275 ASP B C 1
ATOM 5510 O O . ASP B 2 275 ? -27.723 23.226 6.207 1.000 0.390 275 ASP B O 1
ATOM 5519 N N . SER B 2 276 ? -27.576 21.652 7.787 1.000 0.330 276 SER B N 1
ATOM 5520 C CA . SER B 2 276 ? -26.193 21.995 8.177 1.000 0.330 276 SER B CA 1
ATOM 5521 C C . SER B 2 276 ? -25.127 21.183 7.431 1.000 0.330 276 SER B C 1
ATOM 5522 O O . SER B 2 276 ? -25.069 19.956 7.531 1.000 0.330 276 SER B O 1
ATOM 5530 N N . HIS B 2 277 ? -24.238 21.875 6.718 1.000 0.360 277 HIS B N 1
ATOM 5531 C CA . HIS B 2 277 ? -23.152 21.291 5.927 1.000 0.360 277 HIS B CA 1
ATOM 5532 C C . HIS B 2 277 ? -21.791 21.540 6.593 1.000 0.360 277 HIS B C 1
ATOM 5533 O O . HIS B 2 277 ? -21.625 22.449 7.401 1.000 0.360 277 HIS B O 1
ATOM 5547 N N . LEU B 2 278 ? -20.762 20.758 6.240 1.000 0.380 278 LEU B N 1
ATOM 5548 C CA . LEU B 2 278 ? -19.430 20.881 6.858 1.000 0.380 278 LEU B CA 1
ATOM 5549 C C . LEU B 2 278 ? -18.831 22.293 6.710 1.000 0.380 278 LEU B C 1
ATOM 5550 O O . LEU B 2 278 ? -18.164 22.784 7.620 1.000 0.380 278 LEU B O 1
ATOM 5566 N N . GLY B 2 279 ? -19.078 22.935 5.564 1.000 0.390 279 GLY B N 1
ATOM 5567 C CA . GLY B 2 279 ? -18.619 24.296 5.287 1.000 0.390 279 GLY B CA 1
ATOM 5568 C C . GLY B 2 279 ? -19.116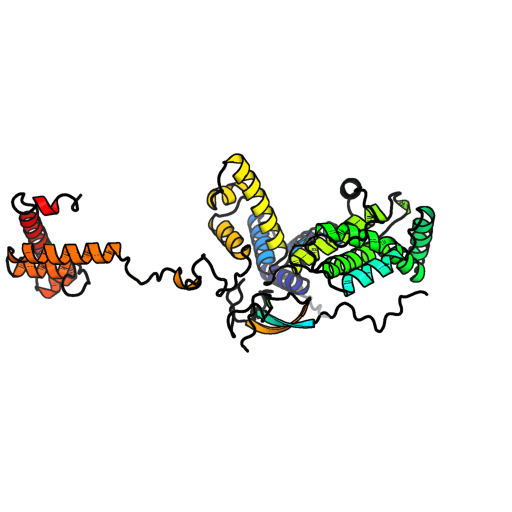 25.325 6.304 1.000 0.390 279 GLY B C 1
ATOM 5569 O O . GLY B 2 279 ? -18.441 26.329 6.506 1.000 0.390 279 GLY B O 1
ATOM 5573 N N . ASP B 2 280 ? -20.224 25.041 6.992 1.000 0.400 280 ASP B N 1
ATOM 5574 C CA . ASP B 2 280 ? -20.832 25.946 7.969 1.000 0.400 280 ASP B CA 1
ATOM 5575 C C . ASP B 2 280 ? -20.069 25.975 9.304 1.000 0.400 280 ASP B C 1
ATOM 5576 O O . ASP B 2 280 ? -20.248 26.895 10.099 1.000 0.400 280 ASP B O 1
ATOM 5585 N N . PHE B 2 281 ? -19.202 24.988 9.559 1.000 0.380 281 PHE B N 1
ATOM 5586 C CA . PHE B 2 281 ? -18.407 24.889 10.790 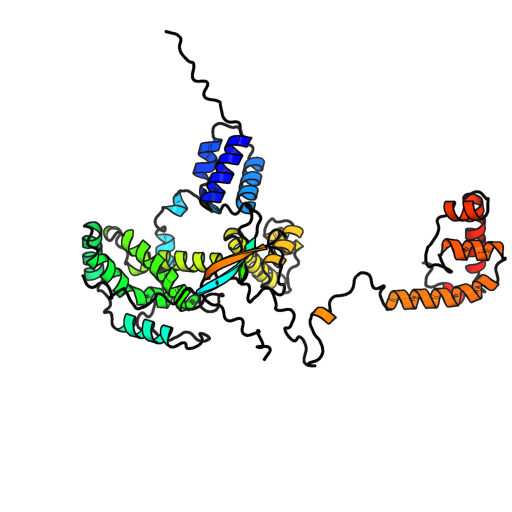1.000 0.380 281 PHE B CA 1
ATOM 5587 C C . PHE B 2 281 ? -16.973 25.389 10.635 1.000 0.380 281 PHE B C 1
ATOM 5588 O O . PHE B 2 281 ? -16.210 25.367 11.603 1.000 0.380 281 PHE B O 1
ATOM 5605 N N . ILE B 2 282 ? -16.569 25.791 9.428 1.000 0.340 282 ILE B N 1
ATOM 5606 C CA . ILE B 2 282 ? -15.242 26.366 9.240 1.000 0.340 282 ILE B CA 1
ATOM 5607 C C . ILE B 2 282 ? -15.277 27.761 9.841 1.000 0.340 282 ILE B C 1
ATOM 5608 O O . ILE B 2 282 ? -15.874 28.681 9.290 1.000 0.340 282 ILE B O 1
ATOM 5624 N N . GLU B 2 283 ? -14.647 27.883 11.003 1.000 0.370 283 GLU B N 1
ATOM 5625 C CA . GLU B 2 283 ? -14.527 29.142 11.713 1.000 0.370 283 GLU B CA 1
ATOM 5626 C C . GLU B 2 283 ? -13.768 30.132 10.827 1.000 0.370 283 GLU B C 1
ATOM 5627 O O . GLU B 2 283 ? -12.620 29.897 10.432 1.000 0.370 283 GLU B O 1
ATOM 5639 N N . ASP B 2 284 ? -14.436 31.223 10.467 1.000 0.360 284 ASP B N 1
ATOM 5640 C CA . ASP B 2 284 ? -13.797 32.300 9.733 1.000 0.360 284 ASP B CA 1
ATOM 5641 C C . ASP B 2 284 ? -12.839 33.020 10.686 1.000 0.360 284 ASP B C 1
ATOM 5642 O O . ASP B 2 284 ? -13.258 33.777 11.562 1.000 0.360 284 ASP B O 1
ATOM 5651 N N . GLN B 2 285 ? -11.540 32.744 10.554 1.000 0.350 285 GLN B N 1
ATOM 5652 C CA . GLN B 2 285 ? -10.518 33.289 11.450 1.000 0.350 285 GLN B CA 1
ATOM 5653 C C . GLN B 2 285 ? -10.449 34.828 11.449 1.000 0.350 285 GLN B C 1
ATOM 5654 O O . GLN B 2 285 ? -9.908 35.391 12.401 1.000 0.350 285 GLN B O 1
ATOM 5668 N N . GLU B 2 286 ? -10.941 35.524 10.411 1.000 0.380 286 GLU B N 1
ATOM 5669 C CA . GLU B 2 286 ? -10.999 36.999 10.397 1.000 0.380 286 GLU B CA 1
ATOM 5670 C C . GLU B 2 286 ? -12.217 37.562 11.142 1.000 0.380 286 GLU B C 1
ATOM 5671 O O . GLU B 2 286 ? -12.225 38.745 11.503 1.000 0.380 286 GLU B O 1
ATOM 5683 N N . ALA B 2 287 ? -13.246 36.749 11.392 1.000 0.350 287 ALA B N 1
ATOM 5684 C CA . ALA B 2 287 ? -14.401 37.189 12.150 1.000 0.350 287 ALA B CA 1
ATOM 5685 C C . ALA B 2 287 ? -14.017 37.300 13.631 1.000 0.350 287 ALA B C 1
ATOM 5686 O O . ALA B 2 287 ? -13.719 36.317 14.308 1.000 0.350 287 ALA B O 1
ATOM 5693 N N . THR B 2 288 ? -14.027 38.523 14.159 1.000 0.380 288 THR B N 1
ATOM 5694 C CA . THR B 2 288 ? -13.839 38.768 15.594 1.000 0.380 288 THR B CA 1
ATOM 5695 C C . THR B 2 288 ? -14.875 37.979 16.391 1.000 0.380 288 THR B C 1
ATOM 5696 O O . THR B 2 288 ? -16.066 38.061 16.072 1.000 0.380 288 THR B O 1
ATOM 5707 N N . SER B 2 289 ? -14.446 37.238 17.420 1.000 0.420 289 SER B N 1
ATOM 5708 C CA . SER B 2 289 ? -15.350 36.348 18.157 1.000 0.420 289 SER B CA 1
ATOM 5709 C C . SER B 2 289 ? -16.552 37.124 18.730 1.000 0.420 289 SER B C 1
ATOM 5710 O O . SER B 2 289 ? -16.392 38.275 19.161 1.000 0.420 289 SER B O 1
ATOM 5718 N N . PRO B 2 290 ? -17.763 36.531 18.771 1.000 0.430 290 PRO B N 1
ATOM 5719 C CA . PRO B 2 290 ? -18.956 37.237 19.251 1.000 0.430 290 PRO B CA 1
ATOM 5720 C C . PRO B 2 290 ? -18.792 37.736 20.691 1.000 0.430 290 PRO B C 1
ATOM 5721 O O . PRO B 2 290 ? -19.242 38.824 21.056 1.000 0.430 290 PRO B O 1
ATOM 5732 N N . SER B 2 291 ? -18.113 36.928 21.502 1.000 0.440 291 SER B N 1
ATOM 5733 C CA . SER B 2 291 ? -17.802 37.207 22.898 1.000 0.440 291 SER B CA 1
ATOM 5734 C C . SER B 2 291 ? -16.911 38.441 23.037 1.000 0.440 291 SER B C 1
ATOM 5735 O O . SER B 2 291 ? -17.197 39.322 23.850 1.000 0.440 291 SER B O 1
ATOM 5743 N N . ASP B 2 292 ? -15.864 38.532 22.214 1.000 0.470 292 ASP B N 1
ATOM 5744 C CA . ASP B 2 292 ? -14.925 39.652 22.255 1.000 0.470 292 ASP B CA 1
ATOM 5745 C C . ASP B 2 292 ? -15.570 40.948 21.755 1.000 0.470 292 ASP B C 1
ATOM 5746 O O . ASP B 2 292 ? -15.338 42.005 22.342 1.000 0.470 292 ASP B O 1
ATOM 5755 N N . HIS B 2 293 ? -16.435 40.893 20.733 1.000 0.490 293 HIS B N 1
ATOM 5756 C CA . HIS B 2 293 ? -17.125 42.088 20.237 1.000 0.490 293 HIS B CA 1
ATOM 5757 C C . HIS B 2 293 ? -18.133 42.634 21.258 1.000 0.490 293 HIS B C 1
ATOM 5758 O O . HIS B 2 293 ? -18.191 43.844 21.467 1.000 0.490 293 HIS B O 1
ATOM 5772 N N . ALA B 2 294 ? -18.869 41.763 21.961 1.000 0.480 294 ALA B N 1
ATOM 5773 C CA . ALA B 2 294 ? -19.769 42.177 23.039 1.000 0.480 294 ALA B CA 1
ATOM 5774 C C . ALA B 2 294 ? -19.006 42.801 24.218 1.000 0.480 294 ALA B C 1
ATOM 5775 O O . ALA B 2 294 ? -19.431 43.826 24.758 1.000 0.480 294 ALA B O 1
ATOM 5782 N N . ALA B 2 295 ? -17.863 42.215 24.594 1.000 0.470 295 ALA B N 1
ATOM 5783 C CA . ALA B 2 295 ? -16.981 42.793 25.602 1.000 0.470 295 ALA B CA 1
ATOM 5784 C C . ALA B 2 295 ? -16.444 44.167 25.162 1.000 0.470 295 ALA B C 1
ATOM 5785 O O . ALA B 2 295 ? -16.422 45.091 25.976 1.000 0.470 295 ALA B O 1
ATOM 5792 N N . TYR B 2 296 ? -16.073 44.324 23.884 1.000 0.550 296 TYR B N 1
ATOM 5793 C CA . TYR B 2 296 ? -15.599 45.588 23.311 1.000 0.550 296 TYR B CA 1
ATOM 5794 C C . TYR B 2 296 ? -16.690 46.670 23.287 1.000 0.550 296 TYR B C 1
ATOM 5795 O O . TYR B 2 296 ? -16.452 47.792 23.738 1.000 0.550 296 TYR B O 1
ATOM 5813 N N . GLU B 2 297 ? -17.903 46.340 22.842 1.000 0.540 297 GLU B N 1
ATOM 5814 C CA . GLU B 2 297 ? -19.016 47.292 22.748 1.000 0.540 297 GLU B CA 1
ATOM 5815 C C . GLU B 2 297 ? -19.467 47.779 24.136 1.000 0.540 297 GLU B C 1
ATOM 5816 O O . GLU B 2 297 ? -19.647 48.979 24.350 1.000 0.540 297 GLU B O 1
ATOM 5828 N N . LEU B 2 298 ? -19.559 46.872 25.118 1.000 0.500 298 LEU B N 1
ATOM 5829 C CA . LEU B 2 298 ? -19.907 47.217 26.501 1.000 0.500 298 LEU B CA 1
ATOM 5830 C C . LEU B 2 298 ? -18.841 48.115 27.155 1.000 0.500 298 LEU B C 1
ATOM 5831 O O . LEU B 2 298 ? -19.159 49.025 27.927 1.000 0.500 298 LEU B O 1
ATOM 5847 N N . LEU B 2 299 ? -17.563 47.868 26.843 1.000 0.530 299 LEU B N 1
ATOM 5848 C CA . LEU B 2 299 ? -16.452 48.698 27.301 1.000 0.530 299 LEU B CA 1
ATOM 5849 C C . LEU B 2 299 ? -16.558 50.115 26.728 1.000 0.530 299 LEU B C 1
ATOM 5850 O O . LEU B 2 299 ? -16.320 51.084 27.448 1.000 0.530 299 LEU B O 1
ATOM 5866 N N . LYS B 2 300 ? -16.931 50.234 25.451 1.000 0.550 300 LYS B N 1
ATOM 5867 C CA . LYS B 2 300 ? -17.093 51.508 24.747 1.000 0.550 300 LYS B CA 1
ATOM 5868 C C . LYS B 2 300 ? -18.201 52.359 25.368 1.000 0.550 300 LYS B C 1
ATOM 5869 O O . LYS B 2 300 ? -17.944 53.512 25.706 1.000 0.550 300 LYS B O 1
ATOM 5888 N N . GLU B 2 301 ? -19.373 51.769 25.606 1.000 0.550 301 GLU B N 1
ATOM 5889 C CA . GLU B 2 301 ? -20.515 52.443 26.245 1.000 0.550 301 GLU B CA 1
ATOM 5890 C C . GLU B 2 301 ? -20.157 52.928 27.663 1.000 0.550 301 GLU B C 1
ATOM 5891 O O . GLU B 2 301 ? -20.386 54.086 28.012 1.000 0.550 301 GLU B O 1
ATOM 5903 N N . GLN B 2 302 ? -19.510 52.077 28.476 1.000 0.560 302 GLN B N 1
ATOM 5904 C CA . GLN B 2 302 ? -19.088 52.479 29.823 1.000 0.560 302 GLN B CA 1
ATOM 5905 C C . GLN B 2 302 ? -17.941 53.495 29.826 1.000 0.560 302 GLN B C 1
ATOM 5906 O O . GLN B 2 302 ? -17.826 54.247 30.794 1.000 0.560 302 GLN B O 1
ATOM 5920 N N . LEU B 2 303 ? -17.070 53.532 28.809 1.000 0.600 303 LEU B N 1
ATOM 5921 C CA . LEU B 2 303 ? -15.996 54.519 28.774 1.000 0.600 303 LEU B CA 1
ATOM 5922 C C . LEU B 2 303 ? -16.531 55.905 28.447 1.000 0.600 303 LEU B C 1
ATOM 5923 O O . LEU B 2 303 ? -16.087 56.835 29.104 1.000 0.600 303 LEU B O 1
ATOM 5939 N N . GLU B 2 304 ? -17.464 56.054 27.503 1.000 0.630 304 GLU B N 1
ATOM 5940 C CA . GLU B 2 304 ? -18.044 57.365 27.163 1.000 0.630 304 GLU B CA 1
ATOM 5941 C C . GLU B 2 304 ? -18.632 58.058 28.390 1.000 0.630 304 GLU B C 1
ATOM 5942 O O . GLU B 2 304 ? -18.215 59.168 28.725 1.000 0.630 304 GLU B O 1
ATOM 5954 N N . ASP B 2 305 ? -19.467 57.336 29.142 1.000 0.640 305 ASP B N 1
ATOM 5955 C CA . ASP B 2 305 ? -20.067 57.826 30.386 1.000 0.640 305 ASP B CA 1
ATOM 5956 C C . ASP B 2 305 ? -19.015 58.362 31.374 1.000 0.640 305 ASP B C 1
ATOM 5957 O O . ASP B 2 305 ? -19.252 59.309 32.129 1.000 0.640 305 ASP B O 1
ATOM 5966 N N . VAL B 2 306 ? -17.834 57.738 31.422 1.000 0.660 306 VAL B N 1
ATOM 5967 C CA . VAL B 2 306 ? -16.788 58.111 32.380 1.000 0.660 306 VAL B CA 1
ATOM 5968 C C . VAL B 2 306 ? -15.808 59.136 31.796 1.000 0.660 306 VAL B C 1
ATOM 5969 O O . VAL B 2 306 ? -15.280 59.975 32.539 1.000 0.660 306 VAL B O 1
ATOM 5982 N N . LEU B 2 307 ? -15.580 59.103 30.487 1.000 0.760 307 LEU B N 1
ATOM 5983 C CA . LEU B 2 307 ? -14.772 60.045 29.720 1.000 0.760 307 LEU B CA 1
ATOM 5984 C C . LEU B 2 307 ? -15.337 61.464 29.807 1.000 0.760 307 LEU B C 1
ATOM 5985 O O . LEU B 2 307 ? -14.552 62.384 30.037 1.000 0.760 307 LEU B O 1
ATOM 6001 N N . ASP B 2 308 ? -16.665 61.613 29.789 1.000 0.730 308 ASP B N 1
ATOM 6002 C CA . ASP B 2 308 ? -17.383 62.892 29.943 1.000 0.730 308 ASP B CA 1
ATOM 6003 C C . ASP B 2 308 ? -17.024 63.659 31.233 1.000 0.730 308 ASP B C 1
ATOM 6004 O O . ASP B 2 308 ? -17.285 64.853 31.383 1.000 0.730 308 ASP B O 1
ATOM 6013 N N . THR B 2 309 ? -16.409 62.991 32.212 1.000 0.750 309 THR B N 1
ATOM 6014 C CA . THR B 2 309 ? -15.987 63.608 33.477 1.000 0.750 309 THR B CA 1
ATOM 6015 C C . THR B 2 309 ? -14.524 64.065 33.511 1.000 0.750 309 THR B C 1
ATOM 6016 O O . THR B 2 309 ? -14.063 64.619 34.525 1.000 0.750 309 THR B O 1
ATOM 6027 N N . LEU B 2 310 ? -13.760 63.737 32.469 1.000 0.790 310 LEU B N 1
ATOM 6028 C CA . LEU B 2 310 ? -12.378 64.158 32.274 1.000 0.790 310 LEU B CA 1
ATOM 6029 C C . LEU B 2 310 ? -12.345 65.537 31.590 1.000 0.790 310 LEU B C 1
ATOM 6030 O O . LEU B 2 310 ? -13.365 66.096 31.215 1.000 0.790 310 LEU B O 1
ATOM 6046 N N . THR B 2 311 ? -11.165 66.152 31.494 1.000 0.790 311 THR B N 1
ATOM 6047 C CA . THR B 2 311 ? -11.014 67.389 30.697 1.000 0.790 311 THR B CA 1
ATOM 6048 C C . THR B 2 311 ? -10.948 67.065 29.202 1.000 0.790 311 THR B C 1
ATOM 6049 O O . THR B 2 311 ? -10.380 66.025 28.872 1.000 0.790 311 THR B O 1
ATOM 6060 N N . ASP B 2 312 ? -11.366 67.981 28.311 1.000 0.800 312 ASP B N 1
ATOM 6061 C CA . ASP B 2 312 ? -11.335 67.812 26.838 1.000 0.800 312 ASP B CA 1
ATOM 6062 C C . ASP B 2 312 ? -10.013 67.212 26.314 1.000 0.800 312 ASP B C 1
ATOM 6063 O O . ASP B 2 312 ? -9.965 66.450 25.351 1.000 0.800 312 ASP B O 1
ATOM 6072 N N . ARG B 2 313 ? -8.885 67.550 26.952 1.000 0.800 313 ARG B N 1
ATOM 6073 C CA . ARG B 2 313 ? -7.555 67.045 26.579 1.000 0.800 313 ARG B CA 1
ATOM 6074 C C . ARG B 2 313 ? -7.275 65.637 27.107 1.000 0.800 313 ARG B C 1
ATOM 6075 O O . ARG B 2 313 ? -6.648 64.851 26.406 1.000 0.800 313 ARG B O 1
ATOM 6096 N N . GLU B 2 314 ? -7.668 65.348 28.347 1.000 0.810 314 GLU B N 1
ATOM 6097 C CA . GLU B 2 314 ? -7.552 64.005 28.935 1.000 0.810 314 GLU B CA 1
ATOM 6098 C C . GLU B 2 314 ? -8.440 63.014 28.172 1.000 0.810 314 GLU B C 1
ATOM 6099 O O . GLU B 2 314 ? -7.972 61.925 27.851 1.000 0.810 314 GLU B O 1
ATOM 6111 N N . GLU B 2 315 ? -9.662 63.425 27.821 1.000 0.780 315 GLU B N 1
ATOM 6112 C CA . GLU B 2 315 ? -10.606 62.647 27.019 1.000 0.780 315 GLU B CA 1
ATOM 6113 C C . GLU B 2 315 ? -10.022 62.278 25.651 1.000 0.780 315 GLU B C 1
ATOM 6114 O O . GLU B 2 315 ? -9.869 61.098 25.340 1.000 0.780 315 GLU B O 1
ATOM 6126 N N . ASN B 2 316 ? -9.617 63.272 24.854 1.000 0.820 316 ASN B N 1
ATOM 6127 C CA . ASN B 2 316 ? -9.079 63.016 23.517 1.000 0.820 316 ASN B CA 1
ATOM 6128 C C . ASN B 2 316 ? -7.802 62.154 23.551 1.000 0.820 316 ASN B C 1
ATOM 6129 O O . ASN B 2 316 ? -7.591 61.316 22.674 1.000 0.820 316 ASN B O 1
ATOM 6140 N N . VAL B 2 317 ? -6.939 62.328 24.565 1.000 0.810 317 VAL B N 1
ATOM 6141 C CA . VAL B 2 317 ? -5.752 61.470 24.741 1.000 0.810 317 VAL B CA 1
ATOM 6142 C C . VAL B 2 317 ? -6.159 60.010 24.957 1.000 0.810 317 VAL B C 1
ATOM 6143 O O . VAL B 2 317 ? -5.531 59.124 24.375 1.000 0.810 317 VAL B O 1
ATOM 6156 N N . LEU B 2 318 ? -7.202 59.752 25.751 1.000 0.790 318 LEU B N 1
ATOM 6157 C CA . LEU B 2 318 ? -7.723 58.401 25.960 1.000 0.790 318 LEU B CA 1
ATOM 6158 C C . LEU B 2 318 ? -8.397 57.826 24.705 1.000 0.790 318 LEU B C 1
ATOM 6159 O O . LEU B 2 318 ? -8.033 56.715 24.320 1.000 0.790 318 LEU B O 1
ATOM 6175 N N . ARG B 2 319 ? -9.296 58.563 24.029 1.000 0.760 319 ARG B N 1
ATOM 6176 C CA . ARG B 2 319 ? -9.955 58.109 22.780 1.000 0.760 319 ARG B CA 1
ATOM 6177 C C . ARG B 2 319 ? -8.938 57.636 21.740 1.000 0.760 319 ARG B C 1
ATOM 6178 O O . ARG B 2 319 ? -9.085 56.558 21.171 1.000 0.760 319 ARG B O 1
ATOM 6199 N N . LEU B 2 320 ? -7.841 58.380 21.589 1.000 0.800 320 LEU B N 1
ATOM 6200 C CA . LEU B 2 320 ? -6.740 58.033 20.690 1.000 0.800 320 LEU B CA 1
ATOM 6201 C C . LEU B 2 320 ? -5.888 56.842 21.169 1.000 0.800 320 LEU B C 1
ATOM 6202 O O . LEU B 2 320 ? -5.459 56.032 20.349 1.000 0.800 320 LEU B O 1
ATOM 6218 N N . ARG B 2 321 ? -5.602 56.717 22.474 1.000 0.740 321 ARG B N 1
ATOM 6219 C CA . ARG B 2 321 ? -4.793 55.603 23.015 1.000 0.740 321 ARG B CA 1
ATOM 6220 C C . ARG B 2 321 ? -5.489 54.257 22.861 1.000 0.740 321 ARG B C 1
ATOM 6221 O O . ARG B 2 321 ? -4.818 53.284 22.526 1.000 0.740 321 ARG B O 1
ATOM 6242 N N . PHE B 2 322 ? -6.800 54.226 23.080 1.000 0.710 322 PHE B N 1
ATOM 6243 C CA . PHE B 2 322 ? -7.612 53.009 23.038 1.000 0.710 322 PHE B CA 1
ATOM 6244 C C . PHE B 2 322 ? -8.352 52.807 21.709 1.000 0.710 322 PHE B C 1
ATOM 6245 O O . PHE B 2 322 ? -8.971 51.767 21.527 1.000 0.710 322 PHE B O 1
ATOM 6262 N N . GLY B 2 323 ? -8.256 53.762 20.775 1.000 0.720 323 GLY B N 1
ATOM 6263 C CA . GLY B 2 323 ? -8.905 53.672 19.466 1.000 0.720 323 GLY B CA 1
ATOM 6264 C C . GLY B 2 323 ? -10.430 53.684 19.562 1.000 0.720 323 GLY B C 1
ATOM 6265 O O . GLY B 2 323 ? -11.083 52.937 18.855 1.000 0.720 323 GLY B O 1
ATOM 6269 N N . LEU B 2 324 ? -11.022 54.478 20.457 1.000 0.690 324 LEU B N 1
ATOM 6270 C CA . LEU B 2 324 ? -12.473 54.424 20.713 1.000 0.690 324 LEU B CA 1
ATOM 6271 C C . LEU B 2 324 ? -13.311 54.915 19.526 1.000 0.690 324 LEU B C 1
ATOM 6272 O O . LEU B 2 324 ? -14.453 54.491 19.354 1.000 0.690 324 LEU B O 1
ATOM 6288 N N . ASP B 2 325 ? -12.733 55.786 18.700 1.000 0.670 325 ASP B N 1
ATOM 6289 C CA . ASP B 2 325 ? -13.419 56.361 17.544 1.000 0.670 325 ASP B CA 1
ATOM 6290 C C . ASP B 2 325 ? -13.231 55.517 16.266 1.000 0.670 325 ASP B C 1
ATOM 6291 O O . ASP B 2 325 ? -14.120 55.492 15.420 1.000 0.670 325 ASP B O 1
ATOM 6300 N N . ASP B 2 326 ? -12.089 54.829 16.109 1.000 0.620 326 ASP B N 1
ATOM 6301 C CA . ASP B 2 326 ? -11.671 54.157 14.861 1.000 0.620 326 ASP B CA 1
ATOM 6302 C C . ASP B 2 326 ? -11.230 52.688 15.035 1.000 0.620 326 ASP B C 1
ATOM 6303 O O . ASP B 2 326 ? -10.796 52.049 14.077 1.000 0.620 326 ASP B O 1
ATOM 6312 N N . GLY B 2 327 ? -11.300 52.149 16.251 1.000 0.630 327 GLY B N 1
ATOM 6313 C CA . GLY B 2 327 ? -10.817 50.815 16.617 1.000 0.630 327 GLY B CA 1
ATOM 6314 C C . GLY B 2 327 ? -9.292 50.689 16.708 1.000 0.630 327 GLY B C 1
ATOM 6315 O O . GLY B 2 327 ? -8.783 49.659 17.151 1.000 0.630 327 GLY B O 1
ATOM 6319 N N . ARG B 2 328 ? -8.522 51.710 16.310 1.000 0.640 328 ARG B N 1
ATOM 6320 C CA . ARG B 2 328 ? -7.069 51.606 16.149 1.000 0.640 328 ARG B CA 1
ATOM 6321 C C . ARG B 2 328 ? -6.337 52.284 17.301 1.000 0.640 328 ARG B C 1
ATOM 6322 O O . ARG B 2 328 ? -6.153 53.501 17.334 1.000 0.640 328 ARG B O 1
ATOM 6343 N N . THR B 2 329 ? -5.839 51.478 18.235 1.000 0.650 329 THR B N 1
ATOM 6344 C CA . THR B 2 329 ? -5.004 51.971 19.340 1.000 0.650 329 THR B CA 1
ATOM 6345 C C . THR B 2 329 ? -3.750 52.667 18.818 1.000 0.650 329 THR B C 1
ATOM 6346 O O . THR B 2 329 ? -3.081 52.150 17.921 1.000 0.650 329 THR B O 1
ATOM 6357 N N . ARG B 2 330 ? -3.387 53.805 19.415 1.000 0.710 330 ARG B N 1
ATOM 6358 C CA . ARG B 2 330 ? -2.178 54.557 19.050 1.000 0.710 330 ARG B CA 1
ATOM 6359 C C . ARG B 2 330 ? -1.113 54.468 20.128 1.000 0.710 330 ARG B C 1
ATOM 6360 O O . ARG B 2 330 ? -1.387 54.419 21.332 1.000 0.710 330 ARG B O 1
ATOM 6381 N N . THR B 2 331 ? 0.135 54.492 19.695 1.000 0.760 331 THR B N 1
ATOM 6382 C CA . THR B 2 331 ? 1.296 54.539 20.586 1.000 0.760 331 THR B CA 1
ATOM 6383 C C . THR B 2 331 ? 1.435 55.914 21.253 1.000 0.760 331 THR B C 1
ATOM 6384 O O . THR B 2 331 ? 0.933 56.930 20.765 1.000 0.760 331 THR B O 1
ATOM 6395 N N . LEU B 2 332 ? 2.170 55.982 22.373 1.000 0.820 332 LEU B N 1
ATOM 6396 C CA . LEU B 2 332 ? 2.486 57.253 23.047 1.000 0.820 332 LEU B CA 1
ATOM 6397 C C . LEU B 2 332 ? 3.177 58.267 22.110 1.000 0.820 332 LEU B C 1
ATOM 6398 O O . LEU B 2 332 ? 2.997 59.474 22.277 1.000 0.820 332 LEU B O 1
ATOM 6414 N N . GLU B 2 333 ? 3.960 57.794 21.131 1.000 0.740 333 GLU B N 1
ATOM 6415 C CA . GLU B 2 333 ? 4.616 58.645 20.128 1.000 0.740 333 GLU B CA 1
ATOM 6416 C C . GLU B 2 333 ? 3.641 59.201 19.089 1.000 0.740 333 GLU B C 1
ATOM 6417 O O . GLU B 2 333 ? 3.701 60.391 18.778 1.000 0.740 333 GLU B O 1
ATOM 6429 N N . GLU B 2 334 ? 2.717 58.384 18.586 1.000 0.800 334 GLU B N 1
ATOM 6430 C CA . GLU B 2 334 ? 1.706 58.831 17.621 1.000 0.800 334 GLU B CA 1
ATOM 6431 C C . GLU B 2 334 ? 0.758 59.857 18.235 1.000 0.800 334 GLU B C 1
ATOM 6432 O O . GLU B 2 334 ? 0.523 60.913 17.645 1.000 0.800 334 GLU B O 1
ATOM 6444 N N . VAL B 2 335 ? 0.273 59.599 19.454 1.000 0.830 335 VAL B N 1
ATOM 6445 C CA . VAL B 2 335 ? -0.563 60.562 20.185 1.000 0.830 335 VAL B CA 1
ATOM 6446 C C . VAL B 2 335 ? 0.232 61.833 20.497 1.000 0.830 335 VAL B C 1
ATOM 6447 O O . VAL B 2 335 ? -0.286 62.940 20.349 1.000 0.830 335 VAL B O 1
ATOM 6460 N N . GLY B 2 336 ? 1.515 61.704 20.855 1.000 0.820 336 GLY B N 1
ATOM 6461 C CA . GLY B 2 336 ? 2.408 62.846 21.066 1.000 0.820 336 GLY B CA 1
ATOM 6462 C C . GLY B 2 336 ? 2.493 63.782 19.855 1.000 0.820 336 GLY B C 1
ATOM 6463 O O . GLY B 2 336 ? 2.389 65.002 20.020 1.000 0.820 336 GLY B O 1
ATOM 6467 N N . LYS B 2 337 ? 2.601 63.230 18.636 1.000 0.780 337 LYS B N 1
ATOM 6468 C CA . LYS B 2 337 ? 2.628 64.014 17.386 1.000 0.780 337 LYS B CA 1
ATOM 6469 C C . LYS B 2 337 ? 1.340 64.811 17.157 1.000 0.780 337 LYS B C 1
ATOM 6470 O O . LYS B 2 337 ? 1.430 65.982 16.797 1.000 0.780 337 LYS B O 1
ATOM 6489 N N . VAL B 2 338 ? 0.168 64.219 17.407 1.000 0.800 338 VAL B N 1
ATOM 6490 C CA . VAL B 2 338 ? -1.140 64.882 17.210 1.000 0.800 338 VAL B CA 1
ATOM 6491 C C . VAL B 2 338 ? -1.291 66.103 18.115 1.000 0.800 338 VAL B C 1
ATOM 6492 O O . VAL B 2 338 ? -1.750 67.151 17.674 1.000 0.800 338 VAL B O 1
ATOM 6505 N N . PHE B 2 339 ? -0.869 65.988 19.374 1.000 0.820 339 PHE B N 1
ATOM 6506 C CA . PHE B 2 339 ? -0.983 67.079 20.344 1.000 0.820 339 PHE B CA 1
ATOM 6507 C C . PHE B 2 339 ? 0.213 68.041 20.366 1.000 0.820 339 PHE B C 1
ATOM 6508 O O . PHE B 2 339 ? 0.203 68.984 21.161 1.000 0.820 339 PHE B O 1
ATOM 6525 N N . GLY B 2 340 ? 1.257 67.805 19.563 1.000 0.750 340 GLY B N 1
ATOM 6526 C CA . GLY B 2 340 ? 2.469 68.631 19.551 1.000 0.750 340 GLY B CA 1
ATOM 6527 C C . GLY B 2 340 ? 3.230 68.632 20.883 1.000 0.750 340 GLY B C 1
ATOM 6528 O O . GLY B 2 340 ? 3.809 69.645 21.274 1.000 0.750 340 GLY B O 1
ATOM 6532 N N . VAL B 2 341 ? 3.201 67.521 21.622 1.000 0.750 341 VAL B N 1
ATOM 6533 C CA . VAL B 2 341 ? 3.873 67.384 22.923 1.000 0.750 341 VAL B CA 1
ATOM 6534 C C . VAL B 2 341 ? 4.705 66.107 22.982 1.000 0.750 341 VAL B C 1
ATOM 6535 O O . VAL B 2 341 ? 4.513 65.159 22.226 1.000 0.750 341 VAL B O 1
ATOM 6548 N N . THR B 2 342 ? 5.660 66.072 23.906 1.000 0.730 342 THR B N 1
ATOM 6549 C CA . THR B 2 342 ? 6.550 64.921 24.088 1.000 0.730 342 THR B CA 1
ATOM 6550 C C . THR B 2 342 ? 5.798 63.684 24.602 1.000 0.730 342 THR B C 1
ATOM 6551 O O . THR B 2 342 ? 4.806 63.801 25.326 1.000 0.730 342 THR B O 1
ATOM 6562 N N . ARG B 2 343 ? 6.310 62.478 24.304 1.000 0.770 343 ARG B N 1
ATOM 6563 C CA . ARG B 2 343 ? 5.702 61.199 24.736 1.000 0.770 343 ARG B CA 1
ATOM 6564 C C . ARG B 2 343 ? 5.481 61.114 26.252 1.000 0.770 343 ARG B C 1
ATOM 6565 O O . ARG B 2 343 ? 4.446 60.648 26.712 1.000 0.770 343 ARG B O 1
ATOM 6586 N N . GLU B 2 344 ? 6.435 61.615 27.040 1.000 0.700 344 GLU B N 1
ATOM 6587 C CA . GLU B 2 344 ? 6.359 61.582 28.504 1.000 0.700 344 GLU B CA 1
ATOM 6588 C C . GLU B 2 344 ? 5.249 62.511 29.017 1.000 0.700 344 GLU B C 1
ATOM 6589 O O . GLU B 2 344 ? 4.603 62.215 30.020 1.000 0.700 344 GLU B O 1
ATOM 6601 N N . ARG B 2 345 ? 4.960 63.610 28.296 1.000 0.800 345 ARG B N 1
ATOM 6602 C CA . ARG B 2 345 ? 3.832 64.494 28.611 1.000 0.800 345 ARG B CA 1
ATOM 6603 C C . ARG B 2 345 ? 2.498 63.794 28.370 1.000 0.800 345 ARG B C 1
ATOM 6604 O O . ARG B 2 345 ? 1.617 63.922 29.214 1.000 0.800 345 ARG B O 1
ATOM 6625 N N . ILE B 2 346 ? 2.363 63.031 27.281 1.000 0.790 346 ILE B N 1
ATOM 6626 C CA . ILE B 2 346 ? 1.183 62.182 27.053 1.000 0.790 346 ILE B CA 1
ATOM 6627 C C . ILE B 2 346 ? 1.060 61.123 28.157 1.000 0.790 346 ILE B C 1
ATOM 6628 O O . ILE B 2 346 ? -0.011 61.004 28.742 1.000 0.790 346 ILE B O 1
ATOM 6644 N N . ARG B 2 347 ? 2.159 60.458 28.547 1.000 0.770 347 ARG B N 1
ATOM 6645 C CA . ARG B 2 347 ? 2.179 59.479 29.652 1.000 0.770 347 ARG B CA 1
ATOM 6646 C C . ARG B 2 347 ? 1.722 60.078 30.986 1.000 0.770 347 ARG B C 1
ATOM 6647 O O . ARG B 2 347 ? 0.985 59.437 31.731 1.000 0.770 347 ARG B O 1
ATOM 6668 N N . GLN B 2 348 ? 2.135 61.311 31.296 1.000 0.850 348 GLN B N 1
ATOM 6669 C CA . GLN B 2 348 ? 1.674 62.029 32.490 1.000 0.850 348 GLN B CA 1
ATOM 6670 C C . GLN B 2 348 ? 0.166 62.309 32.453 1.000 0.850 348 GLN B C 1
ATOM 6671 O O . GLN B 2 348 ? -0.484 62.227 33.495 1.000 0.850 348 GLN B O 1
ATOM 6685 N N . ILE B 2 349 ? -0.383 62.644 31.280 1.000 0.830 349 ILE B N 1
ATOM 6686 C CA . ILE B 2 349 ? -1.816 62.917 31.097 1.000 0.830 349 ILE B CA 1
ATOM 6687 C C . ILE B 2 349 ? -2.612 61.624 31.250 1.000 0.830 349 ILE B C 1
ATOM 6688 O O . ILE B 2 349 ? -3.513 61.566 32.082 1.000 0.830 349 ILE B O 1
ATOM 6704 N N . GLU B 2 350 ? -2.221 60.580 30.524 1.000 0.770 350 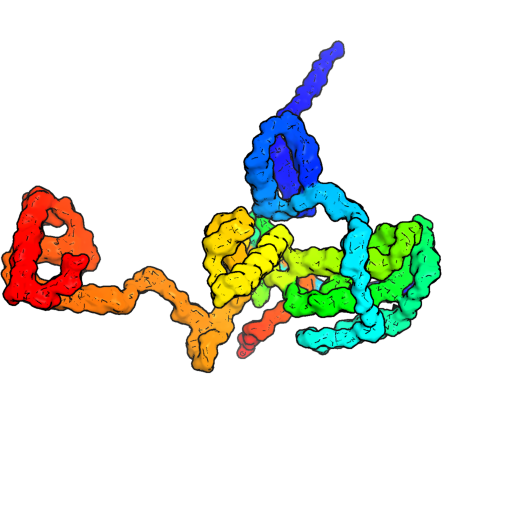GLU B N 1
ATOM 6705 C CA . GLU B 2 350 ? -2.833 59.254 30.595 1.000 0.770 350 GLU B CA 1
ATOM 6706 C C . GLU B 2 350 ? -2.808 58.720 32.034 1.000 0.770 350 GLU B C 1
ATOM 6707 O O . GLU B 2 350 ? -3.858 58.479 32.618 1.000 0.770 350 GLU B O 1
ATOM 6719 N N . ALA B 2 351 ? -1.640 58.637 32.682 1.000 0.700 351 ALA B N 1
ATOM 6720 C CA . ALA B 2 351 ? -1.536 58.142 34.057 1.000 0.700 351 ALA B CA 1
ATOM 6721 C C . ALA B 2 351 ? -2.333 58.981 35.084 1.000 0.700 351 ALA B C 1
ATOM 6722 O O . ALA B 2 351 ? -2.763 58.448 36.114 1.000 0.700 351 ALA B O 1
ATOM 6729 N N . LYS B 2 352 ? -2.522 60.294 34.851 1.000 0.740 352 LYS B N 1
ATOM 6730 C CA . LYS B 2 352 ? -3.366 61.169 35.692 1.000 0.740 352 LYS B CA 1
ATOM 6731 C C . LYS B 2 352 ? -4.853 60.910 35.449 1.000 0.740 352 LYS B C 1
ATOM 6732 O O . LYS B 2 352 ? -5.601 60.827 36.423 1.000 0.740 352 LYS B O 1
ATOM 6751 N N . ALA B 2 353 ? -5.263 60.744 34.194 1.000 0.740 353 ALA B N 1
ATOM 6752 C CA . ALA B 2 353 ? -6.629 60.394 33.820 1.000 0.740 353 ALA B CA 1
ATOM 6753 C C . ALA B 2 353 ? -7.007 59.009 34.363 1.000 0.740 353 ALA B C 1
ATOM 6754 O O . ALA B 2 353 ? -8.023 58.861 35.038 1.000 0.740 353 ALA B O 1
ATOM 6761 N N . LEU B 2 354 ? -6.111 58.033 34.227 1.000 0.700 354 LEU B N 1
ATOM 6762 C CA . LEU B 2 354 ? -6.274 56.691 34.785 1.000 0.700 354 LEU B CA 1
ATOM 6763 C C . LEU B 2 354 ? -6.363 56.694 36.320 1.000 0.700 354 LEU B C 1
ATOM 6764 O O . LEU B 2 354 ? -7.169 55.968 36.898 1.000 0.700 354 LEU B O 1
ATOM 6780 N N . ARG B 2 355 ? -5.597 57.537 37.024 1.000 0.620 355 ARG B N 1
ATOM 6781 C CA . ARG B 2 355 ? -5.755 57.686 38.485 1.000 0.620 355 ARG B CA 1
ATOM 6782 C C . ARG B 2 355 ? -7.102 58.290 38.884 1.000 0.620 355 ARG B C 1
ATOM 6783 O O . ARG B 2 355 ? -7.676 57.848 39.878 1.000 0.620 355 ARG B O 1
ATOM 6804 N N . LYS B 2 356 ? -7.603 59.274 38.124 1.000 0.680 356 LYS B N 1
ATOM 6805 C CA . LYS B 2 356 ? -8.947 59.851 38.322 1.000 0.680 356 LYS B CA 1
ATOM 6806 C C . LYS B 2 356 ? -10.042 58.807 38.100 1.000 0.680 356 LYS B C 1
ATOM 6807 O O . LYS B 2 356 ? -11.043 58.817 38.810 1.000 0.680 356 LYS B O 1
ATOM 6826 N N . LEU B 2 357 ? -9.823 57.901 37.153 1.000 0.640 357 LEU B N 1
ATOM 6827 C CA . LEU B 2 357 ? -10.701 56.770 36.864 1.000 0.640 357 LEU B CA 1
ATOM 6828 C C . LEU B 2 357 ? -10.695 55.719 37.983 1.000 0.640 357 LEU B C 1
ATOM 6829 O O . LEU B 2 357 ? -11.755 55.292 38.427 1.000 0.640 357 LEU B O 1
ATOM 6845 N N . ARG B 2 358 ? -9.516 55.353 38.509 1.000 0.540 358 ARG B N 1
ATOM 6846 C CA . ARG B 2 358 ? -9.346 54.351 39.586 1.000 0.540 358 ARG B CA 1
ATOM 6847 C C . ARG B 2 358 ? -9.958 54.730 40.933 1.000 0.540 358 ARG B C 1
ATOM 6848 O O . ARG B 2 358 ? -10.009 53.904 41.846 1.000 0.540 358 ARG B O 1
ATOM 6869 N N . HIS B 2 359 ? -10.403 55.963 41.093 1.000 0.590 359 HIS B N 1
ATOM 6870 C CA . HIS B 2 359 ? -10.932 56.436 42.358 1.000 0.590 359 HIS B CA 1
ATOM 6871 C C . HIS B 2 359 ? -12.218 55.670 42.754 1.000 0.590 359 HIS B C 1
ATOM 6872 O O . HIS B 2 359 ? -13.103 55.550 41.912 1.000 0.590 359 HIS B O 1
ATOM 6886 N N . PRO B 2 360 ? -12.389 55.191 44.009 1.000 0.470 360 PRO B N 1
ATOM 6887 C CA . PRO B 2 360 ? -13.504 54.321 44.438 1.000 0.470 360 PRO B CA 1
ATOM 6888 C C . PRO B 2 360 ? -14.915 54.898 44.236 1.000 0.470 360 PRO B C 1
ATOM 6889 O O . PRO B 2 360 ? -15.871 54.131 44.166 1.000 0.470 360 PRO B O 1
ATOM 6900 N N . SER B 2 361 ? -15.061 56.225 44.104 1.000 0.470 361 SER B N 1
ATOM 6901 C CA . SER B 2 361 ? -16.332 56.882 43.741 1.000 0.470 361 SER B CA 1
ATOM 6902 C C . SER B 2 361 ? -16.749 56.659 42.279 1.000 0.470 361 SER B C 1
ATOM 6903 O O . SER B 2 361 ? -17.910 56.868 41.950 1.000 0.470 361 SER B O 1
ATOM 6911 N N . ARG B 2 362 ? -15.815 56.239 41.416 1.000 0.460 362 ARG B N 1
ATOM 6912 C CA . ARG B 2 362 ? -16.029 55.884 40.002 1.000 0.460 362 ARG B CA 1
ATOM 6913 C C . ARG B 2 362 ? -15.686 54.410 39.721 1.000 0.460 362 ARG B C 1
ATOM 6914 O O . ARG B 2 362 ? -16.331 53.775 38.899 1.000 0.460 362 ARG B O 1
ATOM 6935 N N . SER B 2 363 ? -14.728 53.830 40.452 1.000 0.440 363 SER B N 1
ATOM 6936 C CA . SER B 2 363 ? -14.093 52.545 40.128 1.000 0.440 363 SER B CA 1
ATOM 6937 C C . SER B 2 363 ? -14.769 51.291 40.662 1.000 0.440 363 SER B C 1
ATOM 6938 O O . SER B 2 363 ? -14.339 50.202 40.297 1.000 0.440 363 SER B O 1
ATOM 6946 N N . LYS B 2 364 ? -15.823 51.383 41.488 1.000 0.390 364 LYS B N 1
ATOM 6947 C CA . LYS B 2 364 ? -16.535 50.176 41.955 1.00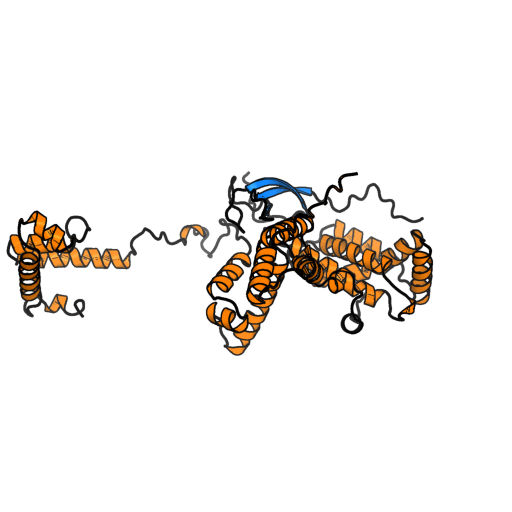0 0.390 364 LYS B CA 1
ATOM 6948 C C . LYS B 2 364 ? -17.006 49.310 40.778 1.000 0.390 364 LYS B C 1
ATOM 6949 O O . LYS B 2 364 ? -16.962 48.095 40.888 1.000 0.390 364 LYS B O 1
ATOM 6968 N N . ARG B 2 365 ? -17.397 49.951 39.665 1.000 0.360 365 ARG B N 1
ATOM 6969 C CA . ARG B 2 365 ? -17.774 49.296 38.399 1.000 0.360 365 ARG B CA 1
ATOM 6970 C C . ARG B 2 365 ? -16.588 48.760 37.581 1.000 0.360 365 ARG B C 1
ATOM 6971 O O . ARG B 2 365 ? -16.798 47.916 36.733 1.000 0.360 365 ARG B O 1
ATOM 6992 N N . LEU B 2 366 ? -15.368 49.235 37.832 1.000 0.350 366 LEU B N 1
ATOM 6993 C CA . LEU B 2 366 ? -14.175 49.034 36.989 1.000 0.350 366 LEU B CA 1
ATOM 6994 C C . LEU B 2 366 ? -13.124 48.109 37.628 1.000 0.350 366 LEU B C 1
ATOM 6995 O O . LEU B 2 366 ? -12.048 47.910 37.072 1.000 0.350 366 LEU B O 1
ATOM 7011 N N . LYS B 2 367 ? -13.379 47.621 38.846 1.000 0.330 367 LYS B N 1
ATOM 7012 C CA . LYS B 2 367 ? -12.361 46.975 39.680 1.000 0.330 367 LYS B CA 1
ATOM 7013 C C . LYS B 2 367 ? -11.989 45.562 39.220 1.000 0.330 367 LYS B C 1
ATOM 7014 O O . LYS B 2 367 ? -10.845 45.185 39.432 1.000 0.330 367 LYS B O 1
ATOM 7033 N N . ASP B 2 368 ? -12.917 44.830 38.606 1.000 0.320 368 ASP B N 1
ATOM 7034 C CA . ASP B 2 368 ? -12.705 43.417 38.254 1.000 0.320 368 ASP B CA 1
ATOM 7035 C C . ASP B 2 368 ? -11.738 43.215 37.075 1.000 0.320 368 ASP B C 1
ATOM 7036 O O . ASP B 2 368 ? -11.118 42.166 36.994 1.000 0.320 368 ASP B O 1
ATOM 7045 N N . PHE B 2 369 ? -11.586 44.201 36.180 1.000 0.340 369 PHE B N 1
ATOM 7046 C CA . PHE B 2 369 ? -10.880 44.033 34.893 1.000 0.340 369 PHE B CA 1
ATOM 7047 C C . PHE B 2 369 ? -9.485 44.674 34.802 1.000 0.340 369 PHE B C 1
ATOM 7048 O O . PHE B 2 369 ? -8.845 44.610 33.756 1.000 0.340 369 PHE B O 1
ATOM 7065 N N . LEU B 2 370 ? -9.022 45.370 35.842 1.000 0.280 370 LEU B N 1
ATOM 7066 C CA . LEU B 2 370 ? -7.699 46.019 35.842 1.000 0.280 370 LEU B CA 1
ATOM 7067 C C . LEU B 2 370 ? -6.609 45.197 36.557 1.000 0.280 370 LEU B C 1
ATOM 7068 O O . LEU B 2 370 ? -5.477 45.684 36.645 1.000 0.280 370 LEU B O 1
ATOM 7084 N N . GLU B 2 371 ? -6.951 44.037 37.119 1.000 0.260 371 GLU B N 1
ATOM 7085 C CA . GLU B 2 371 ? -6.013 43.009 37.606 1.000 0.260 371 GLU B CA 1
ATOM 7086 C C . GLU B 2 371 ? -5.965 41.854 36.601 1.000 0.260 371 GLU B C 1
ATOM 7087 O O . GLU B 2 371 ? -4.848 41.319 36.421 1.000 0.260 371 GLU B O 1
#

B-factor: mean 0.72, std 0.2, range [0.19, 0.96]

Sequence (440 aa):
MSYYNKRNQEPLPKEDVSTWECTKEDCNGWTRKNFASSDTPLCPLCGSKMVDGIRSLVNLQNNSQTKTSMADKQTHETELTFDQVKEQLTESGKKRGVLTYEEIAERMSSFEIESDQMDEYYEFLGEQGVELISENEETEDPNIQQLAKAEEEFDLNDLSVPPGVKINDPVRMYLKEIGRVNLLSAKEEIAYAQKIEEGDEESKRRLAEANLRLVVSIAKRYVGRGMLFLDLIQEGNMGLMKAVEKFDYRKGYKFSTYATWWIRQAITRAIADQARTIRIPVHMVETINKLIRVQRQLLQDLGREPTPEEIAEDMDLTPEKVREILKIAQEPVSLETPIGEEDDSHLGDFIEDQEATSPSDHAAYELLKEQLEDVLDTLTDREENVLRLRFGLDDGRTRTLEEVGKVFGVTRERIRQIEAKALRKLRHPSRSKRLKDFLE

Radius of gyration: 34.39 Å; Cα contacts (8 Å, |Δi|>4): 465; chains: 2; bounding box: 84×104×74 Å